Protein 7WSM (pdb70)

B-factor: mean 63.98, std 11.84, range [30.0, 95.02]

Nearest PDB structures (foldseek):
  7wsn-assembly1_A  TM=9.985E-01  e=1.590E-54  Homo sapiens
  6tha-assembly1_A  TM=9.889E-01  e=2.021E-40  Homo sapiens
  4pyp-assembly1_A  TM=9.860E-01  e=2.895E-38  Homo sapiens
  7spt-assembly1_A  TM=8.747E-01  e=7.296E-37  Homo sapiens
  4zw9-assembly1_A  TM=8.793E-01  e=3.663E-36  Homo sapiens

InterPro domains:
  IPR002441 Glucose transporter, type 4 (GLUT4) [PR01193] (54-62)
  IPR002441 Glucose transporter, type 4 (GLUT4) [PR01193] (64-76)
  IPR002441 Glucose transporter, type 4 (GLUT4) [PR01193] (486-498)
  IPR002441 Glucose transporter, type 4 (GLUT4) [PR01193] (499-509)
  IPR003663 Sugar/inositol transporter [PR00171] (35-45)
  IPR003663 Sugar/inositol transporter [PR00171] (139-158)
  IPR003663 Sugar/inositol transporter [PR00171] (298-308)
  IPR003663 Sugar/inositol transporter [PR00171] (385-406)
  IPR003663 Sugar/inositol transporter [PR00171] (408-420)
  IPR003663 Sugar/inositol transporter [TIGR00879] (21-479)
  IPR005828 Major facilitator, sugar transporter-like [PF00083] (28-483)
  IPR005829 Sugar transporter, conserved site [PS00216] (340-356)
  IPR005829 Sugar transporter, conserved site [PS00217] (144-169)
  IPR020846 Major facilitator superfamily domain [PS50850] (27-472)
  IPR036259 MFS transporter superfamily [G3DSA:1.20.1250.20] (14-471)
  IPR036259 MFS transporter superfamily [SSF103473] (11-479)
  IPR045263 Glucose transporter GLUT [PTHR23503] (15-489)

Sequence (464 aa):
TGTLVLAVFSAVLGSLQFGYNIGVINAPQKVIEQSYNETWLGRQGPEGPSSIPPGTLTTLWALSVAIFSVGGMISSFLIGIISQWLGRKRAMLVNNVLAVLGGSLMGLANAAASYEMLILGRFLIGAYSGLTSGLVPMYVGEIAPTHLRGALGTLNQLAIVIGILIAQVLGLESLLGTASLWPLLLGLTVLPALLQLVLLPFCPESPRYLYIIQNLEGPARKSLKRLTGWADVSGVLAELKDEKRKLERERPLSLLQLLGSRTHRQPLIIAVVLQLSQQLSGINAVFYYSTSIFETAGVGQPAYATIGAGVVNTVFTLVSVLLVERAGRRTLHLLGLAGMCGCAILMTVALLLLERVPAMSYVSIVAIFGFVAFFEIGPGPIPWFIVAELFSQGPRPAAMAVAGFSNWTSNFIIGMGFQYVAEAMGPYVFLLFAVLLLGFFIFTFLRVPETRGRTFDQISAAFH

Foldseek 3Di:
DVLLVLLLVLLLLLLLLLLLLLFLQAQLVVQVLVLVQVLVCVPVDPVDPSTDPVVVSLQLSLLLQLLLLVLLLVLLVCLPPCCLVPNQLVLLLVLLVLQLVLLVQLLCASVVSHCVSSSVSSNSVSVSSNNSLSRSLVQNCLLPPPPCNLVSNLSSVLSSLVSSLVSLQQQDCVHQNHNPRSSCSSNVSNVSSVVSNVRSVVRAGRLLSVCLRVNDDPSSQVNNCVRVVDPGDVVVVVVSVVVSVVCVVFPAADLVRQVVDPLCPLLLVVLLLLLLLLQLLCVSVLSNHQLVVLVLLVHPHSSVLNSVLSVLLSVLLVVQSVDCVPPFALVLQLQLLVQLLVLLVQLLVLSVCCVVPVVSSVVNSVSSSSNSNSSSRHSVPRSVVLLQLLDDPRHSSSSVSVSSSSSSVSNSCSSSPVVVLCVVPPSCSSVVSSVVSVVSSVCSVPRRDTRPPDHNVVSSVVVD

Organism: Homo sapiens (NCBI:txid9606)

Solvent-accessible surface area: 20560 Å² total; per-residue (Å²): 120,48,38,13,96,51,0,15,96,0,1,34,11,0,4,44,4,19,0,17,1,24,1,1,3,2,23,2,27,155,40,0,44,105,19,5,33,97,22,37,41,63,102,77,42,142,142,23,84,100,57,8,57,106,50,63,24,46,59,29,1,0,57,0,2,0,30,0,0,32,0,0,37,80,1,5,119,75,39,29,102,44,4,108,200,64,1,21,39,166,4,3,42,86,10,0,90,51,0,39,89,0,0,48,36,1,16,108,2,65,93,49,64,20,22,88,48,0,22,92,0,0,68,21,0,0,14,2,0,0,11,4,33,17,0,3,54,55,0,14,28,22,8,8,31,95,141,64,115,64,66,30,43,32,53,31,45,35,5,31,5,73,0,5,39,66,0,6,55,43,5,32,136,100,77,39,5,34,67,93,76,7,20,82,0,1,19,46,4,25,109,41,0,86,74,4,58,100,37,0,70,160,2,2,38,0,5,103,20,16,47,16,74,77,124,80,101,32,63,3,81,135,7,19,80,102,7,33,57,143,94,83,0,64,53,43,42,51,88,21,111,69,40,68,156,105,63,66,178,80,178,40,61,59,59,142,95,0,81,58,25,172,104,38,73,86,15,15,86,7,1,39,30,0,0,52,1,16,15,34,0,2,3,10,1,4,18,4,4,1,29,28,12,0,94,105,0,46,18,68,114,24,32,135,10,2,32,17,4,0,68,34,1,18,75,64,0,89,55,3,34,107,64,22,114,166,42,12,28,72,87,6,0,23,80,0,0,51,11,0,28,38,22,1,78,72,3,2,68,1,25,81,74,41,168,197,62,105,52,33,11,148,46,2,38,89,3,3,35,19,7,0,10,56,14,10,25,0,0,13,15,0,0,85,83,0,0,37,72,1,9,35,77,4,14,101,74,15,2,56,36,24,1,15,77,10,17,33,41,5,8,60,98,22,2,43,19,13,28,82,51,34,156,89,72,30,49,99,9,9,67,71,8,3,83,57,0,91,37,24,60,84,45,1,111,96,145,6,17,89,2,110,79,114,55,93,102,85,2,42,70,72,47,181

Radius of gyration: 22.99 Å; Cα contacts (8 Å, |Δi|>4): 656; chains: 1; bounding box: 70×41×63 Å

Secondary structure (DSSP, 8-state):
-HHHHHHHHHHHHHHHHHHHHHHTTSTTHHHHHHHHHHHHHHHHGGG--SS--HHHHHHHHHHHHHHHHHHHHHHHHHTTHHHHHH-SHHHHHHHHHHHHHHHHHHHTTGGGT-SHHHHHHHHHHHHHHHHHHHHHHHHHHHHS-TT-HHHHHTHHHHHHHHHHHHHHHTTSSSSS-STTTHHHHHHHTHHHHHHHHHHGGGS---HHIIIIIT--SHHHHHHHHHHH--S--HHHHHHHHHHHHHHHHSPPPPHHHHHT-GGGHHHHHHHHHHHHHHHTTSHHHHHHHHHHHHHHTT-S-HHHHHHHHHHHHHHHHHHHHHHGGGT-SHHHHHHHHHHHHHHHHHHHHHHHTTTT-TTHHHHHHHHHHHHHHHHHHTTTTHHHHHHHHHS-TTTHHHHHHHHHHHHHHHHHHHHHHHHHHHHHH-TTHHHHHHHHHHHHHHHHHHH----TT--HHHHHHHT-

GO terms:
  GO:0055056 D-glucose transmembrane transporter activity (F, IDA)
  GO:0005886 plasma membrane (C, IDA)
  GO:0005802 trans-Golgi network (C, IDA)
  GO:0048471 perinuclear region of cytoplasm (C, IDA)
  GO:0009897 external side of plasma membrane (C, IDA)
  GO:0012506 vesicle membrane (C, IDA)
  GO:0042593 glucose homeostasis (P, IDA)
  GO:0030136 clathrin-coated vesicle (C, IDA)
  GO:0012505 endomembrane system (C, EXP)
  GO:0005515 protein binding (F, IPI)
  GO:0055056 D-glucose transmembrane transporter activity (F, TAS)
  GO:0005886 plasma membrane (C, TAS)
  GO:0016020 membrane (C, TAS)
  GO:1904659 D-glucose transmembrane transport (P, TAS)
  GO:0005975 carbohydrate metabolic process (P, TAS)
  GO:0032593 insulin-responsive compartment (C, IDA)
  GO:0032869 cellular response to insulin stimulus (P, IDA)

Structure (mmCIF, N/CA/C/O backbone):
data_7WSM
#
_entry.id   7WSM
#
_cell.length_a   1.00
_cell.length_b   1.00
_cell.length_c   1.00
_cell.angle_alpha   90.00
_cell.angle_beta   90.00
_cell.angle_gamma   90.00
#
_symmetry.space_group_name_H-M   'P 1'
#
loop_
_entity.id
_entity.type
_entity.pdbx_description
1 polymer 'Solute carrier family 2, facilitated glucose transporter member 4'
2 branched 2-acetamido-2-deoxy-beta-D-glucopyranose-(1-4)-2-acetamido-2-deoxy-beta-D-glucopyranose
3 non-polymer 'Cytochalasin B'
#
loop_
_atom_site.group_PDB
_atom_site.id
_atom_site.type_symbol
_atom_site.label_atom_id
_atom_site.label_alt_id
_atom_site.label_comp_id
_atom_site.label_asym_id
_atom_site.label_entity_id
_atom_site.label_seq_id
_atom_site.pdbx_PDB_ins_code
_atom_site.Cartn_x
_atom_site.Cartn_y
_atom_site.Cartn_z
_atom_site.occupancy
_atom_site.B_iso_or_equiv
_atom_site.auth_seq_id
_atom_site.auth_comp_id
_atom_site.auth_asym_id
_atom_site.auth_atom_id
_atom_site.pdbx_PDB_model_num
ATOM 1 N N . THR A 1 32 ? 90.821 123.270 126.807 1.00 77.04 21 THR A N 1
ATOM 2 C CA . THR A 1 32 ? 91.280 122.427 125.669 1.00 77.04 21 THR A CA 1
ATOM 3 C C . THR A 1 32 ? 92.724 121.974 125.860 1.00 77.04 21 THR A C 1
ATOM 4 O O . THR A 1 32 ? 93.238 121.180 125.073 1.00 77.04 21 THR A O 1
ATOM 8 N N . GLY A 1 33 ? 93.375 122.469 126.914 1.00 77.22 22 GLY A N 1
A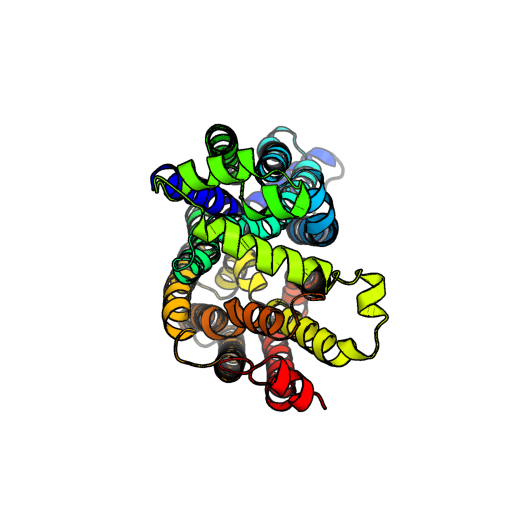TOM 9 C CA . GLY A 1 33 ? 94.787 122.172 127.094 1.00 77.22 22 GLY A CA 1
ATOM 10 C C . GLY A 1 33 ? 95.060 120.682 127.137 1.00 77.22 22 GLY A C 1
ATOM 11 O O . GLY A 1 33 ? 95.968 120.180 126.468 1.00 77.22 22 GLY A O 1
ATOM 12 N N . THR A 1 34 ? 94.262 119.948 127.913 1.00 78.04 23 THR A N 1
ATOM 13 C CA . THR A 1 34 ? 94.424 118.501 127.958 1.00 78.04 23 THR A CA 1
ATOM 14 C C . THR A 1 34 ? 94.156 117.887 126.592 1.00 78.04 23 THR A C 1
ATOM 15 O O . THR A 1 34 ? 94.816 116.921 126.195 1.00 78.04 23 THR A O 1
ATOM 19 N N . LEU A 1 35 ? 93.190 118.437 125.856 1.00 76.25 24 LEU A N 1
ATOM 20 C CA . LEU A 1 35 ? 92.903 117.928 124.520 1.00 76.25 24 LEU A CA 1
ATOM 21 C C . LEU A 1 35 ? 94.115 118.061 123.613 1.00 76.25 24 LEU A C 1
ATOM 22 O O . LEU A 1 35 ? 94.517 117.100 122.944 1.00 76.25 24 LEU A O 1
ATOM 27 N N . VAL A 1 36 ? 94.714 119.250 123.573 1.00 73.88 25 VAL A N 1
ATOM 28 C CA . VAL A 1 36 ? 95.863 119.451 122.701 1.00 73.88 25 VAL A CA 1
ATOM 29 C C . VAL A 1 36 ? 97.026 118.583 123.157 1.00 73.88 25 VAL A C 1
ATOM 30 O O . VAL A 1 36 ? 97.769 118.046 122.334 1.00 73.88 25 VAL A O 1
ATOM 34 N N . LEU A 1 37 ? 97.196 118.415 124.468 1.00 72.17 26 LEU A N 1
ATOM 35 C CA . LEU A 1 37 ? 98.287 117.577 124.952 1.00 72.17 26 LEU A CA 1
ATOM 36 C C . LEU A 1 37 ? 98.104 116.123 124.517 1.00 72.17 26 LEU A C 1
ATOM 37 O O . LEU A 1 37 ? 99.059 115.472 124.069 1.00 72.17 26 LEU A O 1
ATOM 42 N N . ALA A 1 38 ? 96.883 115.595 124.642 1.00 72.66 27 ALA A N 1
ATOM 43 C CA . ALA A 1 38 ? 96.629 114.213 124.243 1.00 72.66 27 ALA A CA 1
ATOM 44 C C . ALA A 1 38 ? 96.817 114.029 122.744 1.00 72.66 27 ALA A C 1
ATOM 45 O O . ALA A 1 38 ? 97.414 113.037 122.296 1.00 72.66 27 ALA A O 1
ATOM 47 N N . VAL A 1 39 ? 96.318 114.976 121.946 1.00 69.02 28 VAL A N 1
ATOM 48 C CA . VAL A 1 39 ? 96.528 114.876 120.509 1.00 69.02 28 VAL A CA 1
ATOM 49 C C . VAL A 1 39 ? 98.007 114.986 120.187 1.00 69.02 28 VAL A C 1
ATOM 50 O O . VAL A 1 39 ? 98.490 114.360 119.239 1.00 69.02 28 VAL A O 1
ATOM 54 N N . PHE A 1 40 ? 98.756 115.765 120.967 1.00 67.15 29 PHE A N 1
ATOM 55 C CA . PHE A 1 40 ? 100.191 115.860 120.745 1.00 67.15 29 PHE A CA 1
ATOM 56 C C . PHE A 1 40 ? 100.872 114.524 120.999 1.00 67.15 29 PHE A C 1
ATOM 57 O O . PHE A 1 40 ? 101.766 114.123 120.249 1.00 67.15 29 PHE A O 1
ATOM 65 N N . SER A 1 41 ? 100.478 113.830 122.065 1.00 66.61 30 SER A N 1
ATOM 66 C CA . SER A 1 41 ? 101.061 112.517 122.337 1.00 66.61 30 SER A CA 1
ATOM 67 C C . SER A 1 41 ? 100.762 111.546 121.200 1.00 66.61 30 SER A C 1
ATOM 68 O O . SER A 1 41 ? 101.648 110.816 120.728 1.00 66.61 30 SER A O 1
ATOM 71 N N . ALA A 1 42 ? 99.512 111.531 120.738 1.00 67.70 31 ALA A N 1
ATOM 72 C CA . ALA A 1 42 ? 99.171 110.680 119.602 1.00 67.70 31 ALA A CA 1
ATOM 73 C C . ALA A 1 42 ? 100.010 111.037 118.378 1.00 67.70 31 ALA A C 1
ATOM 74 O O . ALA A 1 42 ? 100.483 110.150 117.651 1.00 67.70 31 ALA A O 1
ATOM 76 N N . VAL A 1 43 ? 100.203 112.333 118.134 1.00 64.55 32 VAL A N 1
ATOM 77 C CA . VAL A 1 43 ? 100.974 112.763 116.976 1.00 64.55 32 VAL A CA 1
ATOM 78 C C . VAL A 1 43 ? 102.429 112.344 117.117 1.00 64.55 32 VAL A C 1
ATOM 79 O O . VAL A 1 43 ? 103.089 112.029 116.128 1.00 64.55 32 VAL A O 1
ATOM 83 N N . LEU A 1 44 ? 102.963 112.354 118.339 1.00 63.41 33 LEU A N 1
ATOM 84 C CA . LEU A 1 44 ? 104.317 111.849 118.545 1.00 63.41 33 LEU A CA 1
ATOM 85 C C . LEU A 1 44 ? 104.404 110.374 118.192 1.00 63.41 33 LEU A C 1
ATOM 86 O O . LEU A 1 44 ? 105.376 109.925 117.570 1.00 63.41 33 LEU A O 1
ATOM 91 N N . GLY A 1 45 ? 103.400 109.596 118.596 1.00 61.42 34 GLY A N 1
ATOM 92 C CA . GLY A 1 45 ? 103.394 108.194 118.212 1.00 61.42 34 GLY A CA 1
ATOM 93 C C . GLY A 1 45 ? 103.428 108.021 116.705 1.00 61.42 34 GLY A C 1
ATOM 94 O O . GLY A 1 45 ? 104.245 107.269 116.161 1.00 61.42 34 GLY A O 1
ATOM 95 N N . SER A 1 46 ? 102.555 108.748 116.006 1.00 60.17 35 SER A N 1
ATOM 96 C CA . SER A 1 46 ? 102.541 108.660 114.548 1.00 60.17 35 SER A CA 1
ATOM 97 C C . SER A 1 46 ? 103.849 109.161 113.947 1.00 60.17 35 SER A C 1
ATOM 98 O O . SER A 1 46 ? 104.291 108.662 112.906 1.00 60.17 35 SER A O 1
ATOM 101 N N . LEU A 1 47 ? 104.477 110.146 114.584 1.00 57.77 36 LEU A N 1
ATOM 102 C CA . LEU A 1 47 ? 105.726 110.688 114.073 1.00 57.77 36 LEU A CA 1
ATOM 103 C C . LEU A 1 47 ? 106.833 109.650 114.133 1.00 57.77 36 LEU A C 1
ATOM 104 O O . LEU A 1 47 ? 107.593 109.488 113.172 1.00 57.77 36 LEU A O 1
ATOM 109 N N . GLN A 1 48 ? 106.909 108.941 115.261 1.00 57.62 37 GLN A N 1
ATOM 110 C CA . GLN A 1 48 ? 107.899 107.842 115.371 1.00 57.62 37 GLN A CA 1
ATOM 111 C C . GLN A 1 48 ? 107.582 106.821 114.274 1.00 57.62 37 GLN A C 1
ATOM 112 O O . GLN A 1 48 ? 108.520 106.412 113.561 1.00 57.62 37 GLN A O 1
ATOM 118 N N . PHE A 1 49 ? 106.303 106.455 114.128 1.00 56.33 38 PHE A N 1
ATOM 119 C CA . PHE A 1 49 ? 105.937 105.466 113.119 1.00 56.33 38 PHE A CA 1
ATOM 120 C C . PHE A 1 49 ? 106.478 105.872 111.750 1.00 56.33 38 PHE A C 1
ATOM 121 O O . PHE A 1 49 ? 107.149 105.084 111.069 1.00 56.33 38 PHE A O 1
ATOM 129 N N . GLY A 1 50 ? 106.218 107.110 111.340 1.00 54.70 39 GLY A N 1
ATOM 130 C CA . GLY A 1 50 ? 106.700 107.556 110.044 1.00 54.70 39 GLY A CA 1
ATOM 131 C C . GLY A 1 50 ? 108.214 107.558 109.955 1.00 54.70 39 GLY A C 1
ATOM 132 O O . GLY A 1 50 ? 108.792 107.105 108.960 1.00 54.70 39 GLY A O 1
ATOM 133 N N . TYR A 1 51 ? 108.880 108.062 110.995 1.00 52.04 40 TYR A N 1
ATOM 134 C CA . TYR A 1 51 ? 110.336 108.093 110.989 1.00 52.04 40 TYR A CA 1
ATOM 135 C C . TYR A 1 51 ? 110.900 106.696 110.784 1.00 52.04 40 TYR A C 1
ATOM 136 O O . TYR A 1 51 ? 111.806 106.499 109.968 1.00 52.04 40 TYR A O 1
ATOM 145 N N . ASN A 1 52 ? 110.368 105.709 111.506 1.00 54.82 41 ASN A N 1
ATOM 146 C CA . ASN A 1 52 ? 110.846 104.344 111.336 1.00 54.82 41 ASN A CA 1
ATOM 147 C C . ASN A 1 52 ? 110.544 103.817 109.944 1.00 54.82 41 ASN A C 1
ATOM 148 O O . ASN A 1 52 ? 111.321 103.022 109.407 1.00 54.82 41 ASN A O 1
ATOM 153 N N . ILE A 1 53 ? 109.429 104.233 109.342 1.00 55.08 42 ILE A N 1
ATOM 154 C CA . ILE A 1 53 ? 109.167 103.833 107.961 1.00 55.08 42 ILE A CA 1
ATOM 155 C C . ILE A 1 53 ? 110.283 104.325 107.051 1.00 55.08 42 ILE A C 1
ATOM 156 O O . ILE A 1 53 ? 110.800 103.577 106.215 1.00 55.08 42 ILE A O 1
ATOM 161 N N . GLY A 1 54 ? 110.666 105.589 107.194 1.00 53.31 43 GLY A N 1
ATOM 162 C CA . GLY A 1 54 ? 111.500 106.211 106.181 1.00 53.31 43 GLY A CA 1
ATOM 163 C C . GLY A 1 54 ? 112.978 106.354 106.484 1.00 53.31 43 GLY A C 1
ATOM 164 O O . GLY A 1 54 ? 113.737 106.790 105.615 1.00 53.31 43 GLY A O 1
ATOM 165 N N . VAL A 1 55 ? 113.415 105.998 107.694 1.00 52.11 44 VAL A N 1
ATOM 166 C CA . VAL A 1 55 ? 114.799 106.256 108.078 1.00 52.11 44 VAL A CA 1
ATOM 167 C C . VAL A 1 55 ? 115.787 105.366 107.340 1.00 52.11 44 VAL A C 1
ATOM 168 O O . VAL A 1 55 ? 116.972 105.703 107.258 1.00 52.11 44 VAL A O 1
ATOM 172 N N . ILE A 1 56 ? 115.333 104.235 106.799 1.00 52.03 45 ILE A N 1
ATOM 173 C CA . ILE A 1 56 ? 116.247 103.258 106.220 1.00 52.03 45 ILE A CA 1
ATOM 174 C C . ILE A 1 56 ? 116.829 103.708 104.889 1.00 52.03 45 ILE A C 1
ATOM 175 O O . ILE A 1 56 ? 117.875 103.200 104.474 1.00 52.03 45 ILE A O 1
ATOM 180 N N . ASN A 1 57 ? 116.192 104.657 104.208 1.00 52.96 46 ASN A N 1
ATOM 181 C CA . ASN A 1 57 ? 116.525 104.904 102.811 1.00 52.96 46 ASN A CA 1
ATOM 182 C C . ASN A 1 57 ? 117.911 105.514 102.655 1.00 52.96 46 ASN A C 1
ATOM 183 O O . ASN A 1 57 ? 118.687 105.097 101.789 1.00 52.96 46 ASN A O 1
ATOM 188 N N . ALA A 1 58 ? 118.234 106.514 103.462 1.00 51.70 47 ALA A N 1
ATOM 189 C CA . ALA A 1 58 ? 119.439 107.300 103.229 1.00 51.70 47 ALA A CA 1
ATOM 190 C C . ALA A 1 58 ? 120.716 106.557 103.612 1.00 51.70 47 ALA A C 1
ATOM 191 O O . ALA A 1 58 ? 121.693 106.596 102.854 1.00 51.70 47 ALA A O 1
ATOM 193 N N . PRO A 1 59 ? 120.769 105.880 104.767 1.00 50.33 48 PRO A N 1
ATOM 194 C CA . PRO A 1 59 ? 122.044 105.298 105.206 1.00 50.33 48 PRO A CA 1
ATOM 195 C C . PRO A 1 59 ? 122.378 103.961 104.564 1.00 50.33 48 PRO A C 1
ATOM 196 O O . PRO A 1 59 ? 123.284 103.270 105.036 1.00 50.33 48 PRO A O 1
ATOM 200 N N . GLN A 1 60 ? 121.674 103.577 103.500 1.00 50.11 49 GLN A N 1
ATOM 201 C CA . GLN A 1 60 ? 121.856 102.237 102.949 1.00 50.11 49 GLN A CA 1
ATOM 202 C C . GLN A 1 60 ? 123.311 101.985 102.575 1.00 50.11 49 GLN A C 1
ATOM 203 O O . GLN A 1 60 ? 123.901 100.974 102.975 1.00 50.11 49 GLN A O 1
ATOM 209 N N . LYS A 1 61 ? 123.913 102.901 101.821 1.00 51.61 50 LYS A N 1
ATOM 210 C CA . LYS A 1 61 ? 125.263 102.691 101.317 1.00 51.61 50 LYS A CA 1
ATOM 211 C C . LYS A 1 61 ? 126.324 102.802 102.399 1.00 51.61 50 LYS A C 1
ATOM 212 O O . LYS A 1 61 ? 127.496 102.535 102.117 1.00 51.61 50 LYS A O 1
ATOM 218 N N . VAL A 1 62 ? 125.954 103.205 103.610 1.00 49.60 51 VAL A N 1
ATOM 219 C CA . VAL A 1 62 ? 126.868 103.228 104.743 1.00 49.60 51 VAL A CA 1
ATOM 220 C C . VAL A 1 62 ? 126.661 102.019 105.645 1.00 49.60 51 VAL A C 1
ATOM 221 O O . VAL A 1 62 ? 127.624 101.386 106.084 1.00 49.60 51 VAL A O 1
ATOM 225 N N . ILE A 1 63 ? 125.402 101.691 105.927 1.00 49.90 52 ILE A N 1
ATOM 226 C CA . ILE A 1 63 ? 125.106 100.506 106.719 1.00 49.90 52 ILE A CA 1
ATOM 227 C C . ILE A 1 63 ? 125.628 99.260 106.019 1.00 49.90 52 ILE A C 1
ATOM 228 O O . ILE A 1 63 ? 126.130 98.338 106.667 1.00 49.90 52 ILE A O 1
ATOM 233 N N . GLU A 1 64 ? 125.504 99.198 104.693 1.00 51.00 53 GLU A N 1
ATOM 234 C CA . GLU A 1 64 ? 126.008 98.029 103.979 1.00 51.00 53 GLU A CA 1
ATOM 235 C C . GLU A 1 64 ? 127.517 97.896 104.132 1.00 51.00 53 GLU A C 1
ATOM 236 O O . GLU A 1 64 ? 128.037 96.792 104.337 1.00 51.00 53 GLU A O 1
ATOM 242 N N . GLN A 1 65 ? 128.243 99.007 104.033 1.00 51.70 54 GLN A N 1
ATOM 243 C CA . GLN A 1 65 ? 129.686 98.941 104.225 1.00 51.70 54 GLN A CA 1
ATOM 244 C C . GLN A 1 65 ? 130.011 98.492 105.640 1.00 51.70 54 GLN A C 1
ATOM 245 O O . GLN A 1 65 ? 130.952 97.720 105.857 1.00 51.70 54 GLN A O 1
ATOM 251 N N . SER A 1 66 ? 129.234 98.951 106.621 1.00 50.87 55 SER A N 1
ATOM 252 C CA . SER A 1 66 ? 129.454 98.492 107.990 1.00 50.87 55 SER A CA 1
ATOM 253 C C . SER A 1 66 ? 129.218 96.990 108.117 1.00 50.87 55 SER A C 1
ATOM 254 O O . SER A 1 66 ? 129.959 96.293 108.824 1.00 50.87 55 SER A O 1
ATOM 257 N N . TYR A 1 67 ? 128.170 96.476 107.470 1.00 49.63 56 TYR A N 1
ATOM 258 C CA . TYR A 1 67 ? 127.930 95.035 107.484 1.00 49.63 56 TYR A CA 1
ATOM 259 C C . TYR A 1 67 ? 129.136 94.296 106.934 1.00 49.63 56 TYR A C 1
ATOM 260 O O . TYR A 1 67 ? 129.606 93.315 107.519 1.00 49.63 56 TYR A O 1
ATOM 269 N N . ASN A 1 68 ? 129.633 94.753 105.790 1.00 51.83 57 ASN A N 1
ATOM 270 C CA . ASN A 1 68 ? 130.838 94.185 105.201 1.00 51.83 57 ASN A CA 1
ATOM 271 C C . ASN A 1 68 ? 131.972 94.166 106.217 1.00 51.83 57 ASN A C 1
ATOM 272 O O . ASN A 1 68 ? 132.679 93.161 106.372 1.00 51.83 57 ASN A O 1
ATOM 277 N N . GLU A 1 69 ? 132.141 95.277 106.934 1.00 54.15 58 GLU A N 1
ATOM 278 C CA . GLU A 1 69 ? 133.225 95.386 107.906 1.00 54.15 58 GLU A CA 1
ATOM 279 C C . GLU A 1 69 ? 133.098 94.336 109.002 1.00 54.15 58 GLU A C 1
ATOM 280 O O . GLU A 1 69 ? 134.065 93.630 109.321 1.00 54.15 58 GLU A O 1
ATOM 286 N N . THR A 1 70 ? 131.911 94.220 109.598 1.00 53.46 59 THR A N 1
ATOM 287 C CA . THR A 1 70 ? 131.742 93.224 110.653 1.00 53.46 59 THR A CA 1
ATOM 288 C C . THR A 1 70 ? 131.920 91.817 110.106 1.00 53.46 59 THR A C 1
ATOM 289 O O . THR A 1 70 ? 132.416 90.931 110.811 1.00 53.46 59 THR A O 1
ATOM 293 N N . TRP A 1 71 ? 131.415 91.533 108.913 1.00 55.71 60 TRP A N 1
ATOM 294 C CA . TRP A 1 71 ? 131.429 90.130 108.432 1.00 55.71 60 TRP A CA 1
ATOM 295 C C . TRP A 1 71 ? 132.844 89.723 108.219 1.00 55.71 60 TRP A C 1
ATOM 296 O O . TRP A 1 71 ? 133.111 88.560 108.145 1.00 55.71 60 TRP A O 1
ATOM 307 N N . LEU A 1 72 ? 133.712 90.669 108.097 1.00 56.31 61 LEU A N 1
ATOM 308 C CA . LEU A 1 72 ? 135.061 90.152 107.911 1.00 56.31 61 LEU A CA 1
ATOM 309 C C . LEU A 1 72 ? 135.582 90.011 109.315 1.00 56.31 61 LEU A C 1
ATOM 310 O O . LEU A 1 72 ? 136.187 88.999 109.647 1.00 56.31 61 LEU A O 1
ATOM 315 N N . GLY A 1 73 ? 135.317 91.034 110.104 1.00 58.99 62 GLY A N 1
ATOM 316 C CA . GLY A 1 73 ? 135.870 91.039 111.465 1.00 58.99 62 GLY A CA 1
ATOM 317 C C . GLY A 1 73 ? 135.614 89.692 112.037 1.00 58.99 62 GLY A C 1
ATOM 318 O O . GLY A 1 73 ? 136.412 89.208 112.829 1.00 58.99 62 GLY A O 1
ATOM 319 N N . ARG A 1 74 ? 134.543 89.105 111.565 1.00 57.26 63 ARG A N 1
ATOM 320 C CA . ARG A 1 74 ? 134.175 87.778 112.045 1.00 57.26 63 ARG A CA 1
ATOM 321 C C . ARG A 1 74 ? 135.026 86.695 111.394 1.00 57.26 63 ARG A C 1
ATOM 322 O O . ARG A 1 74 ? 135.713 85.936 112.085 1.00 57.26 63 ARG A O 1
ATOM 330 N N . GLN A 1 75 ? 134.996 86.608 110.061 1.00 61.30 64 GLN A N 1
ATOM 331 C CA . GLN A 1 75 ? 135.602 85.454 109.396 1.00 61.30 64 GLN A CA 1
ATOM 332 C C . GLN A 1 75 ? 137.103 85.381 109.651 1.00 61.30 64 GLN A C 1
ATOM 333 O O . GLN A 1 75 ? 137.618 84.344 110.083 1.00 61.30 64 GLN A O 1
ATOM 339 N N . GLY A 1 76 ? 137.823 86.465 109.392 1.00 69.06 65 GLY A N 1
ATOM 340 C CA . GLY A 1 76 ? 139.234 86.514 109.691 1.00 69.06 65 GLY A CA 1
ATOM 341 C C . GLY A 1 76 ? 140.103 85.915 108.600 1.00 69.06 65 GLY A C 1
ATOM 342 O O . GLY A 1 76 ? 140.028 86.312 107.433 1.00 69.06 65 GLY A O 1
ATOM 343 N N . PRO A 1 77 ? 140.947 84.936 108.956 1.00 73.30 66 PRO A N 1
ATOM 344 C CA . PRO A 1 77 ? 142.004 84.517 108.015 1.00 73.30 66 PRO A CA 1
ATOM 345 C C . PRO A 1 77 ? 141.481 84.029 106.677 1.00 73.30 66 PRO A C 1
ATOM 346 O O . PRO A 1 77 ? 142.108 84.286 105.643 1.00 73.30 66 PRO A O 1
ATOM 350 N N . GLU A 1 78 ? 140.350 83.327 106.664 1.00 73.88 67 GLU A N 1
ATOM 351 C CA . GLU A 1 78 ? 139.815 82.797 105.417 1.00 73.88 67 GLU A CA 1
ATOM 352 C C . GLU A 1 78 ? 139.188 83.885 104.552 1.00 73.88 67 GLU A C 1
ATOM 353 O O . GLU A 1 78 ? 139.204 83.765 103.323 1.00 73.88 67 GLU A O 1
ATOM 359 N N . GLY A 1 79 ? 138.668 84.948 105.166 1.00 68.39 68 GLY A N 1
ATOM 360 C CA . GLY A 1 79 ? 137.925 85.968 104.463 1.00 68.39 68 GLY A CA 1
ATOM 361 C C . GLY A 1 79 ? 138.526 86.320 103.116 1.00 68.39 68 GLY A C 1
ATOM 362 O O . GLY A 1 79 ? 139.744 86.472 102.980 1.00 68.39 68 GLY A O 1
ATOM 363 N N . PRO A 1 80 ? 137.686 86.448 102.082 1.00 64.90 69 PRO A N 1
ATOM 364 C CA . PRO A 1 80 ? 138.213 86.791 100.756 1.00 64.90 69 PRO A CA 1
ATOM 365 C C . PRO A 1 80 ? 138.387 88.288 100.564 1.00 64.90 69 PRO A C 1
ATOM 366 O O . PRO A 1 80 ? 138.526 88.763 99.433 1.00 64.90 69 PRO A O 1
ATOM 370 N N . SER A 1 81 ? 138.374 89.042 101.662 1.00 61.73 70 SER A N 1
ATOM 371 C CA . SER A 1 81 ? 138.507 90.493 101.643 1.00 61.73 70 SER A CA 1
ATOM 372 C C . SER A 1 81 ? 137.256 91.180 101.121 1.00 61.73 70 SER A C 1
ATOM 373 O O . SER A 1 81 ? 137.323 92.323 100.664 1.00 61.73 70 SER A O 1
ATOM 376 N N . SER A 1 82 ? 136.112 90.505 101.165 1.00 57.62 71 SER A N 1
ATOM 377 C CA . SER A 1 82 ? 134.860 91.116 100.750 1.00 57.62 71 SER A CA 1
ATOM 378 C C . SER A 1 82 ? 133.716 90.198 101.140 1.00 57.62 71 SER A C 1
ATOM 379 O O . SER A 1 82 ? 133.792 88.989 100.923 1.00 57.62 71 SER A O 1
ATOM 382 N N . ILE A 1 83 ? 132.670 90.773 101.710 1.00 53.59 72 ILE A N 1
ATOM 383 C CA . ILE A 1 83 ? 131.462 89.984 101.965 1.00 53.59 72 ILE A CA 1
ATOM 384 C C . ILE A 1 83 ? 130.823 89.631 100.627 1.00 53.59 72 ILE A C 1
ATOM 385 O O . ILE A 1 83 ? 130.625 90.529 99.791 1.00 53.59 72 ILE A O 1
ATOM 390 N N . PRO A 1 84 ? 130.504 88.367 100.354 1.00 54.28 73 PRO A N 1
ATOM 391 C CA . PRO A 1 84 ? 129.883 88.030 99.070 1.00 54.28 73 PRO A CA 1
ATOM 392 C C . PRO A 1 84 ? 128.579 88.786 98.893 1.00 54.28 73 PRO A C 1
ATOM 393 O O . PRO A 1 84 ? 127.762 88.847 99.822 1.00 54.28 73 PRO A O 1
ATOM 397 N N . PRO A 1 85 ? 128.334 89.360 97.713 1.00 54.58 74 PRO A N 1
ATOM 398 C CA . PRO A 1 85 ? 127.169 90.246 97.574 1.00 54.58 74 PRO A CA 1
ATOM 399 C C . PRO A 1 85 ? 125.854 89.591 97.946 1.00 54.58 74 PRO A C 1
ATOM 400 O O . PRO A 1 85 ? 124.959 90.276 98.457 1.00 54.58 74 PRO A O 1
ATOM 404 N N . GLY A 1 86 ? 125.699 88.292 97.696 1.00 54.91 75 GLY A N 1
ATOM 405 C CA . GLY A 1 86 ? 124.434 87.643 97.999 1.00 54.91 75 GLY A CA 1
ATOM 406 C C . GLY A 1 86 ? 124.074 87.740 99.468 1.00 54.91 75 GLY A C 1
ATOM 407 O O . GLY A 1 86 ? 122.943 88.080 99.826 1.00 54.91 75 GLY A O 1
ATOM 408 N N . THR A 1 87 ? 125.039 87.451 100.341 1.00 54.39 76 THR A N 1
ATOM 409 C CA . THR A 1 87 ? 124.773 87.521 101.772 1.00 54.39 76 THR A CA 1
ATOM 410 C C . THR A 1 87 ? 124.418 88.938 102.195 1.00 54.39 76 THR A C 1
ATOM 411 O O . THR A 1 87 ? 123.513 89.139 103.010 1.00 54.39 76 THR A O 1
ATOM 415 N N . LEU A 1 88 ? 125.122 89.934 101.659 1.00 53.15 77 LEU A N 1
ATOM 416 C CA . LEU A 1 88 ? 124.861 91.318 102.042 1.00 53.15 77 LEU A CA 1
ATOM 417 C C . LEU A 1 88 ? 123.467 91.753 101.609 1.00 53.15 77 LEU A C 1
ATOM 418 O O . LEU A 1 88 ? 122.724 92.376 102.381 1.00 53.15 77 LEU A O 1
ATOM 423 N N . THR A 1 89 ? 123.094 91.432 100.370 1.00 52.92 78 THR A N 1
ATOM 424 C CA . THR A 1 89 ? 121.755 91.761 99.902 1.00 52.92 78 THR A CA 1
ATOM 425 C C . THR A 1 89 ? 120.703 91.070 100.752 1.00 52.92 78 THR A C 1
ATOM 426 O O . THR A 1 89 ? 119.684 91.675 101.107 1.00 52.92 78 THR A O 1
ATOM 430 N N . THR A 1 90 ? 120.929 89.798 101.089 1.00 53.68 79 THR A N 1
ATOM 431 C CA . THR A 1 90 ? 119.975 89.084 101.927 1.00 53.68 79 THR A CA 1
ATOM 432 C C . THR A 1 90 ? 119.840 89.744 103.290 1.00 53.68 79 THR A C 1
ATOM 433 O O . THR A 1 90 ? 118.726 89.923 103.789 1.00 53.68 79 THR A O 1
ATOM 437 N N . LEU A 1 91 ? 120.961 90.119 103.907 1.00 51.86 80 LEU A N 1
ATOM 438 C CA . LEU A 1 91 ? 120.903 90.737 105.227 1.00 51.86 80 LEU A CA 1
ATOM 439 C C . LEU A 1 91 ? 120.158 92.062 105.185 1.00 51.86 80 LEU A C 1
ATOM 440 O O . LEU A 1 91 ? 119.375 92.366 106.087 1.00 51.86 80 LEU A O 1
ATOM 445 N N . TRP A 1 92 ? 120.384 92.869 104.149 1.00 50.86 81 TRP A N 1
ATOM 446 C CA . TRP A 1 92 ? 119.703 94.161 104.079 1.00 50.86 81 TRP A CA 1
ATOM 447 C C . TRP A 1 92 ? 118.203 93.979 103.834 1.00 50.86 81 TRP A C 1
ATOM 448 O O . TRP A 1 92 ? 117.353 94.577 104.528 1.00 50.86 81 TRP A O 1
ATOM 459 N N . ALA A 1 93 ? 117.855 93.153 102.845 1.00 52.74 82 ALA A N 1
ATOM 460 C CA . ALA A 1 93 ? 116.451 92.858 102.606 1.00 52.74 82 ALA A CA 1
ATOM 461 C C . ALA A 1 93 ? 115.793 92.340 103.873 1.00 52.74 82 ALA A C 1
ATOM 462 O O . ALA A 1 93 ? 114.630 92.647 104.145 1.00 52.74 82 ALA A O 1
ATOM 464 N N . LEU A 1 94 ? 116.519 91.548 104.660 1.00 51.37 83 LEU A N 1
ATOM 465 C CA . LEU A 1 94 ? 115.988 91.103 105.939 1.00 51.37 83 LEU A CA 1
ATOM 466 C C . LEU A 1 94 ? 115.814 92.276 106.891 1.00 51.37 83 LEU A C 1
ATOM 467 O O . LEU A 1 94 ? 114.817 92.354 107.612 1.00 51.37 83 LEU A O 1
ATOM 472 N N . SER A 1 95 ? 116.770 93.203 106.899 1.00 50.76 84 SER A N 1
ATOM 473 C CA . SER A 1 95 ? 116.694 94.329 107.820 1.00 50.76 84 SER A CA 1
ATOM 474 C C . SER A 1 95 ? 115.422 95.134 107.616 1.00 50.76 84 SER A C 1
ATOM 475 O O . SER A 1 95 ? 114.937 95.769 108.558 1.00 50.76 84 SER A O 1
ATOM 478 N N . VAL A 1 96 ? 114.875 95.140 106.403 1.00 51.71 85 VAL A N 1
ATOM 479 C CA . VAL A 1 96 ? 113.614 95.851 106.144 1.00 51.71 85 VAL A CA 1
ATOM 480 C C . VAL A 1 96 ? 112.394 94.931 106.254 1.00 51.71 85 VAL A C 1
ATOM 481 O O . VAL A 1 96 ? 111.371 95.282 106.862 1.00 51.71 85 VAL A O 1
ATOM 485 N N . ALA A 1 97 ? 112.471 93.738 105.676 1.00 53.53 86 ALA A N 1
ATOM 486 C CA . ALA A 1 97 ? 111.363 92.809 105.775 1.00 53.53 86 ALA A CA 1
ATOM 487 C C . ALA A 1 97 ? 111.051 92.458 107.218 1.00 53.53 86 ALA A C 1
ATOM 488 O O . ALA A 1 97 ? 109.935 92.030 107.513 1.00 53.53 86 ALA A O 1
ATOM 490 N N . ILE A 1 98 ? 112.005 92.634 108.129 1.00 52.91 87 ILE A N 1
ATOM 491 C CA . ILE A 1 98 ? 111.745 92.322 109.526 1.00 52.91 87 ILE A CA 1
ATOM 492 C C . ILE A 1 98 ? 110.902 93.410 110.173 1.00 52.91 87 ILE A C 1
ATOM 493 O O . ILE A 1 98 ? 110.055 93.128 111.026 1.00 52.91 87 ILE A O 1
ATOM 498 N N . PHE A 1 99 ? 111.119 94.667 109.794 1.00 53.70 88 PHE A N 1
ATOM 499 C CA . PHE A 1 99 ? 110.146 95.697 110.134 1.00 53.70 88 PHE A CA 1
ATOM 500 C C . PHE A 1 99 ? 108.761 95.253 109.702 1.00 53.70 88 PHE A C 1
ATOM 501 O O . PHE A 1 99 ? 107.792 95.303 110.476 1.00 53.70 88 PHE A O 1
ATOM 509 N N . SER A 1 100 ? 108.658 94.783 108.460 1.00 53.72 89 SER A N 1
ATOM 510 C CA . SER A 1 100 ? 107.336 94.394 107.965 1.00 53.72 89 SER A CA 1
ATOM 511 C C . SER A 1 100 ? 106.762 93.222 108.763 1.00 53.72 89 SER A C 1
ATOM 512 O O . SER A 1 100 ? 105.551 93.159 109.013 1.00 53.72 89 SER A O 1
ATOM 515 N N . VAL A 1 101 ? 107.613 92.274 109.160 1.00 54.18 90 VAL A N 1
ATOM 516 C CA . VAL A 1 101 ? 107.154 91.117 109.929 1.00 54.18 90 VAL A CA 1
ATOM 517 C C . VAL A 1 101 ? 106.682 91.538 111.312 1.00 54.18 90 VAL A C 1
ATOM 518 O O . VAL A 1 101 ? 105.690 91.013 111.833 1.00 54.18 90 VAL A O 1
ATOM 522 N N . GLY A 1 102 ? 107.410 92.447 111.952 1.00 55.13 91 GLY A N 1
ATOM 523 C CA . GLY A 1 102 ? 106.933 92.988 113.208 1.00 55.13 91 GLY A CA 1
ATOM 524 C C . GLY A 1 102 ? 105.566 93.615 113.047 1.00 55.13 91 GLY A C 1
ATOM 525 O O . GLY A 1 102 ? 104.701 93.474 113.912 1.00 55.13 91 GLY A O 1
ATOM 526 N N . GLY A 1 103 ? 105.347 94.294 111.923 1.00 56.91 92 GLY A N 1
ATOM 527 C CA . GLY A 1 103 ? 104.017 94.817 111.649 1.00 56.91 92 GLY A CA 1
ATOM 528 C C . GLY A 1 103 ? 102.964 93.724 111.565 1.00 56.91 92 GLY A C 1
ATOM 529 O O . GLY A 1 103 ? 101.873 93.840 112.140 1.00 56.91 92 GLY A O 1
ATOM 530 N N . MET A 1 104 ? 103.267 92.653 110.827 1.00 57.03 93 MET A N 1
ATOM 531 C CA . MET A 1 104 ? 102.320 91.546 110.721 1.00 57.03 93 MET A CA 1
ATOM 532 C C . MET A 1 104 ? 101.948 91.020 112.100 1.00 57.03 93 MET A C 1
ATOM 533 O O . MET A 1 104 ? 100.768 90.862 112.422 1.00 57.03 93 MET A O 1
ATOM 538 N N . ILE A 1 105 ? 102.954 90.740 112.932 1.00 58.08 94 ILE A N 1
ATOM 539 C CA . ILE A 1 105 ? 102.679 90.207 114.266 1.00 58.08 94 ILE A CA 1
ATOM 540 C C . ILE A 1 105 ? 101.883 91.210 115.084 1.00 58.08 94 ILE A C 1
ATOM 541 O O . ILE A 1 105 ? 101.047 90.834 115.912 1.00 58.08 94 ILE A O 1
ATOM 546 N N . SER A 1 106 ? 102.115 92.498 114.819 1.00 60.13 95 SER A N 1
ATOM 547 C CA . SER A 1 106 ? 101.396 93.566 115.562 1.00 60.13 95 SER A CA 1
ATOM 548 C C . SER A 1 106 ? 99.910 93.564 115.194 1.00 60.13 95 SER A C 1
ATOM 549 O O . SER A 1 106 ? 99.093 93.892 116.076 1.00 60.13 95 SER A O 1
ATOM 552 N N . SER A 1 107 ? 99.569 93.198 113.954 1.00 61.22 96 SER A N 1
ATOM 553 C CA . SER A 1 107 ? 98.177 93.276 113.515 1.00 61.22 96 SER A CA 1
ATOM 554 C C . SER A 1 107 ? 97.272 92.364 114.335 1.00 61.22 96 SER A C 1
ATOM 555 O O . SER A 1 107 ? 96.109 92.694 114.585 1.00 61.22 96 SER A O 1
ATOM 558 N N . PHE A 1 108 ? 97.784 91.208 114.755 1.00 63.27 97 PHE A N 1
ATOM 559 C CA . PHE A 1 108 ? 96.965 90.273 115.519 1.00 63.27 97 PHE A CA 1
ATOM 560 C C . PHE A 1 108 ? 96.578 90.855 116.873 1.00 63.27 97 PHE A C 1
ATOM 561 O O . PHE A 1 108 ? 95.407 90.825 117.264 1.00 63.27 97 PHE A O 1
ATOM 569 N N . LEU A 1 109 ? 97.556 91.394 117.603 1.00 65.92 98 LEU A N 1
ATOM 570 C CA . LEU A 1 109 ? 97.361 91.741 119.005 1.00 65.92 98 LEU A CA 1
ATOM 571 C C . LEU A 1 109 ? 96.585 93.034 119.210 1.00 65.92 98 LEU A C 1
ATOM 572 O O . LEU A 1 109 ? 96.070 93.257 120.309 1.00 65.92 98 LEU A O 1
ATOM 577 N N . ILE A 1 110 ? 96.475 93.877 118.185 1.00 64.55 99 ILE A N 1
ATOM 578 C CA . ILE A 1 110 ? 95.975 95.241 118.335 1.00 64.55 99 ILE A CA 1
ATOM 579 C C . ILE A 1 110 ? 94.666 95.260 119.113 1.00 64.55 99 ILE A C 1
ATOM 580 O O . ILE A 1 110 ? 94.318 96.273 119.726 1.00 64.55 99 ILE A O 1
ATOM 585 N N . GLY A 1 111 ? 93.933 94.152 119.098 1.00 67.46 100 GLY A N 1
ATOM 586 C CA . GLY A 1 111 ? 92.623 94.124 119.715 1.00 67.46 100 GLY A CA 1
ATOM 587 C C . GLY A 1 111 ? 92.605 93.686 121.164 1.00 67.46 100 GLY A C 1
ATOM 588 O O . GLY A 1 111 ? 92.037 94.374 122.016 1.00 67.46 100 GLY A O 1
ATOM 589 N N . ILE A 1 112 ? 93.217 92.538 121.459 1.00 69.44 101 ILE A N 1
ATOM 590 C CA . ILE A 1 112 ? 93.106 91.961 122.798 1.00 69.44 101 ILE A CA 1
ATOM 591 C C . ILE A 1 112 ? 93.654 92.925 123.842 1.00 69.44 101 ILE A C 1
ATOM 592 O O . ILE A 1 112 ? 93.003 93.208 124.854 1.00 69.44 101 ILE A O 1
ATOM 597 N N . ILE A 1 113 ? 94.858 93.449 123.610 1.00 69.00 102 ILE A N 1
ATOM 598 C CA . ILE A 1 113 ? 95.478 94.328 124.595 1.00 69.00 102 ILE A CA 1
ATOM 599 C C . ILE A 1 113 ? 94.664 95.602 124.753 1.00 69.00 102 ILE A C 1
ATOM 600 O O . ILE A 1 113 ? 94.535 96.140 125.858 1.00 69.00 102 ILE A O 1
ATOM 605 N N . SER A 1 114 ? 94.109 96.113 123.655 1.00 71.22 103 SER A N 1
ATOM 606 C CA . SER A 1 114 ? 93.327 97.338 123.739 1.00 71.22 103 SER A CA 1
ATOM 607 C C . SER A 1 114 ? 92.151 97.164 124.689 1.00 71.22 103 SER A C 1
ATOM 608 O O . SER A 1 114 ? 91.871 98.046 125.509 1.00 71.22 103 SER A O 1
ATOM 611 N N . GLN A 1 115 ? 91.456 96.028 124.605 1.00 74.77 104 GLN A N 1
ATOM 612 C CA . GLN A 1 115 ? 90.341 95.783 125.513 1.00 74.77 104 GLN A CA 1
ATOM 613 C C . GLN A 1 115 ? 90.822 95.420 126.911 1.00 74.77 104 GLN A C 1
ATOM 614 O O . GLN A 1 115 ? 90.101 95.648 127.889 1.00 74.77 104 GLN A O 1
ATOM 620 N N . TRP A 1 116 ? 92.025 94.859 127.030 1.00 75.84 105 TRP A N 1
ATOM 621 C CA . TRP A 1 116 ? 92.497 94.349 128.312 1.00 75.84 105 TRP A CA 1
ATOM 622 C C . TRP A 1 116 ? 93.067 95.454 129.196 1.00 75.84 105 TRP A C 1
ATOM 623 O O . TRP A 1 116 ? 92.628 95.619 130.339 1.00 75.84 105 TRP A O 1
ATOM 634 N N . LEU A 1 117 ? 94.033 96.219 128.692 1.00 73.73 106 LEU A N 1
ATOM 635 C CA . LEU A 1 117 ? 94.683 97.269 129.464 1.00 73.73 106 LEU A CA 1
ATOM 636 C C . LEU A 1 117 ? 94.096 98.651 129.237 1.00 73.73 106 LEU A C 1
ATOM 637 O O . LEU A 1 117 ? 94.103 99.465 130.161 1.00 73.73 106 LEU A O 1
ATOM 642 N N . GLY A 1 118 ? 93.592 98.936 128.040 1.00 74.64 107 GLY A N 1
ATOM 643 C CA . GLY A 1 118 ? 93.045 100.244 127.742 1.00 74.64 107 GLY A CA 1
ATOM 644 C C . GLY A 1 118 ? 93.789 100.922 126.614 1.00 74.64 107 GLY A C 1
ATOM 645 O O . GLY A 1 118 ? 94.275 100.252 125.700 1.00 74.64 107 GLY A O 1
ATOM 646 N N . ARG A 1 119 ? 93.880 102.250 126.660 1.00 74.16 108 ARG A N 1
ATOM 647 C CA . ARG A 1 119 ? 94.620 103.017 125.666 1.00 74.16 108 ARG A CA 1
ATOM 648 C C . ARG A 1 119 ? 95.886 103.644 126.236 1.00 74.16 108 ARG A C 1
ATOM 649 O O . ARG A 1 119 ? 96.977 103.422 125.705 1.00 74.16 108 ARG A O 1
ATOM 657 N N . LYS A 1 120 ? 95.773 104.413 127.320 1.00 71.42 109 LYS A N 1
ATOM 658 C CA . LYS A 1 120 ? 96.959 105.030 127.905 1.00 71.42 109 LYS A CA 1
ATOM 659 C C . LYS A 1 120 ? 97.965 103.975 128.347 1.00 71.42 109 LYS A C 1
ATOM 660 O O . LYS A 1 120 ? 99.136 104.016 127.956 1.00 71.42 109 LYS A O 1
ATOM 666 N N . ARG A 1 121 ? 97.523 103.010 129.155 1.00 69.98 110 ARG A N 1
ATOM 667 C CA . ARG A 1 121 ? 98.433 101.958 129.592 1.00 69.98 110 ARG A CA 1
ATOM 668 C C . ARG A 1 121 ? 99.015 101.223 128.396 1.00 69.98 110 ARG A C 1
ATOM 669 O O . ARG A 1 121 ? 100.200 100.857 128.390 1.00 69.98 110 ARG A O 1
ATOM 677 N N . ALA A 1 122 ? 98.193 100.997 127.372 1.00 68.27 111 ALA A N 1
ATOM 678 C CA . ALA A 1 122 ? 98.683 100.332 126.176 1.00 68.27 111 ALA A CA 1
ATOM 679 C C . ALA A 1 122 ? 99.800 101.133 125.527 1.00 68.27 111 ALA A C 1
ATOM 680 O O . ALA A 1 122 ? 100.839 100.572 125.165 1.00 68.27 111 ALA A O 1
ATOM 682 N N . MET A 1 123 ? 99.622 102.450 125.390 1.00 67.31 112 MET A N 1
ATOM 683 C CA . MET A 1 123 ? 100.672 103.252 124.771 1.00 67.31 112 MET A CA 1
ATOM 684 C C . MET A 1 123 ? 101.925 103.296 125.636 1.00 67.31 112 MET A C 1
ATOM 685 O O . MET A 1 123 ? 103.038 103.316 125.107 1.00 67.31 112 MET A O 1
ATOM 690 N N . LEU A 1 124 ? 101.781 103.306 126.961 1.00 65.70 113 LEU A N 1
ATOM 691 C CA . LEU A 1 124 ? 102.969 103.312 127.814 1.00 65.70 113 LEU A CA 1
ATOM 692 C C . LEU A 1 124 ? 103.776 102.026 127.655 1.00 65.70 113 LEU A C 1
ATOM 693 O O . LEU A 1 124 ? 104.999 102.061 127.456 1.00 65.70 113 LEU A O 1
ATOM 698 N N . VAL A 1 125 ? 103.111 100.874 127.736 1.00 62.65 114 VAL A N 1
ATOM 699 C CA . VAL A 1 125 ? 103.833 99.614 127.579 1.00 62.65 114 VAL A CA 1
ATOM 700 C C . VAL A 1 125 ? 104.437 99.526 126.185 1.00 62.65 114 VAL A C 1
ATOM 701 O O . VAL A 1 125 ? 105.592 99.106 125.999 1.00 62.65 114 VAL A O 1
ATOM 705 N N . ASN A 1 126 ? 103.666 99.927 125.182 1.00 61.14 115 ASN A N 1
ATOM 706 C CA . ASN A 1 126 ? 104.144 99.867 123.815 1.00 61.14 115 ASN A CA 1
ATOM 707 C C . ASN A 1 126 ? 105.322 100.821 123.623 1.00 61.14 115 ASN A C 1
ATOM 708 O O . ASN A 1 126 ? 106.218 100.562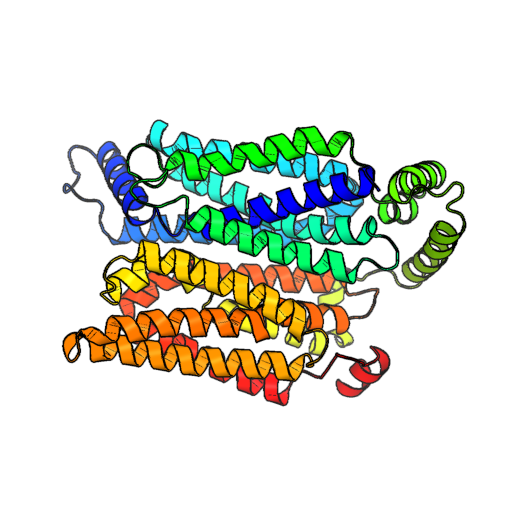 122.811 1.00 61.14 115 ASN A O 1
ATOM 713 N N . ASN A 1 127 ? 105.378 101.899 124.412 1.00 60.77 116 ASN A N 1
ATOM 714 C CA . ASN A 1 127 ? 106.537 102.783 124.382 1.00 60.77 116 ASN A CA 1
ATOM 715 C C . ASN A 1 127 ? 107.745 102.123 125.024 1.00 60.77 116 ASN A C 1
ATOM 716 O O . ASN A 1 127 ? 108.881 102.373 124.617 1.00 60.77 116 ASN A O 1
ATOM 721 N N . VAL A 1 128 ? 107.527 101.316 126.060 1.00 59.72 117 VAL A N 1
ATOM 722 C CA . VAL A 1 128 ? 108.637 100.526 126.591 1.00 59.72 117 VAL A CA 1
ATOM 723 C C . VAL A 1 128 ? 109.219 99.658 125.488 1.00 59.72 117 VAL A C 1
ATOM 724 O O . VAL A 1 128 ? 110.445 99.550 125.328 1.00 59.72 117 VAL A O 1
ATOM 728 N N . LEU A 1 129 ? 108.343 99.036 124.703 1.00 57.03 118 LEU A N 1
ATOM 729 C CA . LEU A 1 129 ? 108.812 98.266 123.553 1.00 57.03 118 LEU A CA 1
ATOM 730 C C . LEU A 1 129 ? 109.604 99.145 122.591 1.00 57.03 118 LEU A C 1
ATOM 731 O O . LEU A 1 129 ? 110.646 98.731 122.066 1.00 57.03 118 LEU A O 1
ATOM 736 N N . ALA A 1 130 ? 109.116 100.360 122.339 1.00 56.82 119 ALA A N 1
ATOM 737 C CA . ALA A 1 130 ? 109.808 101.267 121.425 1.00 56.82 119 ALA A CA 1
ATOM 738 C C . ALA A 1 130 ? 111.203 101.614 121.930 1.00 56.82 119 ALA A C 1
ATOM 739 O O . ALA A 1 130 ? 112.159 101.660 121.150 1.00 56.82 119 ALA A O 1
ATOM 741 N N . VAL A 1 131 ? 111.329 101.894 123.227 1.00 55.84 120 VAL A N 1
ATOM 742 C CA . VAL A 1 131 ? 112.632 102.231 123.798 1.00 55.84 120 VAL A CA 1
ATOM 743 C C . VAL A 1 131 ? 113.587 101.060 123.649 1.00 55.84 120 VAL A C 1
ATOM 744 O O . VAL A 1 131 ? 114.749 101.226 123.261 1.00 55.84 120 VAL A O 1
ATOM 748 N N . LEU A 1 132 ? 113.112 99.854 123.962 1.00 55.43 121 LEU A N 1
ATOM 749 C CA . LEU A 1 132 ? 113.964 98.680 123.807 1.00 55.43 121 LEU A CA 1
ATOM 750 C C . LEU A 1 132 ? 114.441 98.545 122.368 1.00 55.43 121 LEU A C 1
ATOM 751 O O . LEU A 1 132 ? 115.632 98.336 122.110 1.00 55.43 121 LEU A O 1
ATOM 756 N N . GLY A 1 133 ? 113.521 98.672 121.412 1.00 54.46 122 GLY A N 1
ATOM 757 C CA . GLY A 1 133 ? 113.898 98.505 120.019 1.00 54.46 122 GLY A CA 1
ATOM 758 C C . GLY A 1 133 ? 114.877 99.560 119.546 1.00 54.46 122 GLY A C 1
ATOM 759 O O . GLY A 1 133 ? 115.842 99.256 118.839 1.00 54.46 122 GLY A O 1
ATOM 760 N N . GLY A 1 134 ? 114.640 100.816 119.921 1.00 53.33 123 GLY A N 1
ATOM 761 C CA . GLY A 1 134 ? 115.536 101.879 119.504 1.00 53.33 123 GLY A CA 1
ATOM 762 C C . GLY A 1 134 ? 116.921 101.734 120.100 1.00 53.33 123 GLY A C 1
ATOM 763 O O . GLY A 1 134 ? 117.923 101.977 119.424 1.00 53.33 123 GLY A O 1
ATOM 764 N N . SER A 1 135 ? 117.000 101.334 121.370 1.00 53.12 124 SER A N 1
ATOM 765 C CA . SER A 1 135 ? 118.302 101.073 121.971 1.00 53.12 124 SER A CA 1
ATOM 766 C C . SER A 1 135 ? 119.013 99.929 121.263 1.00 53.12 124 SER A C 1
ATOM 767 O O . SER A 1 135 ? 120.219 100.004 121.003 1.00 53.12 124 SER A O 1
ATOM 770 N N . LEU A 1 136 ? 118.282 98.859 120.940 1.00 53.01 125 LEU A N 1
ATOM 771 C CA . LEU A 1 136 ? 118.901 97.726 120.259 1.00 53.01 125 LEU A CA 1
ATOM 772 C C . LEU A 1 136 ? 119.445 98.137 118.899 1.00 53.01 125 LEU A C 1
ATOM 773 O O . LEU A 1 136 ? 120.544 97.728 118.513 1.00 53.01 125 LEU A O 1
ATOM 778 N N . MET A 1 137 ? 118.683 98.936 118.152 1.00 51.98 126 MET A N 1
ATOM 779 C CA . MET A 1 137 ? 119.166 99.412 116.859 1.00 51.98 126 MET A CA 1
ATOM 780 C C . MET A 1 137 ? 120.375 100.323 117.020 1.00 51.98 126 MET A C 1
ATOM 781 O O . MET A 1 137 ? 121.334 100.236 116.245 1.00 51.98 126 MET A O 1
ATOM 786 N N . GLY A 1 138 ? 120.346 101.212 118.014 1.00 53.21 127 GLY A N 1
ATOM 787 C CA . GLY A 1 138 ? 121.424 102.172 118.172 1.00 53.21 127 GLY A CA 1
ATOM 788 C C . GLY A 1 138 ? 122.743 101.544 118.569 1.00 53.21 127 GLY A C 1
ATOM 789 O O . GLY A 1 138 ? 123.801 101.964 118.093 1.00 53.21 127 GLY A O 1
ATOM 790 N N . LEU A 1 139 ? 122.708 100.538 119.440 1.00 53.82 128 LEU A N 1
ATOM 791 C CA . LEU A 1 139 ? 123.913 99.915 119.964 1.00 53.82 128 LEU A CA 1
ATOM 792 C C . LEU A 1 139 ? 124.434 98.799 119.067 1.00 53.82 128 LEU A C 1
ATOM 793 O O . LEU A 1 139 ? 125.171 97.929 119.540 1.00 53.82 128 LEU A O 1
ATOM 798 N N . ALA A 1 140 ? 124.070 98.805 117.786 1.00 52.62 129 ALA A N 1
ATOM 799 C CA . ALA A 1 140 ? 124.445 97.709 116.900 1.00 52.62 129 ALA A CA 1
ATOM 800 C C . ALA A 1 140 ? 125.927 97.755 116.557 1.00 52.62 129 ALA A C 1
ATOM 801 O O . ALA A 1 140 ? 126.666 96.800 116.817 1.00 52.62 129 ALA A O 1
ATOM 803 N N . ASN A 1 141 ? 126.380 98.867 115.977 1.00 53.17 130 ASN A N 1
ATOM 804 C CA . ASN A 1 141 ? 127.757 98.942 115.502 1.00 53.17 130 ASN A CA 1
ATOM 805 C C . ASN A 1 141 ? 128.738 98.757 116.652 1.00 53.17 130 ASN A C 1
ATOM 806 O O . ASN A 1 141 ? 129.732 98.034 116.519 1.00 53.17 130 ASN A O 1
ATOM 811 N N . ALA A 1 142 ? 128.473 99.394 117.794 1.00 54.49 131 ALA A N 1
ATOM 812 C CA . ALA A 1 142 ? 129.347 99.225 118.948 1.00 54.49 131 ALA A CA 1
ATOM 813 C C . ALA A 1 142 ? 129.480 97.761 119.336 1.00 54.49 131 ALA A C 1
ATOM 814 O O . ALA A 1 142 ? 130.538 97.335 119.809 1.00 54.49 131 ALA A O 1
ATOM 816 N N . ALA A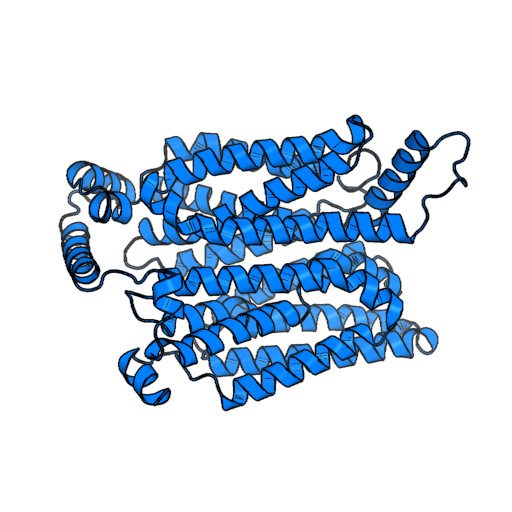 1 143 ? 128.425 96.976 119.139 1.00 54.65 132 ALA A N 1
ATOM 817 C CA . ALA A 1 143 ? 128.438 95.562 119.485 1.00 54.65 132 ALA A CA 1
ATOM 818 C C . ALA A 1 143 ? 129.064 94.695 118.405 1.00 54.65 132 ALA A C 1
ATOM 819 O O . ALA A 1 143 ? 129.158 93.479 118.591 1.00 54.65 132 ALA A O 1
ATOM 821 N N . ALA A 1 144 ? 129.487 95.281 117.288 1.00 54.82 133 ALA A N 1
ATOM 822 C CA . ALA A 1 144 ? 130.136 94.531 116.218 1.00 54.82 133 ALA A CA 1
ATOM 823 C C . ALA A 1 144 ? 129.279 93.347 115.786 1.00 54.82 133 ALA A C 1
ATOM 824 O O . ALA A 1 144 ? 129.773 92.240 115.570 1.00 54.82 133 ALA A O 1
ATOM 826 N N . SER A 1 145 ? 127.975 93.582 115.667 1.00 53.90 134 SER A N 1
ATOM 827 C CA . SER A 1 145 ? 127.055 92.553 115.210 1.00 53.90 134 SER A CA 1
ATOM 828 C C . SER A 1 145 ? 125.858 93.216 114.552 1.00 53.90 134 SER A C 1
ATOM 829 O O . SER A 1 145 ? 125.429 94.293 114.971 1.00 53.90 134 SER A O 1
ATOM 832 N N . TYR A 1 146 ? 125.326 92.564 113.522 1.00 52.60 135 TYR A N 1
ATOM 833 C CA . TYR A 1 146 ? 124.162 93.067 112.808 1.00 52.60 135 TYR A CA 1
ATOM 834 C C . TYR A 1 146 ? 122.884 92.315 113.141 1.00 52.60 135 TYR A C 1
ATOM 835 O O . TYR A 1 146 ? 121.797 92.802 112.813 1.00 52.60 135 TYR A O 1
ATOM 844 N N . GLU A 1 147 ? 122.981 91.145 113.776 1.00 53.30 136 GLU A N 1
ATOM 845 C CA . GLU A 1 147 ? 121.783 90.500 114.297 1.00 53.30 136 GLU A CA 1
ATOM 846 C C . GLU A 1 147 ? 121.067 91.416 115.274 1.00 53.30 136 GLU A C 1
ATOM 847 O O . GLU A 1 147 ? 119.834 91.410 115.364 1.00 53.30 136 GLU A O 1
ATOM 853 N N . MET A 1 148 ? 121.830 92.221 116.014 1.00 53.46 137 MET A N 1
ATOM 854 C CA . MET A 1 148 ? 121.225 93.194 116.911 1.00 53.46 137 MET A CA 1
ATOM 855 C C . MET A 1 148 ? 120.364 94.178 116.136 1.00 53.46 137 MET A C 1
ATOM 856 O O . MET A 1 148 ? 119.253 94.508 116.560 1.00 53.46 137 MET A O 1
ATOM 861 N N . LEU A 1 149 ? 120.856 94.654 114.994 1.00 51.51 138 LEU A N 1
ATOM 862 C CA . LEU A 1 149 ? 120.094 95.621 114.214 1.00 51.51 138 LEU A CA 1
ATOM 863 C C . LEU A 1 149 ? 118.802 95.008 113.694 1.00 51.51 138 LEU A C 1
ATOM 864 O O . LEU A 1 149 ? 117.743 95.639 113.744 1.00 51.51 138 LEU A O 1
ATOM 869 N N . ILE A 1 150 ? 118.865 93.773 113.199 1.00 51.42 139 ILE A N 1
ATOM 870 C CA . ILE A 1 150 ? 117.661 93.123 112.691 1.00 51.42 139 ILE A CA 1
ATOM 871 C C . ILE A 1 150 ? 116.656 92.906 113.815 1.00 51.42 139 ILE A C 1
ATOM 872 O O . ILE A 1 150 ? 115.451 93.126 113.643 1.00 51.42 139 ILE A O 1
ATOM 877 N N . LEU A 1 151 ? 117.127 92.463 114.981 1.00 52.58 140 LEU A N 1
ATOM 878 C CA . LEU A 1 151 ? 116.216 92.273 116.102 1.00 52.58 140 LEU A CA 1
ATOM 879 C C . LEU A 1 151 ? 115.585 93.595 116.516 1.00 52.58 140 LEU A C 1
ATOM 880 O O . LEU A 1 151 ? 114.384 93.660 116.806 1.00 52.58 140 LEU A O 1
ATOM 885 N N . GLY A 1 152 ? 116.379 94.662 116.553 1.00 53.29 141 GLY A N 1
ATOM 886 C CA . GLY A 1 152 ? 115.829 95.962 116.881 1.00 53.29 141 GLY A CA 1
ATOM 887 C C . GLY A 1 152 ? 114.804 96.416 115.865 1.00 53.29 141 GLY A C 1
ATOM 888 O O . GLY A 1 152 ? 113.820 97.070 116.212 1.00 53.29 141 GLY A O 1
ATOM 889 N N . ARG A 1 153 ? 115.020 96.077 114.595 1.00 51.56 142 ARG A N 1
ATOM 890 C CA . ARG A 1 153 ? 114.046 96.434 113.572 1.00 51.56 142 ARG A CA 1
ATOM 891 C C . ARG A 1 153 ? 112.760 95.636 113.742 1.00 51.56 142 ARG A C 1
ATOM 892 O O . ARG A 1 153 ? 111.670 96.157 113.502 1.00 51.56 142 ARG A O 1
ATOM 900 N N . PHE A 1 154 ? 112.860 94.380 114.174 1.00 53.95 143 PHE A N 1
ATOM 901 C CA . PHE A 1 154 ? 111.651 93.627 114.508 1.00 53.95 143 PHE A CA 1
ATOM 902 C C . PHE A 1 154 ? 110.891 94.308 115.640 1.00 53.95 143 PHE A C 1
ATOM 903 O O . PHE A 1 154 ? 109.667 94.483 115.575 1.00 53.95 143 PHE A O 1
ATOM 911 N N . LEU A 1 155 ? 111.608 94.691 116.696 1.00 54.40 144 LEU A N 1
ATOM 912 C CA . LEU A 1 155 ? 110.957 95.356 117.820 1.00 54.40 144 LEU A CA 1
ATOM 913 C C . LEU A 1 155 ? 110.305 96.660 117.386 1.00 54.40 144 LEU A C 1
ATOM 914 O O . LEU A 1 155 ? 109.184 96.972 117.801 1.00 54.40 144 LEU A O 1
ATOM 919 N N . ILE A 1 156 ? 110.986 97.440 116.547 1.00 54.20 145 ILE A N 1
ATOM 920 C CA . ILE A 1 156 ? 110.419 98.718 116.140 1.00 54.20 145 ILE A CA 1
ATOM 921 C C . ILE A 1 156 ? 109.280 98.510 115.153 1.00 54.20 145 ILE A C 1
ATOM 922 O O . ILE A 1 156 ? 108.387 99.352 115.049 1.00 54.20 145 ILE A O 1
ATOM 927 N N . GLY A 1 157 ? 109.275 97.398 114.418 1.00 55.08 146 GLY A N 1
ATOM 928 C CA . GLY A 1 157 ? 108.112 97.071 113.611 1.00 55.08 146 GLY A CA 1
ATOM 929 C C . GLY A 1 157 ? 106.898 96.754 114.459 1.00 55.08 146 GLY A C 1
ATOM 930 O O . GLY A 1 157 ? 105.781 97.190 114.156 1.00 55.08 146 GLY A O 1
ATOM 931 N N . ALA A 1 158 ? 107.096 95.992 115.534 1.00 56.51 147 ALA A N 1
ATOM 932 C CA . ALA A 1 158 ? 106.005 95.775 116.478 1.00 56.51 147 ALA A CA 1
ATOM 933 C C . ALA A 1 158 ? 105.531 97.103 117.055 1.00 56.51 147 ALA A C 1
ATOM 934 O O . ALA A 1 158 ? 104.324 97.359 117.154 1.00 56.51 147 ALA A O 1
ATOM 936 N N . TYR A 1 159 ? 106.473 97.971 117.427 1.00 56.75 148 TYR A N 1
ATOM 937 C CA . TYR A 1 159 ? 106.117 99.317 117.863 1.00 56.75 148 TYR A CA 1
ATOM 938 C C . TYR A 1 159 ? 105.234 100.025 116.850 1.00 56.75 148 TYR A C 1
ATOM 939 O O . TYR A 1 159 ? 104.190 100.584 117.196 1.00 56.75 148 TYR A O 1
ATOM 948 N N . SER A 1 160 ? 105.680 100.065 115.597 1.00 56.49 149 SER A N 1
ATOM 949 C CA . SER A 1 160 ? 104.969 100.834 114.589 1.00 56.49 149 SER A CA 1
ATOM 950 C C . SER A 1 160 ? 103.566 100.291 114.390 1.00 56.49 149 SER A C 1
ATOM 951 O O . SER A 1 160 ? 102.602 101.058 114.310 1.00 56.49 149 SER A O 1
ATOM 954 N N . GLY A 1 161 ? 103.428 98.972 114.318 1.00 59.17 150 GLY A N 1
ATOM 955 C CA . GLY A 1 161 ? 102.101 98.404 114.167 1.00 59.17 150 GLY A CA 1
ATOM 956 C C . GLY A 1 161 ? 101.195 98.752 115.330 1.00 59.17 150 GLY A C 1
ATOM 957 O O . GLY A 1 161 ? 100.047 99.168 115.142 1.00 59.17 150 GLY A O 1
ATOM 958 N N . LEU A 1 162 ? 101.703 98.597 116.554 1.00 60.15 151 LEU A N 1
ATOM 959 C CA . LEU A 1 162 ? 100.876 98.864 117.724 1.00 60.15 151 LEU A CA 1
ATOM 960 C C . LEU A 1 162 ? 100.456 100.325 117.784 1.00 60.15 151 LEU A C 1
ATOM 961 O O . LEU A 1 162 ? 99.300 100.631 118.098 1.00 60.15 151 LEU A O 1
ATOM 966 N N . THR A 1 163 ? 101.374 101.243 117.488 1.00 59.71 152 THR A N 1
ATOM 967 C CA . THR A 1 163 ? 101.019 102.656 117.557 1.00 59.71 152 THR A CA 1
ATOM 968 C C . THR A 1 163 ? 100.059 103.035 116.439 1.00 59.71 152 THR A C 1
ATOM 969 O O . THR A 1 163 ? 99.142 103.833 116.652 1.00 59.71 152 THR A O 1
ATOM 973 N N . SER A 1 164 ? 100.239 102.470 115.244 1.00 60.17 153 SER A N 1
ATOM 974 C CA . SER A 1 164 ? 99.291 102.732 114.168 1.00 60.17 153 SER A CA 1
ATOM 975 C C . SER A 1 164 ? 97.900 102.245 114.545 1.00 60.17 153 SER A C 1
ATOM 976 O O . SER A 1 164 ? 96.897 102.882 114.210 1.00 60.17 153 SER A O 1
ATOM 979 N N . GLY A 1 165 ? 97.821 101.105 115.229 1.00 62.62 154 GLY A N 1
ATOM 980 C CA . GLY A 1 165 ? 96.528 100.629 115.689 1.00 62.62 154 GLY A CA 1
ATOM 981 C C . GLY A 1 165 ? 95.924 101.495 116.778 1.00 62.62 154 GLY A C 1
ATOM 982 O O . GLY A 1 165 ? 94.719 101.755 116.776 1.00 62.62 154 GLY A O 1
ATOM 983 N N . LEU A 1 166 ? 96.748 101.952 117.722 1.00 65.50 155 LEU A N 1
ATOM 984 C CA . LEU A 1 166 ? 96.237 102.547 118.951 1.00 65.50 155 LEU A CA 1
ATOM 985 C C . LEU A 1 166 ? 96.094 104.062 118.901 1.00 65.50 155 LEU A C 1
ATOM 986 O O . LEU A 1 166 ? 95.371 104.622 119.731 1.00 65.50 155 LEU A O 1
ATOM 991 N N . VAL A 1 167 ? 96.756 104.743 117.974 1.00 65.96 156 VAL A N 1
ATOM 992 C CA . VAL A 1 167 ? 96.716 106.201 117.952 1.00 65.96 156 VAL A CA 1
ATOM 993 C C . VAL A 1 167 ? 95.407 106.677 117.335 1.00 65.96 156 VAL A C 1
ATOM 994 O O . VAL A 1 167 ? 94.691 107.472 117.963 1.00 65.96 156 VAL A O 1
ATOM 998 N N . PRO A 1 168 ? 95.054 106.251 116.117 1.00 66.51 157 PRO A N 1
ATOM 999 C CA . PRO A 1 168 ? 93.764 106.682 115.559 1.00 66.51 157 PRO A CA 1
ATOM 1000 C C . PRO A 1 168 ? 92.608 106.385 116.486 1.00 66.51 157 PRO A C 1
ATOM 1001 O O . PRO A 1 168 ? 91.713 107.221 116.652 1.00 66.51 157 PRO A O 1
ATOM 1005 N N . MET A 1 169 ? 92.621 105.216 117.123 1.00 70.88 158 MET A N 1
ATOM 1006 C CA . MET A 1 169 ? 91.567 104.881 118.068 1.00 70.88 158 MET A CA 1
ATOM 1007 C C . MET A 1 169 ? 91.511 105.899 119.196 1.00 70.88 158 MET A C 1
ATOM 1008 O O . MET A 1 169 ? 90.437 106.405 119.538 1.00 70.88 158 MET A O 1
ATOM 1013 N N . TYR A 1 170 ? 92.666 106.228 119.777 1.00 71.83 159 TYR A N 1
ATOM 1014 C CA . TYR A 1 170 ? 92.669 107.125 120.926 1.00 71.83 159 TYR A CA 1
ATOM 1015 C C . TYR A 1 170 ? 92.200 108.521 120.537 1.00 71.83 159 TYR A C 1
ATOM 1016 O O . TYR A 1 170 ? 91.378 109.124 121.238 1.00 71.83 159 TYR A O 1
ATOM 1025 N N . VAL A 1 171 ? 92.709 109.054 119.425 1.00 69.78 160 VAL A N 1
ATOM 1026 C CA . VAL A 1 171 ? 92.309 110.397 119.019 1.00 69.78 160 VAL A CA 1
ATOM 1027 C C . VAL A 1 171 ? 90.827 110.423 118.671 1.00 69.78 160 VAL A C 1
ATOM 1028 O O . VAL A 1 171 ? 90.136 111.413 118.930 1.00 69.78 160 VAL A O 1
ATOM 1032 N N . GLY A 1 172 ? 90.310 109.341 118.083 1.00 73.39 161 GLY A N 1
ATOM 1033 C CA . GLY A 1 172 ? 88.885 109.270 117.822 1.00 73.39 161 GLY A CA 1
ATOM 1034 C C . GLY A 1 172 ? 88.055 109.227 119.087 1.00 73.39 161 GLY A C 1
ATOM 1035 O O . GLY A 1 172 ? 86.954 109.781 119.129 1.00 73.39 161 GLY A O 1
ATOM 1036 N N . GLU A 1 173 ? 88.556 108.559 120.127 1.00 76.54 162 GLU A N 1
ATOM 1037 C CA . GLU A 1 173 ? 87.830 108.536 121.392 1.00 76.54 162 GLU A CA 1
ATOM 1038 C C . GLU A 1 173 ? 87.815 109.907 122.054 1.00 76.54 162 GLU A C 1
ATOM 1039 O O . GLU A 1 173 ? 86.754 110.403 122.446 1.00 76.54 162 GLU A O 1
ATOM 1045 N N . ILE A 1 174 ? 88.984 110.534 122.197 1.00 75.41 163 ILE A N 1
ATOM 1046 C CA . ILE A 1 174 ? 89.038 111.811 122.902 1.00 75.41 163 ILE A CA 1
ATOM 1047 C C . ILE A 1 174 ? 88.401 112.925 122.083 1.00 75.41 163 ILE A C 1
ATOM 1048 O O . ILE A 1 174 ? 87.808 113.853 122.647 1.00 75.41 163 ILE A O 1
ATOM 1053 N N . ALA A 1 175 ? 88.500 112.859 120.761 1.00 75.24 164 ALA A N 1
ATOM 1054 C CA . ALA A 1 175 ? 88.114 113.993 119.938 1.00 75.24 164 ALA A CA 1
ATOM 1055 C C . ALA A 1 175 ? 86.669 114.385 120.235 1.00 75.24 164 ALA A C 1
ATOM 1056 O O . ALA A 1 175 ? 85.801 113.512 120.350 1.00 75.24 164 ALA A O 1
ATOM 1058 N N . PRO A 1 176 ? 86.370 115.677 120.368 1.00 76.85 165 PRO A N 1
ATOM 1059 C CA . PRO A 1 176 ? 84.979 116.079 120.612 1.00 76.85 165 PRO A CA 1
ATOM 1060 C C . PRO A 1 176 ? 84.077 115.692 119.454 1.00 76.85 165 PRO A C 1
ATOM 1061 O O . PRO A 1 176 ? 84.537 115.110 118.467 1.00 76.85 165 PRO A O 1
ATOM 1065 N N . THR A 1 177 ? 82.788 116.011 119.562 1.00 78.49 166 THR A N 1
ATOM 1066 C CA . THR A 1 177 ? 81.821 115.497 118.600 1.00 78.49 166 THR A CA 1
ATOM 1067 C C . THR A 1 177 ? 82.171 115.900 117.173 1.00 78.49 166 THR A C 1
ATOM 1068 O O . THR A 1 177 ? 82.006 115.104 116.241 1.00 78.49 166 THR A O 1
ATOM 1072 N N . HIS A 1 178 ? 82.660 117.123 116.978 1.00 78.55 167 HIS A N 1
ATOM 1073 C CA . HIS A 1 178 ? 82.705 117.730 115.653 1.00 78.55 167 HIS A CA 1
ATOM 1074 C C . HIS A 1 178 ? 84.114 118.003 115.141 1.00 78.55 167 HIS A C 1
ATOM 1075 O O . HIS A 1 178 ? 84.258 118.576 114.057 1.00 78.55 167 HIS A O 1
ATOM 1082 N N . LEU A 1 179 ? 85.155 117.615 115.876 1.00 76.27 168 LEU A N 1
ATOM 1083 C CA . LEU A 1 179 ? 86.526 117.745 115.392 1.00 76.27 168 LEU A CA 1
ATOM 1084 C C . LEU A 1 179 ? 87.119 116.425 114.922 1.00 76.27 168 LEU A C 1
ATOM 1085 O O . LEU A 1 179 ? 88.328 116.359 114.678 1.00 76.27 168 LEU A O 1
ATOM 1090 N N . ARG A 1 180 ? 86.310 115.375 114.777 1.00 76.16 169 ARG A N 1
ATOM 1091 C CA . ARG A 1 180 ? 86.860 114.097 114.338 1.00 76.16 169 ARG A CA 1
ATOM 1092 C C . ARG A 1 180 ? 87.495 114.216 112.961 1.00 76.16 169 ARG A C 1
ATOM 1093 O O . ARG A 1 180 ? 88.580 113.675 112.721 1.00 76.16 169 ARG A O 1
ATOM 1101 N N . GLY A 1 181 ? 86.834 114.918 112.040 1.00 72.78 170 GLY A N 1
ATOM 1102 C CA . GLY A 1 181 ? 87.380 115.052 110.700 1.00 72.78 170 GLY A CA 1
ATOM 1103 C C . GLY A 1 181 ? 88.704 115.791 110.678 1.00 72.78 170 GLY A C 1
ATOM 1104 O O . GLY A 1 181 ? 89.629 115.407 109.958 1.00 72.78 170 GLY A O 1
ATOM 1105 N N . ALA A 1 182 ? 88.812 116.866 111.460 1.00 71.53 171 ALA A N 1
ATOM 1106 C CA . ALA A 1 182 ? 90.049 117.638 111.480 1.00 71.53 171 ALA A CA 1
ATOM 1107 C C . ALA A 1 182 ? 91.202 116.819 112.041 1.00 71.53 171 ALA A C 1
ATOM 1108 O O . ALA A 1 182 ? 92.318 116.862 111.513 1.00 71.53 171 ALA A O 1
ATOM 1110 N N . LEU A 1 183 ? 90.957 116.071 113.116 1.00 70.55 172 LEU A N 1
ATOM 1111 C CA . LEU A 1 183 ? 92.010 115.283 113.743 1.00 70.55 172 LEU A CA 1
ATOM 1112 C C . LEU A 1 183 ? 92.356 114.028 112.957 1.00 70.55 172 LEU A C 1
ATOM 1113 O O . LEU A 1 183 ? 93.487 113.544 113.058 1.00 70.55 172 LEU A O 1
ATOM 1118 N N . GLY A 1 184 ? 91.421 113.494 112.174 1.00 69.06 173 GLY A N 1
ATOM 1119 C CA . GLY A 1 184 ? 91.710 112.280 111.432 1.00 69.06 173 GLY A CA 1
ATOM 1120 C C . GLY A 1 184 ? 92.894 112.443 110.500 1.00 69.06 173 GLY A C 1
ATOM 1121 O O . GLY A 1 184 ? 93.770 111.580 110.432 1.00 69.06 173 GLY A O 1
ATOM 1122 N N . THR A 1 185 ? 92.936 113.555 109.770 1.00 64.94 174 THR A N 1
ATOM 1123 C CA . THR A 1 185 ? 94.056 113.812 108.878 1.00 64.94 174 THR A CA 1
ATOM 1124 C C . THR A 1 185 ? 95.365 114.013 109.623 1.00 64.94 174 THR A C 1
ATOM 1125 O O . THR A 1 185 ? 96.424 114.013 108.986 1.00 64.94 174 THR A O 1
ATOM 1129 N N . LEU A 1 186 ? 95.317 114.206 110.940 1.00 63.80 175 LEU A N 1
ATOM 1130 C CA . LEU A 1 186 ? 96.548 114.396 111.694 1.00 63.80 175 LEU A CA 1
ATOM 1131 C C . LEU A 1 186 ? 97.379 113.122 111.723 1.00 63.80 175 LEU A C 1
ATOM 1132 O O . LEU A 1 186 ? 98.608 113.183 111.635 1.00 63.80 175 LEU A O 1
ATOM 1137 N N . ASN A 1 187 ? 96.731 111.963 111.833 1.00 62.22 176 ASN A N 1
ATOM 1138 C CA . ASN A 1 187 ? 97.447 110.694 111.826 1.00 62.22 176 ASN A CA 1
ATOM 1139 C C . ASN A 1 187 ? 98.179 110.433 110.521 1.00 62.22 176 ASN A C 1
ATOM 1140 O O . ASN A 1 187 ? 99.052 109.562 110.485 1.00 62.22 176 ASN A O 1
ATOM 1145 N N . GLN A 1 188 ? 97.837 111.143 109.452 1.00 60.13 177 GLN A N 1
ATOM 1146 C CA . GLN A 1 188 ? 98.519 110.964 108.178 1.00 60.13 177 GLN A CA 1
ATOM 1147 C C . GLN A 1 188 ? 99.523 112.081 107.931 1.00 60.13 177 GLN A C 1
ATOM 1148 O O . GLN A 1 188 ? 100.624 111.834 107.417 1.00 60.13 177 GLN A O 1
ATOM 1154 N N . LEU A 1 189 ? 99.171 113.306 108.321 1.00 60.53 178 LEU A N 1
ATOM 1155 C CA . LEU A 1 189 ? 100.139 114.391 108.290 1.00 60.53 178 LEU A CA 1
ATOM 1156 C C . LEU A 1 189 ? 101.365 114.034 109.114 1.00 60.53 178 LEU A C 1
ATOM 1157 O O . LEU A 1 189 ? 102.501 114.261 108.686 1.00 60.53 178 LEU A O 1
ATOM 1162 N N . ALA A 1 190 ? 101.154 113.473 110.304 1.00 59.06 179 ALA A N 1
ATOM 1163 C CA . ALA A 1 190 ? 102.273 113.137 111.174 1.00 59.06 179 ALA A CA 1
ATOM 1164 C C . ALA A 1 190 ? 103.166 112.083 110.536 1.00 59.06 179 ALA A C 1
ATOM 1165 O O . ALA A 1 190 ? 104.394 112.200 110.561 1.00 59.06 179 ALA A O 1
ATOM 1167 N N . ILE A 1 191 ? 102.569 111.043 109.956 1.00 57.12 180 ILE A N 1
ATOM 1168 C CA . ILE A 1 191 ? 103.368 109.987 109.343 1.00 57.12 180 ILE A CA 1
ATOM 1169 C C . ILE A 1 191 ? 104.205 110.549 108.206 1.00 57.12 180 ILE A C 1
ATOM 1170 O O . ILE A 1 191 ? 105.401 110.259 108.091 1.00 57.12 180 ILE A O 1
ATOM 1175 N N . VAL A 1 192 ? 103.594 111.361 107.342 1.00 56.14 181 VAL A N 1
ATOM 1176 C CA . VAL A 1 192 ? 104.345 111.862 106.194 1.00 56.14 181 VAL A CA 1
ATOM 1177 C C . VAL A 1 192 ? 105.427 112.837 106.642 1.00 56.14 181 VAL A C 1
ATOM 1178 O O . VAL A 1 192 ? 106.540 112.842 106.100 1.00 56.14 181 VAL A O 1
ATOM 1182 N N . ILE A 1 193 ? 105.130 113.672 107.637 1.00 55.66 182 ILE A N 1
ATOM 1183 C CA . ILE A 1 193 ? 106.143 114.593 108.140 1.00 55.66 182 ILE A CA 1
ATOM 1184 C C . ILE A 1 193 ? 107.296 113.820 108.759 1.00 55.66 182 ILE A C 1
ATOM 1185 O O . ILE A 1 193 ? 108.461 114.204 108.623 1.00 55.66 182 ILE A O 1
ATOM 1190 N N . GLY A 1 194 ? 106.996 112.730 109.462 1.00 54.12 183 GLY A N 1
ATOM 1191 C CA . GLY A 1 194 ? 108.060 111.913 110.016 1.00 54.12 183 GLY A CA 1
ATOM 1192 C C . GLY A 1 194 ? 108.917 111.281 108.941 1.00 54.12 183 GLY A C 1
ATOM 1193 O O . GLY A 1 194 ? 110.144 111.231 109.060 1.00 54.12 183 GLY A O 1
ATOM 1194 N N . ILE A 1 195 ? 108.283 110.778 107.884 1.00 53.27 184 ILE A N 1
ATOM 1195 C CA . ILE A 1 195 ? 109.051 110.255 106.760 1.00 53.27 184 ILE A CA 1
ATOM 1196 C C . ILE A 1 195 ? 109.987 111.331 106.236 1.00 53.27 184 ILE A C 1
ATOM 1197 O O . ILE A 1 195 ? 111.171 111.084 105.996 1.00 53.27 184 ILE A O 1
ATOM 1202 N N . LEU A 1 196 ? 109.473 112.550 106.069 1.00 52.85 185 LEU A N 1
ATOM 1203 C CA . LEU A 1 196 ? 110.308 113.632 105.557 1.00 52.85 185 LEU A CA 1
ATOM 1204 C C . LEU A 1 196 ? 111.470 113.924 106.501 1.00 52.85 185 LEU A C 1
ATOM 1205 O O . LEU A 1 196 ? 112.611 114.104 106.060 1.00 52.85 185 LEU A O 1
ATOM 1210 N N . ILE A 1 197 ? 111.200 113.977 107.806 1.00 52.49 186 ILE A N 1
ATOM 1211 C CA . ILE A 1 197 ? 112.250 114.296 108.771 1.00 52.49 186 ILE A CA 1
ATOM 1212 C C . ILE A 1 197 ? 113.350 113.249 108.711 1.00 52.49 186 ILE A C 1
ATOM 1213 O O . ILE A 1 197 ? 114.540 113.573 108.659 1.00 52.49 186 ILE A O 1
ATOM 1218 N N . ALA A 1 198 ? 112.970 111.973 108.716 1.00 51.59 187 ALA A N 1
ATOM 1219 C CA . ALA A 1 198 ? 113.975 110.924 108.604 1.00 51.59 187 ALA A CA 1
ATOM 1220 C C . ALA A 1 198 ? 114.687 110.990 107.265 1.00 51.59 187 ALA A C 1
ATOM 1221 O O . ALA A 1 198 ? 115.857 110.611 107.160 1.00 51.59 187 ALA A O 1
ATOM 1223 N N . GLN A 1 199 ? 113.998 111.477 106.237 1.00 52.89 188 GLN A N 1
ATOM 1224 C CA . GLN A 1 199 ? 114.556 111.523 104.895 1.00 52.89 188 GLN A CA 1
ATOM 1225 C C . GLN A 1 199 ? 115.583 112.637 104.753 1.00 52.89 188 GLN A C 1
ATOM 1226 O O . GLN A 1 199 ? 116.498 112.531 103.931 1.00 52.89 188 GLN A O 1
ATOM 1232 N N . VAL A 1 200 ? 115.451 113.701 105.541 1.00 51.58 189 VAL A N 1
ATOM 1233 C CA . VAL A 1 200 ? 116.433 114.780 105.511 1.00 51.58 189 VAL A CA 1
ATOM 1234 C C . VAL A 1 200 ? 117.521 114.584 106.559 1.00 51.58 189 VAL A C 1
ATOM 1235 O O . VAL A 1 200 ? 118.641 115.068 106.380 1.00 51.58 189 VAL A O 1
ATOM 1239 N N . LEU A 1 201 ? 117.224 113.882 107.648 1.00 51.43 190 LEU A N 1
ATOM 1240 C CA . LEU A 1 201 ? 118.191 113.662 108.714 1.00 51.43 190 LEU A CA 1
ATOM 1241 C C . LEU A 1 201 ? 119.184 112.562 108.389 1.00 51.43 190 LEU A C 1
ATOM 1242 O O . LEU A 1 201 ? 119.870 112.085 109.298 1.00 51.43 190 LEU A O 1
ATOM 1247 N N . GLY A 1 202 ? 119.278 112.145 107.130 1.00 50.31 191 GLY A N 1
ATOM 1248 C CA . GLY A 1 202 ? 120.193 111.090 106.749 1.00 50.31 191 GLY A CA 1
ATOM 1249 C C . GLY A 1 202 ? 121.196 111.512 105.699 1.00 50.31 191 GLY A C 1
ATOM 1250 O O . GLY A 1 202 ? 121.853 110.665 105.093 1.00 50.31 191 GLY A O 1
ATOM 1251 N N . LEU A 1 203 ? 121.331 112.815 105.475 1.00 51.16 192 LEU A N 1
ATOM 1252 C CA . LEU A 1 203 ? 122.290 113.291 104.492 1.00 51.16 192 LEU A CA 1
ATOM 1253 C C . LEU A 1 203 ? 123.710 112.939 104.919 1.00 51.16 192 LEU A C 1
ATOM 1254 O O . LEU A 1 203 ? 123.983 112.629 106.081 1.00 51.16 192 LEU A O 1
ATOM 1259 N N . GLU A 1 204 ? 124.627 112.989 103.952 1.00 51.82 193 GLU A N 1
ATOM 1260 C CA . GLU A 1 204 ? 126.017 112.665 104.245 1.00 51.82 193 GLU A CA 1
ATOM 1261 C C . GLU A 1 204 ? 126.611 113.647 105.244 1.00 51.82 193 GLU A C 1
ATOM 1262 O O . GLU A 1 204 ? 127.366 113.251 106.138 1.00 51.82 193 GLU A O 1
ATOM 1268 N N . SER A 1 205 ? 126.298 114.935 105.101 1.00 50.55 194 SER A N 1
ATOM 1269 C CA . SER A 1 205 ? 126.789 115.918 106.062 1.00 50.55 194 SER A CA 1
ATOM 1270 C C . SER A 1 205 ? 126.063 115.806 107.394 1.00 50.55 194 SER A C 1
ATOM 1271 O O . SER A 1 205 ? 126.669 116.013 108.451 1.00 50.55 194 SER A O 1
ATOM 1274 N N . LEU A 1 206 ? 124.779 115.476 107.366 1.00 50.05 195 LEU A N 1
ATOM 1275 C CA . LEU A 1 206 ? 123.980 115.368 108.576 1.00 50.05 195 LEU A CA 1
ATOM 1276 C C . LEU A 1 206 ? 124.271 114.022 109.243 1.00 50.05 195 LEU A C 1
ATOM 1277 O O . LEU A 1 206 ? 125.266 113.359 108.946 1.00 50.05 195 LEU A O 1
ATOM 1282 N N . LEU A 1 207 ? 123.414 113.625 110.186 1.00 50.09 196 LEU A N 1
ATOM 1283 C CA . LEU A 1 207 ? 123.637 112.403 110.951 1.00 50.09 196 LEU A CA 1
ATOM 1284 C C . LEU A 1 207 ? 124.009 111.218 110.071 1.00 50.09 196 LEU A C 1
ATOM 1285 O O . LEU A 1 207 ? 124.781 110.353 110.494 1.00 50.09 196 LEU A O 1
ATOM 1290 N N . GLY A 1 208 ? 123.485 111.157 108.853 1.00 49.78 197 GLY A N 1
ATOM 1291 C CA . GLY A 1 208 ? 123.664 109.980 108.024 1.00 49.78 197 GLY A CA 1
ATOM 1292 C C . GLY A 1 208 ? 125.048 109.830 107.430 1.00 49.78 197 GLY A C 1
ATOM 1293 O O . GLY A 1 208 ? 125.220 109.960 106.217 1.00 49.78 197 GLY A O 1
ATOM 1294 N N . THR A 1 209 ? 126.043 109.546 108.268 1.00 50.46 198 THR A N 1
ATOM 1295 C CA . THR A 1 209 ? 127.408 109.336 107.807 1.00 50.46 198 THR A CA 1
ATOM 1296 C C . THR A 1 209 ? 127.987 108.109 108.500 1.00 50.46 198 THR A C 1
ATOM 1297 O O . THR A 1 209 ? 127.316 107.436 109.288 1.00 50.46 198 THR A O 1
ATOM 1301 N N . ALA A 1 210 ? 129.258 107.828 108.208 1.00 51.09 199 ALA A N 1
ATOM 1302 C CA . ALA A 1 210 ? 129.865 106.574 108.644 1.00 51.09 199 ALA A CA 1
ATOM 1303 C C . ALA A 1 210 ? 129.910 106.465 110.162 1.00 51.09 199 ALA A C 1
ATOM 1304 O O . ALA A 1 210 ? 129.689 105.385 110.719 1.00 51.09 199 ALA A O 1
ATOM 1306 N N . SER A 1 211 ? 130.204 107.564 110.846 1.00 51.99 200 SER A N 1
ATOM 1307 C CA . SER A 1 211 ? 130.464 107.509 112.277 1.00 51.99 200 SER A CA 1
ATOM 1308 C C . SER A 1 211 ? 129.210 107.652 113.127 1.00 51.99 200 SER A C 1
ATOM 1309 O O . SER A 1 211 ? 129.180 107.145 114.253 1.00 51.99 200 SER A O 1
ATOM 1312 N N . LEU A 1 212 ? 128.173 108.324 112.626 1.00 51.12 201 LEU A N 1
ATOM 1313 C CA . LEU A 1 212 ? 127.009 108.654 113.439 1.00 51.12 201 LEU A CA 1
ATOM 1314 C C . LEU A 1 212 ? 125.715 108.016 112.954 1.00 51.12 201 LEU A C 1
ATOM 1315 O O . LEU A 1 212 ? 124.655 108.330 113.503 1.00 51.12 201 LEU A O 1
ATOM 1320 N N . TRP A 1 213 ? 125.755 107.129 111.962 1.00 50.51 202 TRP A N 1
ATOM 1321 C CA . TRP A 1 213 ? 124.486 106.611 111.466 1.00 50.51 202 TRP A CA 1
ATOM 1322 C C . TRP A 1 213 ? 123.638 106.036 112.602 1.00 50.51 202 TRP A C 1
ATOM 1323 O O . TRP A 1 213 ? 122.425 106.276 112.615 1.00 50.51 202 TRP A O 1
ATOM 1334 N N . PRO A 1 214 ? 124.195 105.317 113.586 1.00 51.53 203 PRO A N 1
ATOM 1335 C CA . PRO A 1 214 ? 123.324 104.805 114.655 1.00 51.53 203 PRO A CA 1
ATOM 1336 C C . PRO A 1 214 ? 122.462 105.877 115.287 1.00 51.53 203 PRO A C 1
ATOM 1337 O O . PRO A 1 214 ? 121.343 105.572 115.719 1.00 51.53 203 PRO A O 1
ATOM 1341 N N . LEU A 1 215 ? 122.921 107.131 115.322 1.00 51.17 204 LEU A N 1
ATOM 1342 C CA . LEU A 1 215 ? 122.104 108.189 115.905 1.00 51.17 204 LEU A CA 1
ATOM 1343 C C . LEU A 1 215 ? 120.724 108.251 115.269 1.00 51.17 204 LEU A C 1
ATOM 1344 O O . LEU A 1 215 ? 119.728 108.358 115.992 1.00 51.17 204 LEU A O 1
ATOM 1349 N N . LEU A 1 216 ? 120.624 108.183 113.938 1.00 50.59 205 LEU A N 1
ATOM 1350 C CA . LEU A 1 216 ? 119.293 108.093 113.345 1.00 50.59 205 LEU A CA 1
ATOM 1351 C C . LEU A 1 216 ? 118.516 106.945 113.958 1.00 50.59 205 LEU A C 1
ATOM 1352 O O . LEU A 1 216 ? 117.443 107.142 114.538 1.00 50.59 205 LEU A O 1
ATOM 1357 N N . LEU A 1 217 ? 119.062 105.738 113.873 1.00 50.73 206 LEU A N 1
ATOM 1358 C CA . LEU A 1 217 ? 118.359 104.600 114.430 1.00 50.73 206 LEU A CA 1
ATOM 1359 C C . LEU A 1 217 ? 118.206 104.725 115.937 1.00 50.73 206 LEU A C 1
ATOM 1360 O O . LEU A 1 217 ? 117.376 104.022 116.520 1.00 50.73 206 LEU A O 1
ATOM 1365 N N . GLY A 1 218 ? 118.967 105.613 116.570 1.00 52.43 207 GLY A N 1
ATOM 1366 C CA . GLY A 1 218 ? 118.823 105.872 117.986 1.00 52.43 207 GLY A CA 1
ATOM 1367 C C . GLY A 1 218 ? 117.928 107.056 118.285 1.00 52.43 207 GLY A C 1
ATOM 1368 O O . GLY A 1 218 ? 117.379 107.154 119.385 1.00 52.43 207 GLY A O 1
ATOM 1369 N N . LEU A 1 219 ? 117.760 107.962 117.319 1.00 53.98 208 LEU A N 1
ATOM 1370 C CA . LEU A 1 219 ? 116.914 109.126 117.563 1.00 53.98 208 LEU A CA 1
ATOM 1371 C C . LEU A 1 219 ? 115.489 108.716 117.894 1.00 53.98 208 LEU A C 1
ATOM 1372 O O . LEU A 1 219 ? 114.823 109.378 118.696 1.00 53.98 208 LEU A O 1
ATOM 1377 N N . THR A 1 220 ? 115.005 107.627 117.300 1.00 54.55 209 THR A N 1
ATOM 1378 C CA . THR A 1 220 ? 113.653 107.169 117.581 1.00 54.55 209 THR A CA 1
ATOM 1379 C C . THR A 1 220 ? 113.468 106.746 119.029 1.00 54.55 209 THR A C 1
ATOM 1380 O O . THR A 1 220 ? 112.358 106.356 119.400 1.00 54.55 209 THR A O 1
ATOM 1384 N N . VAL A 1 221 ? 114.517 106.790 119.849 1.00 55.49 210 VAL A N 1
ATOM 1385 C CA . VAL A 1 221 ? 114.338 106.550 121.274 1.00 55.49 210 VAL A CA 1
ATOM 1386 C C . VAL A 1 221 ? 113.864 107.817 121.967 1.00 55.49 210 VAL A C 1
ATOM 1387 O O . VAL A 1 221 ? 113.056 107.761 122.898 1.00 55.49 210 VAL A O 1
ATOM 1391 N N . LEU A 1 222 ? 114.366 108.973 121.536 1.00 59.32 211 LEU A N 1
ATOM 1392 C CA . LEU A 1 222 ? 114.096 110.207 122.268 1.00 59.32 211 LEU A CA 1
ATOM 1393 C C . LEU A 1 222 ? 112.623 110.577 122.269 1.00 59.32 211 LEU A C 1
ATOM 1394 O O . LEU A 1 222 ? 112.057 110.749 123.362 1.00 59.32 211 LEU A O 1
ATOM 1399 N N . PRO A 1 223 ? 111.942 110.711 121.129 1.00 58.71 212 PRO A N 1
ATOM 1400 C CA . PRO A 1 223 ? 110.523 111.087 121.195 1.00 58.71 212 PRO A CA 1
ATOM 1401 C C . PRO A 1 223 ? 109.701 110.126 122.029 1.00 58.71 212 PRO A C 1
ATOM 1402 O O . PRO A 1 223 ? 108.856 110.566 122.816 1.0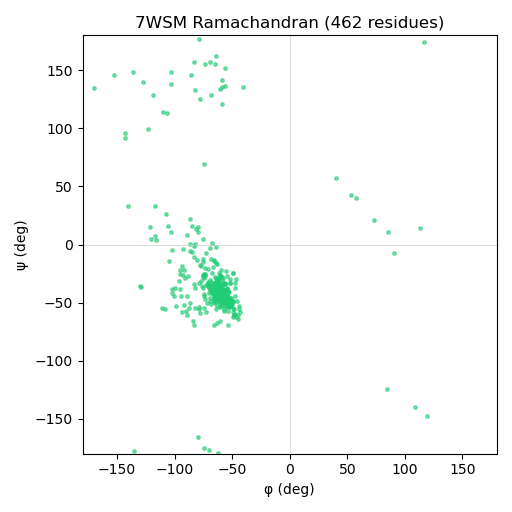0 58.71 212 PRO A O 1
ATOM 1406 N N . ALA A 1 224 ? 109.955 108.822 121.917 1.00 58.44 213 ALA A N 1
ATOM 1407 C CA . ALA A 1 224 ? 109.222 107.868 122.738 1.00 58.44 213 ALA A CA 1
ATOM 1408 C C . ALA A 1 224 ? 109.333 108.230 124.210 1.00 58.44 213 ALA A C 1
ATOM 1409 O O . ALA A 1 224 ? 108.316 108.373 124.898 1.00 58.44 213 ALA A O 1
ATOM 1411 N N . LEU A 1 225 ? 110.556 108.427 124.701 1.00 59.04 214 LEU A N 1
ATOM 1412 C CA . LEU A 1 225 ? 110.722 108.850 126.085 1.00 59.04 214 LEU A CA 1
ATOM 1413 C C . LEU A 1 225 ? 109.846 110.055 126.385 1.00 59.04 214 LEU A C 1
ATOM 1414 O O . LEU A 1 225 ? 109.105 110.064 127.375 1.00 59.04 214 LEU A O 1
ATOM 1419 N N . LEU A 1 226 ? 109.887 111.070 125.517 1.00 62.58 215 LEU A N 1
ATOM 1420 C CA . LEU A 1 226 ? 109.048 112.243 125.729 1.00 62.58 215 LEU A CA 1
ATOM 1421 C C . LEU A 1 226 ? 107.592 111.838 125.891 1.00 62.58 215 LEU A C 1
ATOM 1422 O O . LEU A 1 226 ? 106.940 112.209 126.874 1.00 62.58 215 LEU A O 1
ATOM 1427 N N . GLN A 1 227 ? 107.075 111.040 124.960 1.00 62.77 216 GLN A N 1
ATOM 1428 C CA . GLN A 1 227 ? 105.697 110.588 125.083 1.00 62.77 216 GLN A CA 1
ATOM 1429 C C . GLN A 1 227 ? 105.482 109.904 126.423 1.00 62.77 216 GLN A C 1
ATOM 1430 O O . GLN A 1 227 ? 104.503 110.183 127.123 1.00 62.77 216 GLN A O 1
ATOM 1436 N N . LEU A 1 228 ? 106.416 109.041 126.820 1.00 61.48 217 LEU A N 1
ATOM 1437 C CA . LEU A 1 228 ? 106.248 108.303 128.063 1.00 61.48 217 LEU A CA 1
ATOM 1438 C C . LEU A 1 228 ? 106.164 109.251 129.251 1.00 61.48 217 LEU A C 1
ATOM 1439 O O . LEU A 1 228 ? 105.485 108.955 130.240 1.00 61.48 217 LEU A O 1
ATOM 1444 N N . VAL A 1 229 ? 106.837 110.401 129.175 1.00 62.43 218 VAL A N 1
ATOM 1445 C CA . VAL A 1 229 ? 106.803 111.331 130.298 1.00 62.43 218 VAL A CA 1
ATOM 1446 C C . VAL A 1 229 ? 105.690 112.362 130.153 1.00 62.43 218 VAL A C 1
ATOM 1447 O O . VAL A 1 229 ? 105.491 113.175 131.062 1.00 62.43 218 VAL A O 1
ATOM 1451 N N . LEU A 1 230 ? 104.954 112.350 129.039 1.00 65.75 219 LEU A N 1
ATOM 1452 C CA . LEU A 1 230 ? 103.819 113.250 128.862 1.00 65.75 219 LEU A CA 1
ATOM 1453 C C . LEU A 1 230 ? 102.489 112.546 129.082 1.00 65.75 219 LEU A C 1
ATOM 1454 O O . LEU A 1 230 ? 101.587 113.106 129.712 1.00 65.75 219 LEU A O 1
ATOM 1459 N N . LEU A 1 231 ? 102.358 111.321 128.579 1.00 67.88 220 LEU A N 1
ATOM 1460 C CA . LEU A 1 231 ? 101.073 110.635 128.630 1.00 67.88 220 LEU A CA 1
ATOM 1461 C C . LEU A 1 231 ? 100.502 110.528 130.036 1.00 67.88 220 LEU A C 1
ATOM 1462 O O . LEU A 1 231 ? 99.287 110.735 130.192 1.00 67.88 220 LEU A O 1
ATOM 1467 N N . PRO A 1 232 ? 101.275 110.217 131.074 1.00 68.48 221 PRO A N 1
ATOM 1468 C CA . PRO A 1 232 ? 100.667 110.050 132.402 1.00 68.48 221 PRO A CA 1
ATOM 1469 C C . PRO A 1 232 ? 99.794 111.219 132.819 1.00 68.48 221 PRO A C 1
ATOM 1470 O O . PRO A 1 232 ? 98.793 111.015 133.518 1.00 68.48 221 PRO A O 1
ATOM 1474 N N . PHE A 1 233 ? 100.140 112.442 132.413 1.00 73.34 222 PHE A N 1
ATOM 1475 C CA . PHE A 1 233 ? 99.285 113.584 132.713 1.00 73.34 222 PHE A CA 1
ATOM 1476 C C . PHE A 1 233 ? 98.039 113.599 131.838 1.00 73.34 222 PHE A C 1
ATOM 1477 O O . PHE A 1 233 ? 97.016 114.168 132.230 1.00 73.34 222 PHE A O 1
ATOM 1485 N N . CYS A 1 234 ? 98.100 112.980 130.662 1.00 73.45 223 CYS A N 1
ATOM 1486 C CA . CYS A 1 234 ? 96.986 113.027 129.735 1.00 73.45 223 CYS A CA 1
ATOM 1487 C C . CYS A 1 234 ? 95.803 112.229 130.277 1.00 73.45 223 CYS A C 1
ATOM 1488 O O . CYS A 1 234 ? 95.971 111.330 131.104 1.00 73.45 223 CYS A O 1
ATOM 1491 N N . PRO A 1 235 ? 94.596 112.538 129.823 1.00 78.01 224 PRO A N 1
ATOM 1492 C CA . PRO A 1 235 ? 93.401 111.855 130.320 1.00 78.01 224 PRO A CA 1
ATOM 1493 C C . PRO A 1 235 ? 93.236 110.481 129.678 1.00 78.01 224 PRO A C 1
ATOM 1494 O O . PRO A 1 235 ? 93.997 110.073 128.803 1.00 78.01 224 PRO A O 1
ATOM 1498 N N . GLU A 1 236 ? 92.211 109.768 130.136 1.00 80.31 225 GLU A N 1
ATOM 1499 C CA . GLU A 1 236 ? 91.878 108.441 129.640 1.00 80.31 225 GLU A CA 1
ATOM 1500 C C . GLU A 1 236 ? 90.674 108.546 128.711 1.00 80.31 225 GLU A C 1
ATOM 1501 O O . GLU A 1 236 ? 89.723 109.279 128.996 1.00 80.31 225 GLU A O 1
ATOM 1507 N N . SER A 1 237 ? 90.720 107.820 127.600 1.00 80.51 226 SER A N 1
ATOM 1508 C CA . SER A 1 237 ? 89.662 107.897 126.603 1.00 80.51 226 SER A CA 1
ATOM 1509 C C . SER A 1 237 ? 88.318 107.525 127.223 1.00 80.51 226 SER A C 1
ATOM 1510 O O . SER A 1 237 ? 88.173 106.406 127.735 1.00 80.51 226 SER A O 1
ATOM 1513 N N . PRO A 1 238 ? 87.317 108.4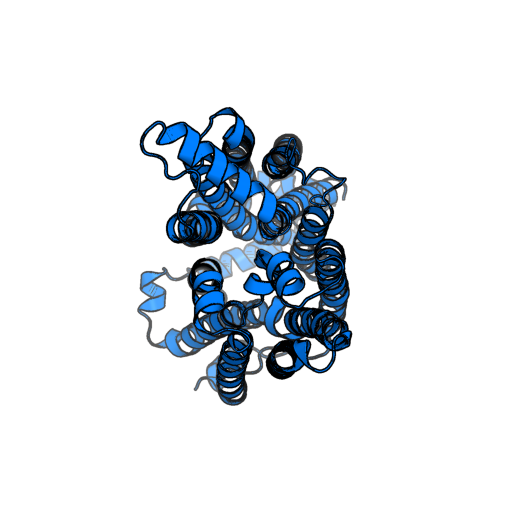10 127.194 1.00 83.18 227 PRO A N 1
ATOM 1514 C CA . PRO A 1 238 ? 86.053 108.093 127.881 1.00 83.18 227 PRO A CA 1
ATOM 1515 C C . PRO A 1 238 ? 85.347 106.855 127.354 1.00 83.18 227 PRO A C 1
ATOM 1516 O O . PRO A 1 238 ? 84.743 106.120 128.146 1.00 83.18 227 PRO A O 1
ATOM 1520 N N . ARG A 1 239 ? 85.384 106.605 126.042 1.00 84.40 228 ARG A N 1
ATOM 1521 C CA . ARG A 1 239 ? 84.582 105.513 125.497 1.00 84.40 228 ARG A CA 1
ATOM 1522 C C . ARG A 1 239 ? 85.027 104.184 126.081 1.00 84.40 228 ARG A C 1
ATOM 1523 O O . ARG A 1 239 ? 84.201 103.367 126.491 1.00 84.40 228 ARG A O 1
ATOM 1531 N N . TYR A 1 240 ? 86.336 103.938 126.110 1.00 83.41 229 TYR A N 1
ATOM 1532 C CA . TYR A 1 240 ? 86.822 102.704 126.709 1.00 83.41 229 TYR A CA 1
ATOM 1533 C C . TYR A 1 240 ? 86.470 102.648 128.185 1.00 83.41 229 TYR A C 1
ATOM 1534 O O . TYR A 1 240 ? 86.081 101.595 128.703 1.00 83.41 229 TYR A O 1
ATOM 1543 N N . LEU A 1 241 ? 86.601 103.775 128.878 1.00 86.24 230 LEU A N 1
ATOM 1544 C CA . LEU A 1 241 ? 86.400 103.779 130.319 1.00 86.24 230 LEU A CA 1
ATOM 1545 C C . LEU A 1 241 ? 84.966 103.397 130.667 1.00 86.24 230 LEU A C 1
ATOM 1546 O O . LEU A 1 241 ? 84.731 102.620 131.599 1.00 86.24 230 LEU A O 1
ATOM 1551 N N . TYR A 1 242 ? 83.994 103.909 129.914 1.00 88.65 231 TYR A N 1
ATOM 1552 C CA . TYR A 1 242 ? 82.589 103.648 130.215 1.00 88.65 231 TYR A CA 1
ATOM 1553 C C . TYR A 1 242 ? 82.095 102.358 129.560 1.00 88.65 231 TYR A C 1
ATOM 1554 O O . TYR A 1 242 ? 81.565 101.474 130.238 1.00 88.65 231 TYR A O 1
ATOM 1563 N N . ILE A 1 243 ? 82.264 102.239 128.243 1.00 88.78 232 ILE A N 1
ATOM 1564 C CA . ILE A 1 243 ? 81.710 101.103 127.510 1.00 88.78 232 ILE A CA 1
ATOM 1565 C C . ILE A 1 243 ? 82.249 99.792 128.068 1.00 88.78 232 ILE A C 1
ATOM 1566 O O . ILE A 1 243 ? 81.488 98.864 128.365 1.00 88.78 232 ILE A O 1
ATOM 1571 N N . ILE A 1 244 ? 83.568 99.697 128.221 1.00 87.35 233 ILE A N 1
ATOM 1572 C CA . ILE A 1 244 ? 84.218 98.419 128.495 1.00 87.35 233 ILE A CA 1
ATOM 1573 C C . ILE A 1 244 ? 84.287 98.182 129.998 1.00 87.35 233 ILE A C 1
ATOM 1574 O O . ILE A 1 244 ? 83.728 97.204 130.508 1.00 87.35 233 ILE A O 1
ATOM 1579 N N . GLN A 1 245 ? 84.971 99.068 130.715 1.00 89.61 234 GLN A N 1
ATOM 1580 C CA . GLN A 1 245 ? 85.172 98.922 132.152 1.00 89.61 234 GLN A CA 1
ATOM 1581 C C . GLN A 1 245 ? 83.991 99.421 132.976 1.00 89.61 234 GLN A C 1
ATOM 1582 O O . GLN A 1 245 ? 84.059 99.374 134.208 1.00 89.61 234 GLN A O 1
ATOM 1588 N N . ASN A 1 246 ? 82.937 99.910 132.331 1.00 90.75 235 ASN A N 1
ATOM 1589 C CA . ASN A 1 246 ? 81.687 100.317 132.979 1.00 90.75 235 ASN A CA 1
ATOM 1590 C C . ASN A 1 246 ? 81.930 101.041 134.308 1.00 90.75 235 ASN A C 1
ATOM 1591 O O . ASN A 1 246 ? 81.429 100.665 135.367 1.00 90.75 235 ASN A O 1
ATOM 1596 N N . LEU A 1 247 ? 82.701 102.121 134.224 1.00 89.74 236 LEU A N 1
ATOM 1597 C CA . LEU A 1 247 ? 82.752 103.130 135.275 1.00 89.74 236 LEU A CA 1
ATOM 1598 C C . LEU A 1 247 ? 82.293 104.453 134.684 1.00 89.74 236 LEU A C 1
ATOM 1599 O O . LEU A 1 247 ? 82.796 104.879 133.639 1.00 89.74 236 LEU A O 1
ATOM 1604 N N . GLU A 1 248 ? 81.339 105.099 135.351 1.00 90.89 237 GLU A N 1
ATOM 1605 C CA . GLU A 1 248 ? 80.781 106.365 134.892 1.00 90.89 237 GLU A CA 1
ATOM 1606 C C . GLU A 1 248 ? 81.444 107.576 135.533 1.00 90.89 237 GLU A C 1
ATOM 1607 O O . GLU A 1 248 ? 81.661 108.585 134.855 1.00 90.89 237 GLU A O 1
ATOM 1613 N N . GLY A 1 249 ? 81.780 107.502 136.819 1.00 90.39 238 GLY A N 1
ATOM 1614 C CA . GLY A 1 249 ? 82.380 108.616 137.514 1.00 90.39 238 GLY A CA 1
ATOM 1615 C C . GLY A 1 249 ? 83.706 109.031 136.912 1.00 90.39 238 GLY A C 1
ATOM 1616 O O . GLY A 1 249 ? 83.924 110.200 136.579 1.00 90.39 238 GLY A O 1
ATOM 1617 N N . PRO A 1 250 ? 84.630 108.080 136.770 1.00 88.23 239 PRO A N 1
ATOM 1618 C CA . PRO A 1 250 ? 85.895 108.404 136.096 1.00 88.23 239 PRO A CA 1
ATOM 1619 C C . PRO A 1 250 ? 85.704 108.839 134.656 1.00 88.23 239 PRO A C 1
ATOM 1620 O O . PRO A 1 250 ? 86.448 109.700 134.174 1.00 88.23 239 PRO A O 1
ATOM 1624 N N . ALA A 1 251 ? 84.723 108.271 133.951 1.00 88.59 240 ALA A N 1
ATOM 1625 C CA . ALA A 1 251 ? 84.424 108.742 132.603 1.00 88.59 240 ALA A CA 1
ATOM 1626 C C . ALA A 1 251 ? 83.965 110.192 132.626 1.00 88.59 240 ALA A C 1
ATOM 1627 O O . ALA A 1 251 ? 84.375 110.997 131.782 1.00 88.59 240 ALA A O 1
ATOM 1629 N N . ARG A 1 252 ? 83.115 110.544 133.591 1.00 90.07 241 ARG A N 1
ATOM 1630 C CA . ARG A 1 252 ? 82.676 111.928 133.716 1.00 90.07 241 ARG A CA 1
ATOM 1631 C C . ARG A 1 252 ? 83.852 112.848 134.012 1.00 90.07 241 ARG A C 1
ATOM 1632 O O . ARG A 1 252 ? 83.942 113.947 133.457 1.00 90.07 241 ARG A O 1
ATOM 1640 N N . LYS A 1 253 ? 84.762 112.422 134.890 1.00 87.82 242 LYS A N 1
ATOM 1641 C CA . LYS A 1 253 ? 85.925 113.249 135.197 1.00 87.82 242 LYS A CA 1
ATOM 1642 C C . LYS A 1 253 ? 86.802 113.445 133.966 1.00 87.82 242 LYS A C 1
ATOM 1643 O O . LYS A 1 253 ? 87.266 114.560 133.692 1.00 87.82 242 LYS A O 1
ATOM 1649 N N . SER A 1 254 ? 87.048 112.369 133.216 1.00 85.34 243 SER A N 1
ATOM 1650 C CA . SER A 1 254 ? 87.849 112.488 132.004 1.00 85.34 243 SER A CA 1
ATOM 1651 C C . SER A 1 254 ? 87.188 113.425 131.006 1.00 85.34 243 SER A C 1
ATOM 1652 O O . SER A 1 254 ? 87.857 114.257 130.384 1.00 85.34 243 SER A O 1
ATOM 1655 N N . LEU A 1 255 ? 85.871 113.311 130.842 1.00 87.85 244 LEU A N 1
ATOM 1656 C CA . LEU A 1 255 ? 85.163 114.210 129.940 1.00 87.85 244 LEU A CA 1
ATOM 1657 C C . LEU A 1 255 ? 85.273 115.653 130.412 1.00 87.85 244 LEU A C 1
ATOM 1658 O O . LEU A 1 255 ? 85.479 116.565 129.604 1.00 87.85 244 LEU A O 1
ATOM 1663 N N . LYS A 1 256 ? 85.145 115.880 131.719 1.00 88.01 245 LYS A N 1
ATOM 1664 C CA . LYS A 1 256 ? 85.254 117.235 132.242 1.00 88.01 245 LYS A CA 1
ATOM 1665 C C . LYS A 1 256 ? 86.622 117.825 131.940 1.00 88.01 245 LYS A C 1
ATOM 1666 O O . LYS A 1 256 ? 86.729 118.975 131.501 1.00 88.01 245 LYS A O 1
ATOM 1672 N N . ARG A 1 257 ? 87.680 117.049 132.162 1.00 83.21 246 ARG A N 1
ATOM 1673 C CA . ARG A 1 257 ? 89.027 117.537 131.895 1.00 83.21 246 ARG A CA 1
ATOM 1674 C C . ARG A 1 257 ? 89.358 117.571 130.410 1.00 83.21 246 ARG A C 1
ATOM 1675 O O . ARG A 1 257 ? 90.367 118.175 130.034 1.00 83.21 246 ARG A O 1
ATOM 1683 N N . LEU A 1 258 ? 88.544 116.939 129.565 1.00 82.62 247 LEU A N 1
ATOM 1684 C CA . LEU A 1 258 ? 88.775 116.945 128.124 1.00 82.62 247 LEU A CA 1
ATOM 1685 C C . LEU A 1 258 ? 88.077 118.117 127.439 1.00 82.62 247 LEU A C 1
ATOM 1686 O O . LEU A 1 258 ? 88.725 118.922 126.764 1.00 82.62 247 LEU A O 1
ATOM 1691 N N . THR A 1 259 ? 86.756 118.224 127.595 1.00 88.93 248 THR A N 1
ATOM 1692 C CA . THR A 1 259 ? 86.016 119.303 126.951 1.00 88.93 248 THR A CA 1
ATOM 1693 C C . THR A 1 259 ? 85.889 120.539 127.831 1.00 88.93 248 THR A C 1
ATOM 1694 O O . THR A 1 259 ? 85.798 121.653 127.304 1.00 88.93 248 THR A O 1
ATOM 1698 N N . GLY A 1 260 ? 85.876 120.378 129.152 1.00 89.04 249 GLY A N 1
ATOM 1699 C CA . GLY A 1 260 ? 85.928 121.502 130.061 1.00 89.04 249 GLY A CA 1
ATOM 1700 C C . GLY A 1 260 ? 84.591 122.069 130.488 1.00 89.04 249 GLY A C 1
ATOM 1701 O O . GLY A 1 260 ? 84.562 122.940 131.366 1.00 89.04 249 GLY A O 1
ATOM 1702 N N . TRP A 1 261 ? 83.484 121.614 129.910 1.00 92.78 250 TRP A N 1
ATOM 1703 C CA . TRP A 1 261 ? 82.190 122.132 130.322 1.00 92.78 250 TRP A CA 1
ATOM 1704 C C . TRP A 1 261 ? 81.905 121.754 131.773 1.00 92.78 250 TRP A C 1
ATOM 1705 O O . TRP A 1 261 ? 82.435 120.777 132.308 1.00 92.78 250 TRP A O 1
ATOM 1716 N N . ALA A 1 262 ? 81.055 122.556 132.416 1.00 94.69 251 ALA A N 1
ATOM 1717 C CA . ALA A 1 262 ? 80.706 122.294 133.807 1.00 94.69 251 ALA A CA 1
ATOM 1718 C C . ALA A 1 262 ? 80.033 120.936 133.958 1.00 94.69 251 ALA A C 1
ATOM 1719 O O . ALA A 1 262 ? 80.338 120.185 134.891 1.00 94.69 251 ALA A O 1
ATOM 1721 N N . ASP A 1 263 ? 79.117 120.604 133.051 1.00 94.92 252 ASP A N 1
ATOM 1722 C CA . ASP A 1 263 ? 78.420 119.326 133.070 1.00 94.92 252 ASP A CA 1
ATOM 1723 C C . ASP A 1 263 ? 78.550 118.657 131.711 1.00 94.92 252 ASP A C 1
ATOM 1724 O O . ASP A 1 263 ? 78.459 119.318 130.672 1.00 94.92 252 ASP A O 1
ATOM 1729 N N . VAL A 1 264 ? 78.763 117.343 131.727 1.00 91.71 253 VAL A N 1
ATOM 1730 C CA . VAL A 1 264 ? 78.964 116.569 130.508 1.00 91.71 253 VAL A CA 1
ATOM 1731 C C . VAL A 1 264 ? 77.837 115.555 130.367 1.00 91.71 253 VAL A C 1
ATOM 1732 O O . VAL A 1 264 ? 78.039 114.448 129.856 1.00 91.71 253 VAL A O 1
ATOM 1736 N N . SER A 1 265 ? 76.641 115.927 130.823 1.00 93.76 254 SER A N 1
ATOM 1737 C CA . SER A 1 265 ? 75.514 115.002 130.774 1.00 93.76 254 SER A CA 1
ATOM 1738 C C . SER A 1 265 ? 75.198 114.586 129.343 1.00 93.76 254 SER A C 1
ATOM 1739 O O . SER A 1 265 ? 74.887 113.418 129.083 1.00 93.76 254 SER A O 1
ATOM 1742 N N . GLY A 1 266 ? 75.261 115.526 128.401 1.00 93.48 255 GLY A N 1
ATOM 1743 C CA . GLY A 1 266 ? 74.884 115.210 127.033 1.00 93.48 255 GLY A CA 1
ATOM 1744 C C . GLY A 1 266 ? 75.777 114.160 126.400 1.00 93.48 255 GLY A C 1
ATOM 1745 O O . GLY A 1 266 ? 75.294 113.230 125.746 1.00 93.48 255 GLY A O 1
ATOM 1746 N N . VAL A 1 267 ? 77.091 114.290 126.582 1.00 91.80 256 VAL A N 1
ATOM 1747 C CA . VAL A 1 267 ? 78.008 113.370 125.919 1.00 91.80 256 VAL A CA 1
ATOM 1748 C C . VAL A 1 267 ? 77.862 111.963 126.485 1.00 91.80 256 VAL A C 1
ATOM 1749 O O . VAL A 1 267 ? 77.900 110.980 125.741 1.00 91.80 256 VAL A O 1
ATOM 1753 N N . LEU A 1 268 ? 77.683 111.834 127.801 1.00 92.33 257 LEU A N 1
ATOM 1754 C CA . LEU A 1 268 ? 77.483 110.502 128.366 1.00 92.33 257 LEU A CA 1
ATOM 1755 C C . LEU A 1 268 ? 76.117 109.941 127.989 1.00 92.33 257 LEU A C 1
ATOM 1756 O O . LEU A 1 268 ? 75.974 108.725 127.800 1.00 92.33 257 LEU A O 1
ATOM 1761 N N . ALA A 1 269 ? 75.107 110.803 127.856 1.00 92.59 258 ALA A N 1
ATOM 1762 C CA . ALA A 1 269 ? 73.824 110.341 127.343 1.00 92.59 258 ALA A CA 1
ATOM 1763 C C . ALA A 1 269 ? 73.987 109.760 125.947 1.00 92.59 258 ALA A C 1
ATOM 1764 O O . ALA A 1 269 ? 73.391 108.727 125.619 1.00 92.59 258 ALA A O 1
ATOM 1766 N N . GLU A 1 270 ? 74.794 110.412 125.110 1.00 93.62 259 GLU A N 1
ATOM 1767 C CA . GLU A 1 270 ? 75.095 109.856 123.795 1.00 93.62 259 GLU A CA 1
ATOM 1768 C C . GLU A 1 270 ? 75.868 108.546 123.922 1.00 93.62 259 GLU A C 1
ATOM 1769 O O . GLU A 1 270 ? 75.619 107.596 123.173 1.00 93.62 259 GLU A O 1
ATOM 1775 N N . LEU A 1 271 ? 76.814 108.480 124.860 1.00 92.07 260 LEU A N 1
ATOM 1776 C CA . LEU A 1 271 ? 77.575 107.248 125.055 1.00 92.07 260 LEU A CA 1
ATOM 1777 C C . LEU A 1 271 ? 76.650 106.083 125.376 1.00 92.07 260 LEU A C 1
ATOM 1778 O O . LEU A 1 271 ? 76.914 104.939 124.988 1.00 92.07 260 LEU A O 1
ATOM 1783 N N . LYS A 1 272 ? 75.561 106.360 126.092 1.00 92.89 261 LYS A N 1
ATOM 1784 C CA . LYS A 1 272 ? 74.635 105.290 126.453 1.00 92.89 261 LYS A CA 1
ATOM 1785 C C . LYS A 1 272 ? 74.027 104.626 125.220 1.00 92.89 261 LYS A C 1
ATOM 1786 O O . LYS A 1 272 ? 73.894 103.395 125.182 1.00 92.89 261 LYS A O 1
ATOM 1792 N N . ASP A 1 273 ? 73.639 105.410 124.209 1.00 94.49 262 ASP A N 1
ATOM 1793 C CA . ASP A 1 273 ? 72.986 104.810 123.050 1.00 94.49 262 ASP A CA 1
ATOM 1794 C C . ASP A 1 273 ? 73.947 103.916 122.275 1.00 94.49 262 ASP A C 1
ATOM 1795 O O . ASP A 1 273 ? 73.550 102.855 121.786 1.00 94.49 262 ASP A O 1
ATOM 1800 N N . GLU A 1 274 ? 75.214 104.318 122.147 1.00 94.17 263 GLU A N 1
ATOM 1801 C CA . GLU A 1 274 ? 76.156 103.446 121.453 1.00 94.17 263 GLU A CA 1
ATOM 1802 C C . GLU A 1 274 ? 76.543 102.248 122.310 1.00 94.17 263 GLU A C 1
ATOM 1803 O O . GLU A 1 274 ? 76.869 101.189 121.768 1.00 94.17 263 GLU A O 1
ATOM 1809 N N . LYS A 1 275 ? 76.488 102.376 123.636 1.00 93.63 264 LYS A N 1
ATOM 1810 C CA . LYS A 1 275 ? 76.588 101.190 124.483 1.00 93.63 264 LYS A CA 1
ATOM 1811 C C . LYS A 1 275 ? 75.470 100.213 124.138 1.00 93.63 264 LYS A C 1
ATOM 1812 O O . LYS A 1 275 ? 75.704 99.012 123.946 1.00 93.63 264 LYS A O 1
ATOM 1818 N N . ARG A 1 276 ? 74.244 100.728 124.030 1.00 94.83 265 ARG A N 1
ATOM 1819 C CA . ARG A 1 276 ? 73.109 99.884 123.671 1.00 94.83 265 ARG A CA 1
ATOM 1820 C C . ARG A 1 276 ? 73.329 99.235 122.309 1.00 94.83 265 ARG A C 1
ATOM 1821 O O . ARG A 1 276 ? 73.085 98.036 122.126 1.00 94.83 265 ARG A O 1
ATOM 1829 N N . LYS A 1 277 ? 73.795 100.021 121.339 1.00 94.42 266 LYS A N 1
ATOM 1830 C CA . LYS A 1 277 ? 74.017 99.492 119.999 1.00 94.42 266 LYS A CA 1
ATOM 1831 C C . LYS A 1 277 ? 75.068 98.390 120.013 1.00 94.42 266 LYS A C 1
ATOM 1832 O O . LYS A 1 277 ? 74.895 97.348 119.370 1.00 94.42 266 LYS A O 1
ATOM 1838 N N . LEU A 1 278 ? 76.166 98.600 120.741 1.00 93.05 267 LEU A N 1
ATOM 1839 C CA . LEU A 1 278 ? 77.206 97.581 120.804 1.00 93.05 267 LEU A CA 1
ATOM 1840 C C . LEU A 1 278 ? 76.680 96.303 121.435 1.00 93.05 267 LEU A C 1
ATOM 1841 O O . LEU A 1 278 ? 76.932 95.204 120.928 1.00 93.05 267 LEU A O 1
ATOM 1846 N N . GLU A 1 279 ? 75.944 96.417 122.543 1.00 95.02 268 GLU A N 1
ATOM 1847 C CA . GLU A 1 279 ? 75.427 95.207 123.170 1.00 95.02 268 GLU A CA 1
ATOM 1848 C C . GLU A 1 279 ? 74.373 94.527 122.306 1.00 95.02 268 GLU A C 1
ATOM 1849 O O . GLU A 1 279 ? 74.167 93.317 122.442 1.00 95.02 268 GLU A O 1
ATOM 1855 N N . ARG A 1 280 ? 73.706 95.271 121.424 1.00 94.58 269 ARG A N 1
ATOM 1856 C CA . ARG A 1 280 ? 72.778 94.677 120.470 1.00 94.58 269 ARG A CA 1
ATOM 1857 C C . ARG A 1 280 ? 73.467 94.176 119.208 1.00 94.58 269 ARG A C 1
ATOM 1858 O O . ARG A 1 280 ? 72.809 93.547 118.372 1.00 94.58 269 ARG A O 1
ATOM 1866 N N . GLU A 1 281 ? 74.764 94.442 119.044 1.00 91.18 270 GLU A N 1
ATOM 1867 C CA . GLU A 1 281 ? 75.551 93.910 117.927 1.00 91.18 270 GLU A CA 1
ATOM 1868 C C . GLU A 1 281 ? 76.944 93.591 118.470 1.00 91.18 270 GLU A C 1
ATOM 1869 O O . GLU A 1 281 ? 77.829 94.451 118.478 1.00 91.18 270 GLU A O 1
ATOM 1875 N N . ARG A 1 282 ? 77.133 92.355 118.918 1.00 84.62 271 ARG A N 1
ATOM 1876 C CA . ARG A 1 282 ? 78.426 91.943 119.449 1.00 84.62 271 ARG A CA 1
ATOM 1877 C C . ARG A 1 282 ? 79.386 91.679 118.295 1.00 84.62 271 ARG A C 1
ATOM 1878 O O . ARG A 1 282 ? 79.069 90.873 117.415 1.00 84.62 271 ARG A O 1
ATOM 1886 N N . PRO A 1 283 ? 80.555 92.318 118.258 1.00 80.43 272 PRO A N 1
ATOM 1887 C CA . PRO A 1 283 ? 81.445 92.138 117.106 1.00 80.43 272 PRO A CA 1
ATOM 1888 C C . PRO A 1 283 ? 81.832 90.680 116.920 1.00 80.43 272 PRO A C 1
ATOM 1889 O O . PRO A 1 283 ? 82.059 89.947 117.885 1.00 80.43 272 PRO A O 1
ATOM 1893 N N . LEU A 1 284 ? 81.903 90.262 115.662 1.00 75.41 273 LEU A N 1
ATOM 1894 C CA . LEU A 1 284 ? 82.231 88.883 115.349 1.00 75.41 273 LEU A CA 1
ATOM 1895 C C . LEU A 1 284 ? 83.711 88.616 115.597 1.00 75.41 273 LEU A C 1
ATOM 1896 O O . LEU A 1 284 ? 84.549 89.522 115.568 1.00 75.41 273 LEU A O 1
ATOM 1901 N N . SER A 1 285 ? 84.027 87.349 115.848 1.00 73.39 274 SER A N 1
ATOM 1902 C CA . SER A 1 285 ? 85.410 86.934 116.013 1.00 73.39 274 SER A CA 1
ATOM 1903 C C . SER A 1 285 ? 86.057 86.698 114.652 1.00 73.39 274 SER A C 1
ATOM 1904 O O . SER A 1 285 ? 85.388 86.441 113.649 1.00 73.39 274 SER A O 1
ATOM 1907 N N . LEU A 1 286 ? 87.387 86.782 114.634 1.00 70.35 275 LEU A N 1
ATOM 1908 C CA . LEU A 1 286 ? 88.117 86.736 113.372 1.00 70.35 275 LEU A CA 1
ATOM 1909 C C . LEU A 1 286 ? 87.807 85.457 112.602 1.00 70.35 275 LEU A C 1
ATOM 1910 O O . LEU A 1 286 ? 87.411 85.501 111.431 1.00 70.35 275 LEU A O 1
ATOM 1915 N N . LEU A 1 287 ? 87.967 84.302 113.251 1.00 72.06 276 LEU A N 1
ATOM 1916 C CA . LEU A 1 287 ? 87.618 83.046 112.598 1.00 72.06 276 LEU A CA 1
ATOM 1917 C C . LEU A 1 287 ? 86.124 82.983 112.325 1.00 72.06 276 LEU A C 1
ATOM 1918 O O . LEU A 1 287 ? 85.689 82.399 111.326 1.00 72.06 276 LEU A O 1
ATOM 1923 N N . GLN A 1 288 ? 85.320 83.577 113.207 1.00 73.09 277 GLN A N 1
ATOM 1924 C CA . GLN A 1 288 ? 83.885 83.649 112.966 1.00 73.09 277 GLN A CA 1
ATOM 1925 C C . GLN A 1 288 ? 83.588 84.474 111.723 1.00 73.09 277 GLN A C 1
ATOM 1926 O O . GLN A 1 288 ? 82.765 84.087 110.886 1.00 73.09 277 GLN A O 1
ATOM 1932 N N . LEU A 1 289 ? 84.261 85.617 111.581 1.00 71.35 278 LEU A N 1
ATOM 1933 C CA . LEU A 1 289 ? 84.010 86.483 110.434 1.00 71.35 278 LEU A CA 1
ATOM 1934 C C . LEU A 1 289 ? 84.417 85.795 109.140 1.00 71.35 278 LEU A C 1
ATOM 1935 O O . LEU A 1 289 ? 83.654 85.774 108.169 1.00 71.35 278 LEU A O 1
ATOM 1940 N N . LEU A 1 290 ? 85.616 85.211 109.109 1.00 69.46 279 LEU A N 1
ATOM 1941 C CA . LEU A 1 290 ? 86.033 84.488 107.912 1.00 69.46 279 LEU A CA 1
ATOM 1942 C C . LEU A 1 290 ? 85.104 83.322 107.609 1.00 69.46 279 LEU A C 1
ATOM 1943 O O . LEU A 1 290 ? 85.006 82.892 106.454 1.00 69.46 279 LEU A O 1
ATOM 1948 N N . GLY A 1 291 ? 84.416 82.802 108.618 1.00 73.60 280 GLY A N 1
ATOM 1949 C CA . GLY A 1 291 ? 83.526 81.674 108.459 1.00 73.60 280 GLY A CA 1
ATOM 1950 C C . GLY A 1 291 ? 82.096 82.021 108.109 1.00 73.60 280 GLY A C 1
ATOM 1951 O O . GLY A 1 291 ? 81.244 81.127 108.101 1.00 73.60 280 GLY A O 1
ATOM 1952 N N . SER A 1 292 ? 81.799 83.283 107.819 1.00 73.45 281 SER A N 1
ATOM 1953 C CA . SER A 1 292 ? 80.453 83.716 107.470 1.00 73.45 281 SER A CA 1
ATOM 1954 C C . SER A 1 292 ? 80.400 83.999 105.976 1.00 73.45 281 SER A C 1
ATOM 1955 O O . SER A 1 292 ? 81.030 84.949 105.499 1.00 73.45 281 SER A O 1
ATOM 1958 N N . ARG A 1 293 ? 79.644 83.179 105.243 1.00 74.25 282 ARG A N 1
ATOM 1959 C CA . ARG A 1 293 ? 79.553 83.341 103.798 1.00 74.25 282 ARG A CA 1
ATOM 1960 C C . ARG A 1 293 ? 78.999 84.703 103.410 1.00 74.25 282 ARG A C 1
ATOM 1961 O O . ARG A 1 293 ? 79.308 85.201 102.323 1.00 74.25 282 ARG A O 1
ATOM 1969 N N . THR A 1 294 ? 78.195 85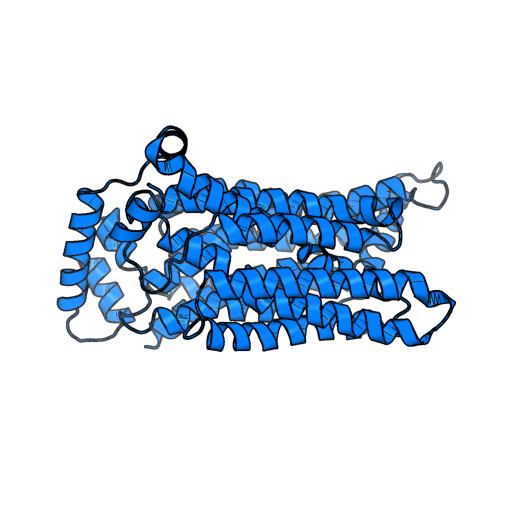.322 104.274 1.00 73.71 283 THR A N 1
ATOM 1970 C CA . THR A 1 294 ? 77.594 86.604 103.928 1.00 73.71 283 THR A CA 1
ATOM 1971 C C . THR A 1 294 ? 78.658 87.672 103.713 1.00 73.71 283 THR A C 1
ATOM 1972 O O . THR A 1 294 ? 78.534 88.511 102.814 1.00 73.71 283 THR A O 1
ATOM 1976 N N . HIS A 1 295 ? 79.709 87.656 104.524 1.00 72.61 284 HIS A N 1
ATOM 1977 C CA . HIS A 1 295 ? 80.681 88.737 104.558 1.00 72.61 284 HIS A CA 1
ATOM 1978 C C . HIS A 1 295 ? 81.798 88.580 103.537 1.00 72.61 284 HIS A C 1
ATOM 1979 O O . HIS A 1 295 ? 82.677 89.444 103.473 1.00 72.61 284 HIS A O 1
ATOM 1986 N N . ARG A 1 296 ? 81.788 87.517 102.735 1.00 72.46 285 ARG A N 1
ATOM 1987 C CA . ARG A 1 296 ? 82.910 87.261 101.838 1.00 72.46 285 ARG A CA 1
ATOM 1988 C C . ARG A 1 296 ? 83.110 88.411 100.858 1.00 72.46 285 ARG A C 1
ATOM 1989 O O . ARG A 1 296 ? 84.114 89.127 100.923 1.00 72.46 285 ARG A O 1
ATOM 1997 N N . GLN A 1 297 ? 82.146 88.628 99.962 1.00 71.77 286 GLN A N 1
ATOM 1998 C CA . GLN A 1 297 ? 82.323 89.619 98.900 1.00 71.77 286 GLN A CA 1
ATOM 1999 C C . GLN A 1 297 ? 82.844 90.948 99.419 1.00 71.77 286 GLN A C 1
ATOM 2000 O O . GLN A 1 297 ? 83.748 91.517 98.788 1.00 71.77 286 GLN A O 1
ATOM 2006 N N . PRO A 1 298 ? 82.337 91.501 100.519 1.00 69.61 287 PRO A N 1
ATOM 2007 C CA . PRO A 1 298 ? 83.032 92.649 101.115 1.00 69.61 287 PRO A CA 1
ATOM 2008 C C . PRO A 1 298 ? 84.473 92.335 101.458 1.00 69.61 287 PRO A C 1
ATOM 2009 O O . PRO A 1 298 ? 85.386 93.012 100.971 1.00 69.61 287 PRO A O 1
ATOM 2013 N N . LEU A 1 299 ? 84.703 91.295 102.260 1.00 68.39 288 LEU A N 1
ATOM 2014 C CA . LEU A 1 299 ? 86.056 90.981 102.703 1.00 68.39 288 LEU A CA 1
ATOM 2015 C C . LEU A 1 299 ? 87.034 90.988 101.538 1.00 68.39 288 LEU A C 1
ATOM 2016 O O . LEU A 1 299 ? 87.981 91.784 101.522 1.00 68.39 288 LEU A O 1
ATOM 2021 N N . ILE A 1 300 ? 86.806 90.135 100.535 1.00 65.44 289 ILE A N 1
ATOM 2022 C CA . ILE A 1 300 ? 87.737 90.065 99.414 1.00 65.44 289 ILE A CA 1
ATOM 2023 C C . ILE A 1 300 ? 88.028 91.456 98.881 1.00 65.44 289 ILE A C 1
ATOM 2024 O O . ILE A 1 300 ? 89.194 91.844 98.733 1.00 65.44 289 ILE A O 1
ATOM 2029 N N . ILE A 1 301 ? 86.984 92.248 98.631 1.00 65.24 290 ILE A N 1
ATOM 2030 C CA . ILE A 1 301 ? 87.202 93.603 98.139 1.00 65.24 290 ILE A CA 1
ATOM 2031 C C . ILE A 1 301 ? 88.255 94.292 98.990 1.00 65.24 290 ILE A C 1
ATOM 2032 O O . ILE A 1 301 ? 89.347 94.626 98.510 1.00 65.24 290 ILE A O 1
ATOM 2037 N N . ALA A 1 302 ? 87.973 94.438 100.287 1.00 63.91 291 ALA A N 1
ATOM 2038 C CA . ALA A 1 302 ? 88.939 95.047 101.192 1.00 63.91 291 ALA A CA 1
ATOM 2039 C C . ALA A 1 302 ? 90.338 94.522 100.917 1.00 63.91 291 ALA A C 1
ATOM 2040 O O . ALA A 1 302 ? 91.243 95.287 100.559 1.00 63.91 291 ALA A O 1
ATOM 2042 N N . VAL A 1 303 ? 90.516 93.203 101.002 1.00 61.11 292 VAL A N 1
ATOM 2043 C CA . VAL A 1 303 ? 91.858 92.646 100.901 1.00 61.11 292 VAL A CA 1
ATOM 2044 C C . VAL A 1 303 ? 92.513 93.096 99.609 1.00 61.11 292 VAL A C 1
ATOM 2045 O O . VAL A 1 303 ? 93.628 93.631 99.619 1.00 61.11 292 VAL A O 1
ATOM 2049 N N . VAL A 1 304 ? 91.813 92.950 98.484 1.00 61.15 293 VAL A N 1
ATOM 2050 C CA . VAL A 1 304 ? 92.441 93.286 97.214 1.00 61.15 293 VAL A CA 1
ATOM 2051 C C . VAL A 1 304 ? 92.871 94.741 97.219 1.00 61.15 293 VAL A C 1
ATOM 2052 O O . VAL A 1 304 ? 93.992 95.072 96.819 1.00 61.15 293 VAL A O 1
ATOM 2056 N N . LEU A 1 305 ? 92.009 95.628 97.714 1.00 61.52 294 LEU A N 1
ATOM 2057 C CA . LEU A 1 305 ? 92.377 97.034 97.768 1.00 61.52 294 LEU A CA 1
ATOM 2058 C C . LEU A 1 305 ? 93.706 97.210 98.484 1.00 61.52 294 LEU A C 1
ATOM 2059 O O . LEU A 1 305 ? 94.609 97.886 97.975 1.00 61.52 294 LEU A O 1
ATOM 2064 N N . GLN A 1 306 ? 93.870 96.562 99.640 1.00 59.79 295 GLN A N 1
ATOM 2065 C CA . GLN A 1 306 ? 95.129 96.681 100.364 1.00 59.79 295 GLN A CA 1
ATOM 2066 C C . GLN A 1 306 ? 96.292 96.220 99.502 1.00 59.79 295 GLN A C 1
ATOM 2067 O O . GLN A 1 306 ? 97.314 96.907 99.405 1.00 59.79 295 GLN A O 1
ATOM 2073 N N . LEU A 1 307 ? 96.141 95.076 98.833 1.00 59.58 296 LEU A N 1
ATOM 2074 C CA . LEU A 1 307 ? 97.182 94.631 97.918 1.00 59.58 296 LEU A CA 1
ATOM 2075 C C . LEU A 1 307 ? 97.459 95.704 96.878 1.00 59.58 296 LEU A C 1
ATOM 2076 O O . LEU A 1 307 ? 98.616 96.047 96.613 1.00 59.58 296 LEU A O 1
ATOM 2081 N N . SER A 1 308 ? 96.400 96.277 96.305 1.00 58.06 297 SER A N 1
ATOM 2082 C CA . SER A 1 308 ? 96.587 97.328 95.314 1.00 58.06 297 SER A CA 1
ATOM 2083 C C . SER A 1 308 ? 97.329 98.507 95.916 1.00 58.06 297 SER A C 1
ATOM 2084 O O . SER A 1 308 ? 98.137 99.151 95.239 1.00 58.06 297 SER A O 1
ATOM 2087 N N . GLN A 1 309 ? 97.072 98.808 97.189 1.00 59.15 298 GLN A N 1
ATOM 2088 C CA . GLN A 1 309 ? 97.793 99.896 97.836 1.00 59.15 298 GLN A CA 1
ATOM 2089 C C . GLN A 1 309 ? 99.250 99.523 98.062 1.00 59.15 298 GLN A C 1
ATOM 2090 O O . GLN A 1 309 ? 100.135 100.385 98.001 1.00 59.15 298 GLN A O 1
ATOM 2096 N N . GLN A 1 310 ? 99.521 98.242 98.309 1.00 58.77 299 GLN A N 1
ATOM 2097 C CA . GLN A 1 310 ? 100.852 97.811 98.712 1.00 58.77 299 GLN A CA 1
ATOM 2098 C C . GLN A 1 310 ? 101.655 97.256 97.543 1.00 58.77 299 GLN A C 1
ATOM 2099 O O . GLN A 1 310 ? 102.783 97.691 97.303 1.00 58.77 299 GLN A O 1
ATOM 2105 N N . LEU A 1 311 ? 101.092 96.298 96.811 1.00 57.99 300 LEU A N 1
ATOM 2106 C CA . LEU A 1 311 ? 101.776 95.761 95.642 1.00 57.99 300 LEU A CA 1
ATOM 2107 C C . LEU A 1 311 ? 101.890 96.778 94.519 1.00 57.99 300 LEU A C 1
ATOM 2108 O O . LEU A 1 311 ? 102.424 96.444 93.458 1.00 57.99 300 LEU A O 1
ATOM 2113 N N . SER A 1 312 ? 101.399 98.002 94.719 1.00 59.03 301 SER A N 1
ATOM 2114 C CA . SER A 1 312 ? 101.629 99.055 93.740 1.00 59.03 301 SER A CA 1
ATOM 2115 C C . SER A 1 312 ? 103.115 99.323 93.574 1.00 59.03 301 SER A C 1
ATOM 2116 O O . SER A 1 312 ? 103.598 99.530 92.455 1.00 59.03 301 SER A O 1
ATOM 2119 N N . GLY A 1 313 ? 103.856 99.322 94.675 1.00 57.78 302 GLY A N 1
ATOM 2120 C CA . GLY A 1 313 ? 105.280 99.559 94.650 1.00 57.78 302 GLY A CA 1
ATOM 2121 C C . GLY A 1 313 ? 105.723 100.841 95.312 1.00 57.78 302 GLY A C 1
ATOM 2122 O O . GLY A 1 313 ? 106.865 101.258 95.098 1.00 57.78 302 GLY A O 1
ATOM 2123 N N . ILE A 1 314 ? 104.863 101.483 96.102 1.00 56.53 303 ILE A N 1
ATOM 2124 C CA . ILE A 1 314 ? 105.264 102.718 96.764 1.00 56.53 303 ILE A CA 1
ATOM 2125 C C . ILE A 1 314 ? 106.372 102.451 97.771 1.00 56.53 303 ILE A C 1
ATOM 2126 O O . ILE A 1 314 ? 107.326 103.229 97.881 1.00 56.53 303 ILE A O 1
ATOM 2131 N N . ASN A 1 315 ? 106.271 101.355 98.523 1.00 55.76 304 ASN A N 1
ATOM 2132 C CA . ASN A 1 315 ? 107.299 101.072 99.513 1.00 55.76 304 ASN A CA 1
ATOM 2133 C C . ASN A 1 315 ? 108.663 100.911 98.872 1.00 55.76 304 ASN A C 1
ATOM 2134 O O . ASN A 1 315 ? 109.674 101.171 99.526 1.00 55.76 304 ASN A O 1
ATOM 2139 N N . ALA A 1 316 ? 108.720 100.520 97.602 1.00 53.71 305 ALA A N 1
ATOM 2140 C CA . ALA A 1 316 ? 109.984 100.596 96.889 1.00 53.71 305 ALA A CA 1
ATOM 2141 C C . ALA A 1 316 ? 110.526 102.016 96.915 1.00 53.71 305 ALA A C 1
ATOM 2142 O O . ALA A 1 316 ? 111.698 102.235 97.232 1.00 53.71 305 ALA A O 1
ATOM 2144 N N . VAL A 1 317 ? 109.679 102.999 96.614 1.00 54.01 306 VAL A N 1
ATOM 2145 C CA . VAL A 1 317 ? 110.127 104.387 96.606 1.00 54.01 306 VAL A CA 1
ATOM 2146 C C . VAL A 1 317 ? 110.438 104.876 98.016 1.00 54.01 306 VAL A C 1
ATOM 2147 O O . VAL A 1 317 ? 111.297 105.742 98.200 1.00 54.01 306 VAL A O 1
ATOM 2151 N N . PHE A 1 318 ? 109.747 104.358 99.029 1.00 55.01 307 PHE A N 1
ATOM 2152 C CA . PHE A 1 318 ? 110.001 104.821 100.388 1.00 55.01 307 PHE A CA 1
ATOM 2153 C C . PHE A 1 318 ? 111.279 104.230 100.962 1.00 55.01 307 PHE A C 1
ATOM 2154 O O . PHE A 1 318 ? 111.947 104.883 101.769 1.00 55.01 307 PHE A O 1
ATOM 2162 N N . TYR A 1 319 ? 111.635 103.010 100.564 1.00 52.82 308 TYR A N 1
ATOM 2163 C CA . TYR A 1 319 ? 112.810 102.344 101.105 1.00 52.82 308 TYR A CA 1
ATOM 2164 C C . TYR A 1 319 ? 114.050 102.575 100.248 1.00 52.82 308 TYR A C 1
ATOM 2165 O O . TYR A 1 319 ? 115.054 103.095 100.742 1.00 52.82 308 TYR A O 1
ATOM 2174 N N . TYR A 1 320 ? 114.004 102.202 98.968 1.00 52.82 309 TYR A N 1
ATOM 2175 C CA . TYR A 1 320 ? 115.192 102.154 98.130 1.00 52.82 309 TYR A CA 1
ATOM 2176 C C . TYR A 1 320 ? 115.246 103.279 97.101 1.00 52.82 309 TYR A C 1
ATOM 2177 O O . TYR A 1 320 ? 115.862 103.105 96.044 1.00 52.82 309 TYR A O 1
ATOM 2186 N N . SER A 1 321 ? 114.609 104.423 97.369 1.00 53.08 310 SER A N 1
ATOM 2187 C CA . SER A 1 321 ? 114.595 105.482 96.364 1.00 53.08 310 SER A CA 1
ATOM 2188 C C . SER A 1 321 ? 115.984 106.047 96.124 1.00 53.08 310 SER A C 1
ATOM 2189 O O . SER A 1 321 ? 116.304 106.438 94.997 1.00 53.08 310 SER A O 1
ATOM 2192 N N . THR A 1 322 ? 116.824 106.098 97.153 1.00 53.41 311 THR A N 1
ATOM 2193 C CA . THR A 1 322 ? 118.189 106.562 96.945 1.00 53.41 311 THR A CA 1
ATOM 2194 C C . THR A 1 322 ? 118.913 105.666 95.949 1.00 53.41 311 THR A C 1
ATOM 2195 O O . THR A 1 322 ? 119.584 106.150 95.031 1.00 53.41 311 THR A O 1
ATOM 2199 N N . SER A 1 323 ? 118.772 104.350 96.105 1.00 53.69 312 SER A N 1
ATOM 2200 C CA . SER A 1 323 ? 119.432 103.429 95.186 1.00 53.69 312 SER A CA 1
ATOM 2201 C C . SER A 1 323 ? 118.836 103.519 93.789 1.00 53.69 312 SER A C 1
ATOM 2202 O O . SER A 1 323 ? 119.566 103.437 92.796 1.00 53.69 312 SER A O 1
ATOM 2205 N N . ILE A 1 324 ? 117.514 103.674 93.686 1.00 53.60 313 ILE A N 1
ATOM 2206 C CA . ILE A 1 324 ? 116.898 103.808 92.367 1.00 53.60 313 ILE A CA 1
ATOM 2207 C C . ILE A 1 324 ? 117.440 105.043 91.659 1.00 53.60 313 ILE A C 1
ATOM 2208 O O . ILE A 1 324 ? 117.815 104.993 90.483 1.00 53.60 313 ILE A O 1
ATOM 2213 N N . PHE A 1 325 ? 117.499 106.168 92.370 1.00 54.42 314 PHE A N 1
ATOM 2214 C CA . PHE A 1 325 ? 117.994 107.396 91.763 1.00 54.42 314 PHE A CA 1
ATOM 2215 C C . PHE A 1 325 ? 119.460 107.263 91.373 1.00 54.42 314 PHE A C 1
ATOM 2216 O O . PHE A 1 325 ? 119.859 107.688 90.284 1.00 54.42 314 PHE A O 1
ATOM 2224 N N . GLU A 1 326 ? 120.278 106.662 92.239 1.00 56.41 315 GLU A N 1
ATOM 2225 C CA . GLU A 1 326 ? 121.681 106.471 91.891 1.00 56.41 315 GLU A CA 1
ATOM 2226 C C . GLU A 1 326 ? 121.816 105.591 90.657 1.00 56.41 315 GLU A C 1
ATOM 2227 O O . GLU A 1 326 ? 122.672 105.838 89.801 1.00 56.41 315 GLU A O 1
ATOM 2233 N N . THR A 1 327 ? 120.986 104.553 90.553 1.00 57.16 316 THR A N 1
ATOM 2234 C CA . THR A 1 327 ? 120.975 103.729 89.349 1.00 57.16 316 THR A CA 1
ATOM 2235 C C . THR A 1 327 ? 120.503 104.531 88.146 1.00 57.16 316 THR A C 1
ATOM 2236 O O . THR A 1 327 ? 121.040 104.385 87.042 1.00 57.16 316 THR A O 1
ATOM 2240 N N . ALA A 1 328 ? 119.502 105.386 88.340 1.00 56.97 317 ALA A N 1
ATOM 2241 C CA . ALA A 1 328 ? 118.967 106.188 87.249 1.00 56.97 317 ALA A CA 1
ATOM 2242 C C . ALA A 1 328 ? 119.937 107.253 86.769 1.00 56.97 317 ALA A C 1
ATOM 2243 O O . ALA A 1 328 ? 119.617 107.960 85.809 1.00 56.97 317 ALA A O 1
ATOM 2245 N N . GLY A 1 329 ? 121.096 107.393 87.405 1.00 57.93 318 GLY A N 1
ATOM 2246 C CA . GLY A 1 329 ? 122.067 108.385 87.000 1.00 57.93 318 GLY A CA 1
ATOM 2247 C C . GLY A 1 329 ? 121.854 109.762 87.580 1.00 57.93 318 GLY A C 1
ATOM 2248 O O . GLY A 1 329 ? 122.516 110.707 87.139 1.00 57.93 318 GLY A O 1
ATOM 2249 N N . VAL A 1 330 ? 120.955 109.912 88.555 1.00 55.96 319 VAL A N 1
ATOM 2250 C CA . VAL A 1 330 ? 120.703 111.227 89.124 1.00 55.96 319 VAL A CA 1
ATOM 2251 C C . VAL A 1 330 ? 122.012 111.812 89.642 1.00 55.96 319 VAL A C 1
ATOM 2252 O O . VAL A 1 330 ? 122.943 111.089 90.016 1.00 55.96 319 VAL A O 1
ATOM 2256 N N . GLY A 1 331 ? 122.091 113.143 89.646 1.00 56.74 320 GLY A N 1
ATOM 2257 C CA . GLY A 1 331 ? 123.307 113.796 90.099 1.00 56.74 320 GLY A CA 1
ATOM 2258 C C . GLY A 1 331 ? 123.593 113.549 91.567 1.00 56.74 320 GLY A C 1
ATOM 2259 O O . GLY A 1 331 ? 124.723 113.224 91.941 1.00 56.74 320 GLY A O 1
ATOM 2260 N N . GLN A 1 332 ? 122.582 113.697 92.417 1.00 56.14 321 GLN A N 1
ATOM 2261 C CA . GLN A 1 332 ? 122.745 113.542 93.862 1.00 56.14 321 GLN A CA 1
ATOM 2262 C C . GLN A 1 332 ? 121.494 112.870 94.407 1.00 56.14 321 GLN A C 1
ATOM 2263 O O . GLN A 1 332 ? 120.498 113.544 94.709 1.00 56.14 321 GLN A O 1
ATOM 2269 N N . PRO A 1 333 ? 121.509 111.546 94.570 1.00 54.84 322 PRO A N 1
ATOM 2270 C CA . PRO A 1 333 ? 120.274 110.847 94.955 1.00 54.84 322 PRO A CA 1
ATOM 2271 C C . PRO A 1 333 ? 119.631 111.357 96.232 1.00 54.84 322 PRO A C 1
ATOM 2272 O O . PRO A 1 333 ? 118.399 111.340 96.330 1.00 54.84 322 PRO A O 1
ATOM 2276 N N . ALA A 1 334 ? 120.408 111.798 97.221 1.00 54.94 323 ALA A N 1
ATOM 2277 C CA . ALA A 1 334 ? 119.816 112.172 98.502 1.00 54.94 323 ALA A CA 1
ATOM 2278 C C . ALA A 1 334 ? 118.858 113.347 98.353 1.00 54.94 323 ALA A C 1
ATOM 2279 O O . ALA A 1 334 ? 117.760 113.345 98.929 1.00 54.94 323 ALA A O 1
ATOM 2281 N N . TYR A 1 335 ? 119.256 114.366 97.591 1.00 54.46 324 TYR A N 1
ATOM 2282 C CA . TYR A 1 335 ? 118.376 115.511 97.400 1.00 54.46 324 TYR A CA 1
ATOM 2283 C C . TYR A 1 335 ? 117.092 115.097 96.696 1.00 54.46 324 TYR A C 1
ATOM 2284 O O . TYR A 1 335 ? 116.003 115.549 97.062 1.00 54.46 324 TYR A O 1
ATOM 2293 N N . ALA A 1 336 ? 117.194 114.230 95.689 1.00 54.16 325 ALA A N 1
ATOM 2294 C CA . ALA A 1 336 ? 115.984 113.728 95.055 1.00 54.16 325 ALA A CA 1
ATOM 2295 C C . ALA A 1 336 ? 115.125 112.955 96.045 1.00 54.16 325 ALA A C 1
ATOM 2296 O O . ALA A 1 336 ? 113.894 112.969 95.944 1.00 54.16 325 ALA A O 1
ATOM 2298 N N . THR A 1 337 ? 115.748 112.280 97.009 1.00 53.43 326 THR A N 1
ATOM 2299 C CA . THR A 1 337 ? 114.976 111.558 98.013 1.00 53.43 326 THR A CA 1
ATOM 2300 C C . THR A 1 337 ? 114.171 112.525 98.876 1.00 53.43 326 THR A C 1
ATOM 2301 O O . THR A 1 337 ? 112.969 112.322 99.102 1.00 53.43 326 THR A O 1
ATOM 2305 N N . ILE A 1 338 ? 114.807 113.601 99.351 1.00 53.17 327 ILE A N 1
ATOM 2306 C CA . ILE A 1 338 ? 114.033 114.596 100.101 1.00 53.17 327 ILE A CA 1
ATOM 2307 C C . ILE A 1 338 ? 112.972 115.223 99.210 1.00 53.17 327 ILE A C 1
ATOM 2308 O O . ILE A 1 338 ? 111.901 115.611 99.690 1.00 53.17 327 ILE A O 1
ATOM 2313 N N . GLY A 1 339 ? 113.249 115.360 97.915 1.00 53.42 328 GLY A N 1
ATOM 2314 C CA . GLY A 1 339 ? 112.229 115.864 97.012 1.00 53.42 328 GLY A CA 1
ATOM 2315 C C . GLY A 1 339 ? 111.010 114.964 96.969 1.00 53.42 328 GLY A C 1
ATOM 2316 O O . GLY A 1 339 ? 109.870 115.436 96.997 1.00 53.42 328 GLY A O 1
ATOM 2317 N N . ALA A 1 340 ? 111.233 113.655 96.884 1.00 54.03 329 ALA A N 1
ATOM 2318 C CA . ALA A 1 340 ? 110.111 112.726 96.916 1.00 54.03 329 ALA A CA 1
ATOM 2319 C C . ALA A 1 340 ? 109.348 112.857 98.224 1.00 54.03 329 ALA A C 1
ATOM 2320 O O . ALA A 1 340 ? 108.113 112.840 98.238 1.00 54.03 329 ALA A O 1
ATOM 2322 N N . GLY A 1 341 ? 110.066 113.012 99.334 1.00 53.20 330 GLY A N 1
ATOM 2323 C CA . GLY A 1 341 ? 109.388 113.196 100.609 1.00 53.20 330 GLY A CA 1
ATOM 2324 C C . GLY A 1 341 ? 108.519 114.442 100.643 1.00 53.20 330 GLY A C 1
ATOM 2325 O O . GLY A 1 341 ? 107.380 114.409 101.122 1.00 53.20 330 GLY A O 1
ATOM 2326 N N . VAL A 1 342 ? 109.042 115.561 100.140 1.00 52.94 331 VAL A N 1
ATOM 2327 C CA . VAL A 1 342 ? 108.285 116.808 100.209 1.00 52.94 331 VAL A CA 1
ATOM 2328 C C . VAL A 1 342 ? 107.085 116.761 99.271 1.00 52.94 331 VAL A C 1
ATOM 2329 O O . VAL A 1 342 ? 106.019 117.299 99.588 1.00 52.94 331 VAL A O 1
ATOM 2333 N N . VAL A 1 343 ? 107.233 116.133 98.101 1.00 53.59 332 VAL A N 1
ATOM 2334 C CA . VAL A 1 343 ? 106.080 115.958 97.218 1.00 53.59 332 VAL A CA 1
ATOM 2335 C C . VAL A 1 343 ? 105.029 115.087 97.887 1.00 53.59 332 VAL A C 1
ATOM 2336 O O . VAL A 1 343 ? 103.822 115.345 97.782 1.00 53.59 332 VAL A O 1
ATOM 2340 N N . ASN A 1 344 ? 105.469 114.035 98.573 1.00 54.47 333 ASN A N 1
ATOM 2341 C CA . ASN A 1 344 ? 104.540 113.217 99.338 1.00 54.47 333 ASN A CA 1
ATOM 2342 C C . ASN A 1 344 ? 103.761 114.065 100.330 1.00 54.47 333 ASN A C 1
ATOM 2343 O O . ASN A 1 344 ? 102.542 113.933 100.450 1.00 54.47 333 ASN A O 1
ATOM 2348 N N . THR A 1 345 ? 104.448 114.945 101.056 1.00 55.15 334 THR A N 1
ATOM 2349 C CA . THR A 1 345 ? 103.755 115.781 102.036 1.00 55.15 334 THR A CA 1
ATOM 2350 C C . THR A 1 345 ? 102.760 116.721 101.359 1.00 55.15 334 THR A C 1
ATOM 2351 O O . THR A 1 345 ? 101.605 116.861 101.798 1.00 55.15 334 THR A O 1
ATOM 2355 N N . VAL A 1 346 ? 103.196 117.385 100.290 1.00 55.61 335 VAL A N 1
ATOM 2356 C CA . VAL A 1 346 ? 102.343 118.367 99.630 1.00 55.61 335 VAL A CA 1
ATOM 2357 C C . VAL A 1 346 ? 101.070 117.699 99.137 1.00 55.61 335 VAL A C 1
ATOM 2358 O O . VAL A 1 346 ? 99.957 118.195 99.357 1.00 55.61 335 VAL A O 1
ATOM 2362 N N . PHE A 1 347 ? 101.203 116.547 98.484 1.00 57.55 336 PHE A N 1
ATOM 2363 C CA . PHE A 1 347 ? 100.005 115.897 97.980 1.00 57.55 336 PHE A CA 1
ATOM 2364 C C . PHE A 1 347 ? 99.257 115.110 99.044 1.00 57.55 336 PHE A C 1
ATOM 2365 O O . PHE A 1 347 ? 98.088 114.792 98.833 1.00 57.55 336 PHE A O 1
ATOM 2373 N N . THR A 1 348 ? 99.858 114.856 100.203 1.00 57.97 337 THR A N 1
ATOM 2374 C CA . THR A 1 348 ? 99.058 114.458 101.353 1.00 57.97 337 THR A CA 1
ATOM 2375 C C . THR A 1 348 ? 98.072 115.550 101.726 1.00 57.97 337 THR A C 1
ATOM 2376 O O . THR A 1 348 ? 96.876 115.288 101.916 1.00 57.97 337 THR A O 1
ATOM 2380 N N . LEU A 1 349 ? 98.555 116.787 101.827 1.00 59.95 338 LEU A N 1
ATOM 2381 C CA . LEU A 1 349 ? 97.644 117.888 102.128 1.00 59.95 338 LEU A CA 1
ATOM 2382 C C . LEU A 1 349 ? 96.611 118.054 101.020 1.00 59.95 338 LEU A C 1
ATOM 2383 O O . LEU A 1 349 ? 95.423 118.285 101.289 1.00 59.95 338 LEU A O 1
ATOM 2388 N N . VAL A 1 350 ? 97.041 117.925 99.764 1.00 59.92 339 VAL A N 1
ATOM 2389 C CA . VAL A 1 350 ? 96.099 118.050 98.655 1.00 59.92 339 VAL A CA 1
ATOM 2390 C C . VAL A 1 350 ? 95.020 116.981 98.745 1.00 59.92 339 VAL A C 1
ATOM 2391 O O . VAL A 1 350 ? 93.840 117.258 98.520 1.00 59.92 339 VAL A O 1
ATOM 2395 N N . SER A 1 351 ? 95.399 115.739 99.060 1.00 60.82 340 SER A N 1
ATOM 2396 C CA . SER A 1 351 ? 94.405 114.679 99.180 1.00 60.82 340 SER A CA 1
ATOM 2397 C C . SER A 1 351 ? 93.450 114.951 100.330 1.00 60.82 340 SER A C 1
ATOM 2398 O O . SER A 1 351 ? 92.251 114.672 100.228 1.00 60.82 340 SER A O 1
ATOM 2401 N N . VAL A 1 352 ? 93.964 115.478 101.441 1.00 61.08 341 VAL A N 1
ATOM 2402 C CA . VAL A 1 352 ? 93.085 115.845 102.547 1.00 61.08 341 VAL A CA 1
ATOM 2403 C C . VAL A 1 352 ? 92.060 116.868 102.080 1.00 61.08 341 VAL A C 1
ATOM 2404 O O . VAL A 1 352 ? 90.895 116.844 102.494 1.00 61.08 341 VAL A O 1
ATOM 2408 N N . LEU A 1 353 ? 92.484 117.798 101.223 1.00 61.62 342 LEU A N 1
ATOM 2409 C CA . LEU A 1 353 ? 91.532 118.751 100.658 1.00 61.62 342 LEU A CA 1
ATOM 2410 C C . LEU A 1 353 ? 90.561 118.079 99.694 1.00 61.62 342 LEU A C 1
ATOM 2411 O O . LEU A 1 353 ? 89.388 118.459 99.630 1.00 61.62 342 LEU A O 1
ATOM 2416 N N . LEU A 1 354 ? 91.032 117.086 98.940 1.00 62.59 343 LEU A N 1
ATOM 2417 C CA . LEU A 1 354 ? 90.265 116.528 97.829 1.00 62.59 343 LEU A CA 1
ATOM 2418 C C . LEU A 1 354 ? 89.192 115.553 98.299 1.00 62.59 343 LEU A C 1
ATOM 2419 O O . LEU A 1 354 ? 88.014 115.702 97.960 1.00 62.59 343 LEU A O 1
ATOM 2424 N N . VAL A 1 355 ? 89.584 114.544 99.076 1.00 63.41 344 VAL A N 1
ATOM 2425 C CA . VAL A 1 355 ? 88.696 113.446 99.444 1.00 63.41 344 VAL A CA 1
ATOM 2426 C C . VAL A 1 355 ? 87.369 113.986 99.955 1.00 63.41 344 VAL A C 1
ATOM 2427 O O . VAL A 1 355 ? 86.342 113.302 99.900 1.00 63.41 344 VAL A O 1
ATOM 2431 N N . GLU A 1 356 ? 87.383 115.220 100.457 1.00 67.41 345 GLU A N 1
ATOM 2432 C CA . GLU A 1 356 ? 86.163 115.837 100.957 1.00 67.41 345 GLU A CA 1
ATOM 2433 C C . GLU A 1 356 ? 85.129 116.028 99.855 1.00 67.41 345 GLU A C 1
ATOM 2434 O O . GLU A 1 356 ? 83.925 116.004 100.130 1.00 67.41 345 GLU A O 1
ATOM 2440 N N . ARG A 1 357 ? 85.569 116.222 98.605 1.00 65.50 346 ARG A N 1
ATOM 2441 C CA . ARG A 1 357 ? 84.663 116.680 97.557 1.00 65.50 346 ARG A CA 1
ATOM 2442 C C . ARG A 1 357 ? 84.907 115.991 96.218 1.00 65.50 346 ARG A C 1
ATOM 2443 O O . ARG A 1 357 ? 84.721 116.611 95.166 1.00 65.50 346 ARG A O 1
ATOM 2451 N N . ALA A 1 358 ? 85.324 114.732 96.219 1.00 65.38 347 ALA A N 1
ATOM 2452 C CA . ALA A 1 358 ? 85.648 114.080 94.950 1.00 65.38 347 ALA A CA 1
ATOM 2453 C C . ALA A 1 358 ? 84.986 112.726 94.755 1.00 65.38 347 ALA A C 1
ATOM 2454 O O . ALA A 1 358 ? 84.603 112.396 93.632 1.00 65.38 347 ALA A O 1
ATOM 2456 N N . GLY A 1 359 ? 84.846 111.936 95.808 1.00 66.14 348 GLY A N 1
ATOM 2457 C CA . GLY A 1 359 ? 84.425 110.555 95.695 1.00 66.14 348 GLY A CA 1
ATOM 2458 C C . GLY A 1 359 ? 85.506 109.604 96.171 1.00 66.14 348 GLY A C 1
ATOM 2459 O O . GLY A 1 359 ? 86.624 109.994 96.499 1.00 66.14 348 GLY A O 1
ATOM 2460 N N . ARG A 1 360 ? 85.139 108.323 96.202 1.00 65.05 349 ARG A N 1
ATOM 2461 C CA . ARG A 1 360 ? 86.051 107.271 96.631 1.00 65.05 349 ARG A CA 1
ATOM 2462 C C . ARG A 1 360 ? 86.504 106.410 95.461 1.00 65.05 349 ARG A C 1
ATOM 2463 O O . ARG A 1 360 ? 87.706 106.272 95.226 1.00 65.05 349 ARG A O 1
ATOM 2471 N N . ARG A 1 361 ? 85.573 105.829 94.709 1.00 62.79 350 ARG A N 1
ATOM 2472 C CA . ARG A 1 361 ? 85.981 104.989 93.591 1.00 62.79 350 ARG A CA 1
ATOM 2473 C C . ARG A 1 361 ? 86.773 105.792 92.570 1.00 62.79 350 ARG A C 1
ATOM 2474 O O . ARG A 1 361 ? 87.844 105.362 92.126 1.00 62.79 350 ARG A O 1
ATOM 2482 N N . THR A 1 362 ? 86.279 106.976 92.206 1.00 59.41 351 THR A N 1
ATOM 2483 C CA . THR A 1 362 ? 86.941 107.754 91.167 1.00 59.41 351 THR A CA 1
ATOM 2484 C C . THR A 1 362 ? 88.362 108.109 91.572 1.00 59.41 351 THR A C 1
ATOM 2485 O O . THR A 1 362 ? 89.282 108.042 90.751 1.00 59.41 351 THR A O 1
ATOM 2489 N N . LEU A 1 363 ? 88.564 108.490 92.832 1.00 60.43 352 LEU A N 1
ATOM 2490 C CA . LEU A 1 363 ? 89.910 108.821 93.279 1.00 60.43 352 LEU A CA 1
ATOM 2491 C C . LEU A 1 363 ? 90.832 107.618 93.162 1.00 60.43 352 LEU A C 1
ATOM 2492 O O . LEU A 1 363 ? 91.979 107.747 92.726 1.00 60.43 352 LEU A O 1
ATOM 2497 N N . HIS A 1 364 ? 90.352 106.439 93.550 1.00 58.73 353 HIS A N 1
ATOM 2498 C CA . HIS A 1 364 ? 91.199 105.255 93.479 1.00 58.73 353 HIS A CA 1
ATOM 2499 C C . HIS A 1 364 ? 91.551 104.912 92.037 1.00 58.73 353 HIS A C 1
ATOM 2500 O O . HIS A 1 364 ? 92.708 104.594 91.736 1.00 58.73 353 HIS A O 1
ATOM 2507 N N . LEU A 1 365 ? 90.576 104.972 91.126 1.00 58.78 354 LEU A N 1
ATOM 2508 C CA . LEU A 1 365 ? 90.885 104.694 89.726 1.00 58.78 354 LEU A CA 1
ATOM 2509 C C . LEU A 1 365 ? 91.885 105.700 89.182 1.00 58.78 354 LEU A C 1
ATOM 2510 O O . LEU A 1 365 ? 92.826 105.333 88.468 1.00 58.78 354 LEU A O 1
ATOM 2515 N N . LEU A 1 366 ? 91.693 106.981 89.500 1.00 58.28 355 LEU A N 1
ATOM 2516 C CA . LEU A 1 366 ? 92.607 108.006 89.017 1.00 58.28 355 LEU A CA 1
ATOM 2517 C C . LEU A 1 366 ? 94.014 107.751 89.535 1.00 58.28 355 LEU A C 1
ATOM 2518 O O . LEU A 1 366 ? 94.990 107.819 88.780 1.00 58.28 355 LEU A O 1
ATOM 2523 N N . GLY A 1 367 ? 94.134 107.429 90.823 1.00 58.24 356 GLY A N 1
ATOM 2524 C CA . GLY A 1 367 ? 95.448 107.172 91.385 1.00 58.24 356 GLY A CA 1
ATOM 2525 C C . GLY A 1 367 ? 96.128 105.981 90.741 1.00 58.24 356 GLY A C 1
ATOM 2526 O O . GLY A 1 367 ? 97.311 106.034 90.397 1.00 58.24 356 GLY A O 1
ATOM 2527 N N . LEU A 1 368 ? 95.388 104.887 90.563 1.00 57.87 357 LEU A N 1
ATOM 2528 C CA . LEU A 1 368 ? 95.982 103.698 89.959 1.00 57.87 357 LEU A CA 1
ATOM 2529 C C . LEU A 1 368 ? 96.433 103.978 88.532 1.00 57.87 357 LEU A C 1
ATOM 2530 O O . LEU A 1 368 ? 97.545 103.608 88.136 1.00 57.87 357 LEU A O 1
ATOM 2535 N N . ALA A 1 369 ? 95.586 104.639 87.739 1.00 57.21 358 ALA A N 1
ATOM 2536 C CA . ALA A 1 369 ? 95.954 104.918 86.356 1.00 57.21 358 ALA A CA 1
ATOM 2537 C C . ALA A 1 369 ? 97.165 105.835 86.288 1.00 57.21 358 ALA A C 1
ATOM 2538 O O . ALA A 1 369 ? 98.071 105.630 85.468 1.00 57.21 358 ALA A O 1
ATOM 2540 N N . GLY A 1 370 ? 97.201 106.858 87.142 1.00 56.84 359 GLY A N 1
ATOM 2541 C CA . GLY A 1 370 ? 98.342 107.752 87.148 1.00 56.84 359 GLY A CA 1
ATOM 2542 C C . GLY A 1 370 ? 99.629 107.044 87.521 1.00 56.84 359 GLY A C 1
ATOM 2543 O O . GLY A 1 370 ? 100.668 107.258 86.891 1.00 56.84 359 GLY A O 1
ATOM 2544 N N . MET A 1 371 ? 99.583 106.195 88.548 1.00 56.64 360 MET A N 1
ATOM 2545 C CA . MET A 1 371 ? 100.790 105.471 88.922 1.00 56.64 360 MET A CA 1
ATOM 2546 C C . MET A 1 371 ? 101.235 104.537 87.809 1.00 56.64 360 MET A C 1
ATOM 2547 O O . MET A 1 371 ? 102.434 104.388 87.564 1.00 56.64 360 MET A O 1
ATOM 2552 N N . CYS A 1 372 ? 100.330 103.978 87.037 1.00 57.92 361 CYS A N 1
ATOM 2553 C CA . CYS A 1 372 ? 100.757 103.014 86.004 1.00 57.92 361 CYS A CA 1
ATOM 2554 C C . CYS A 1 372 ? 101.455 103.790 84.911 1.00 57.92 361 CYS A C 1
ATOM 2555 O O . CYS A 1 372 ? 102.560 103.435 84.546 1.00 57.92 361 CYS A O 1
ATOM 2558 N N . GLY A 1 373 ? 100.860 104.835 84.406 1.00 30.00 362 GLY A N 1
ATOM 2559 C CA . GLY A 1 373 ? 101.570 105.517 83.316 1.00 30.00 362 GLY A CA 1
ATOM 2560 C C . GLY A 1 373 ? 102.875 106.085 83.789 1.00 30.00 362 GLY A C 1
ATOM 2561 O O . GLY A 1 373 ? 103.820 106.101 83.029 1.00 30.00 362 GLY A O 1
ATOM 2562 N N . CYS A 1 374 ? 102.912 106.562 85.016 1.00 58.01 363 CYS A N 1
ATOM 2563 C CA . CYS A 1 374 ? 104.130 107.200 85.529 1.00 58.01 363 CYS A CA 1
ATOM 2564 C C . CYS A 1 374 ? 105.230 106.166 85.615 1.00 58.01 363 CYS A C 1
ATOM 2565 O O . CYS A 1 374 ? 106.346 106.514 85.303 1.00 58.01 363 CYS A O 1
ATOM 2568 N N . ALA A 1 375 ? 104.924 104.953 86.033 1.00 56.46 364 ALA A N 1
ATOM 2569 C CA . ALA A 1 375 ? 105.922 103.873 86.110 1.00 56.46 364 ALA A CA 1
ATOM 2570 C C . ALA A 1 375 ? 106.272 103.354 84.722 1.00 56.46 364 ALA A C 1
ATOM 2571 O O . ALA A 1 375 ? 107.373 102.862 84.578 1.00 56.46 364 ALA A O 1
ATOM 2573 N N . ILE A 1 376 ? 105.397 103.452 83.734 1.00 57.73 365 ILE A N 1
ATOM 2574 C CA . ILE A 1 376 ? 105.820 103.073 82.353 1.00 57.73 365 ILE A CA 1
ATOM 2575 C C . ILE A 1 376 ? 106.676 104.198 81.776 1.00 57.73 365 ILE A C 1
ATOM 2576 O O . ILE A 1 376 ? 107.385 103.960 80.792 1.00 57.73 365 ILE A O 1
ATOM 2581 N N . LEU A 1 377 ? 106.596 105.391 82.349 1.00 58.35 366 LEU A N 1
ATOM 2582 C CA . LEU A 1 377 ? 107.516 106.484 81.934 1.00 58.35 366 LEU A CA 1
ATOM 2583 C C . LEU A 1 377 ? 108.856 106.117 82.537 1.00 58.35 366 LEU A C 1
ATOM 2584 O O . LEU A 1 377 ? 109.838 105.977 81.801 1.00 58.35 366 LEU A O 1
ATOM 2589 N N . MET A 1 378 ? 108.862 105.910 83.853 1.00 57.88 367 MET A N 1
ATOM 2590 C CA . MET A 1 378 ? 110.145 105.636 84.494 1.00 57.88 367 MET A CA 1
ATOM 2591 C C . MET A 1 378 ? 110.863 104.489 83.799 1.00 57.88 367 MET A C 1
ATOM 2592 O O . MET A 1 378 ? 112.086 104.525 83.626 1.00 57.88 367 MET A O 1
ATOM 2597 N N . THR A 1 379 ? 110.123 103.449 83.417 1.00 59.40 368 THR A N 1
ATOM 2598 C CA . THR A 1 379 ? 110.733 102.337 82.697 1.00 59.40 368 THR A CA 1
ATOM 2599 C C . THR A 1 379 ? 111.386 102.818 81.409 1.00 59.40 368 THR A C 1
ATOM 2600 O O . THR A 1 379 ? 112.532 102.464 81.110 1.00 59.40 368 THR A O 1
ATOM 2604 N N . VAL A 1 380 ? 110.670 103.631 80.632 1.00 60.72 369 VAL A N 1
ATOM 2605 C CA . VAL A 1 380 ? 111.251 104.145 79.393 1.00 60.72 369 VAL A CA 1
ATOM 2606 C C . VAL A 1 380 ? 112.475 104.998 79.697 1.00 60.72 369 VAL A C 1
ATOM 2607 O O . VAL A 1 380 ? 113.497 104.915 79.004 1.00 60.72 369 VAL A O 1
ATOM 2611 N N . ALA A 1 381 ? 112.387 105.838 80.730 1.00 60.96 370 ALA A N 1
ATOM 2612 C CA . ALA A 1 381 ? 113.505 106.710 81.073 1.00 60.96 370 ALA A CA 1
ATOM 2613 C C . ALA A 1 381 ? 114.752 105.898 81.385 1.00 60.96 370 ALA A C 1
ATOM 2614 O O . ALA A 1 381 ? 115.843 106.194 80.883 1.00 60.96 370 ALA A O 1
ATOM 2616 N N . LEU A 1 382 ? 114.612 104.859 82.211 1.00 60.04 371 LEU A N 1
ATOM 2617 C CA . LEU A 1 382 ? 115.751 103.992 82.492 1.00 60.04 371 LEU A CA 1
ATOM 2618 C C . LEU A 1 382 ? 116.250 103.318 81.222 1.00 60.04 371 LEU A C 1
ATOM 2619 O O . LEU A 1 382 ? 117.461 103.245 80.984 1.00 60.04 371 LEU A O 1
ATOM 2624 N N . LEU A 1 383 ? 115.332 102.827 80.386 1.00 61.04 372 LEU A N 1
ATOM 2625 C CA . LEU A 1 383 ? 115.740 102.126 79.175 1.00 61.04 372 LEU A CA 1
ATOM 2626 C C . LEU A 1 383 ? 116.517 103.018 78.221 1.00 61.04 372 LEU A C 1
ATOM 2627 O O . LEU A 1 383 ? 117.364 102.517 77.475 1.00 61.04 372 LEU A O 1
ATOM 2632 N N . LEU A 1 384 ? 116.247 104.323 78.222 1.00 65.17 373 LEU A N 1
ATOM 2633 C CA . LEU A 1 384 ? 116.852 105.236 77.261 1.00 65.17 373 LEU A CA 1
ATOM 2634 C C . LEU A 1 384 ? 117.930 106.109 77.895 1.00 65.17 373 LEU A C 1
ATOM 2635 O O . LEU A 1 384 ? 118.336 107.113 77.302 1.00 65.17 373 LEU A O 1
ATOM 2640 N N . LEU A 1 385 ? 118.410 105.742 79.085 1.00 64.54 374 LEU A N 1
ATOM 2641 C CA . LEU A 1 385 ? 119.346 106.602 79.801 1.00 64.54 374 LEU A CA 1
ATOM 2642 C C . LEU A 1 385 ? 120.643 106.788 79.027 1.00 64.54 374 LEU A C 1
ATOM 2643 O O . LEU A 1 385 ? 121.190 107.896 78.978 1.00 64.54 374 LEU A O 1
ATOM 2648 N N . GLU A 1 386 ? 121.159 105.720 78.425 1.00 69.07 375 GLU A N 1
ATOM 2649 C CA . GLU A 1 386 ? 122.443 105.821 77.742 1.00 69.07 375 GLU A CA 1
ATOM 2650 C C . GLU A 1 386 ? 122.373 106.794 76.574 1.00 69.07 375 GLU A C 1
ATOM 2651 O O . GLU A 1 386 ? 123.284 107.607 76.378 1.00 69.07 375 GLU A O 1
ATOM 2657 N N . ARG A 1 387 ? 121.298 106.732 75.787 1.00 69.42 376 ARG A N 1
ATOM 2658 C CA . ARG A 1 387 ? 121.226 107.531 74.568 1.00 69.42 376 ARG A CA 1
ATOM 2659 C C . ARG A 1 387 ? 121.075 109.016 74.868 1.00 69.42 376 ARG A C 1
ATOM 2660 O O . ARG A 1 387 ? 121.715 109.845 74.211 1.00 69.42 376 ARG A O 1
ATOM 2668 N N . VAL A 1 388 ? 120.242 109.371 75.838 1.00 67.08 377 VAL A N 1
ATOM 2669 C CA . VAL A 1 388 ? 120.013 110.772 76.183 1.00 67.08 377 VAL A CA 1
ATOM 2670 C C . VAL A 1 388 ? 120.336 110.960 77.660 1.00 67.08 377 VAL A C 1
ATOM 2671 O O . VAL A 1 388 ? 119.503 110.638 78.519 1.00 67.08 377 VAL A O 1
ATOM 2675 N N . PRO A 1 389 ? 121.519 111.472 78.009 1.00 66.46 378 PRO A N 1
ATOM 2676 C CA . PRO A 1 389 ? 121.879 111.570 79.431 1.00 66.46 378 PRO A CA 1
ATOM 2677 C C . PRO A 1 389 ? 120.900 112.382 80.253 1.00 66.46 378 PRO A C 1
ATOM 2678 O O . PRO A 1 389 ? 120.750 112.112 81.450 1.00 66.46 378 PRO A O 1
ATOM 2682 N N . ALA A 1 390 ? 120.225 113.363 79.656 1.00 63.94 379 ALA A N 1
ATOM 2683 C CA . ALA A 1 390 ? 119.281 114.183 80.404 1.00 63.94 379 ALA A CA 1
ATOM 2684 C C . ALA A 1 390 ? 118.077 113.394 80.895 1.00 63.94 379 ALA A C 1
ATOM 2685 O O . ALA A 1 390 ? 117.354 113.882 81.771 1.00 63.94 379 ALA A O 1
ATOM 2687 N N . MET A 1 391 ? 117.857 112.181 80.383 1.00 64.60 380 MET A N 1
ATOM 2688 C CA . MET A 1 391 ? 116.692 111.413 80.794 1.00 64.60 380 MET A CA 1
ATOM 2689 C C . MET A 1 391 ? 116.625 111.225 82.298 1.00 64.60 380 MET A C 1
ATOM 2690 O O . MET A 1 391 ? 115.533 110.989 82.824 1.00 64.60 380 MET A O 1
ATOM 2695 N N . SER A 1 392 ? 117.752 111.325 83.004 1.00 60.98 381 SER A N 1
ATOM 2696 C CA . SER A 1 392 ? 117.701 111.219 84.455 1.00 60.98 381 SER A CA 1
ATOM 2697 C C . SER A 1 392 ? 116.646 112.155 85.021 1.00 60.98 381 SER A C 1
ATOM 2698 O O . SER A 1 392 ? 115.798 111.733 85.815 1.00 60.98 381 SER A O 1
ATOM 2701 N N . TYR A 1 393 ? 116.641 113.415 84.578 1.00 59.88 382 TYR A N 1
ATOM 2702 C CA . TYR A 1 393 ? 115.631 114.351 85.066 1.00 59.88 382 TYR A CA 1
ATOM 2703 C C . TYR A 1 393 ? 114.229 113.797 84.857 1.00 59.88 382 TYR A C 1
ATOM 2704 O O . TYR A 1 393 ? 113.404 113.820 85.777 1.00 59.88 382 TYR A O 1
ATOM 2713 N N . VAL A 1 394 ? 113.942 113.278 83.661 1.00 60.16 383 VAL A N 1
ATOM 2714 C CA . VAL A 1 394 ? 112.655 112.623 83.447 1.00 60.16 383 VAL A CA 1
ATOM 2715 C C . VAL A 1 394 ? 112.391 111.630 84.566 1.00 60.16 383 VAL A C 1
ATOM 2716 O O . VAL A 1 394 ? 111.410 111.754 85.310 1.00 60.16 383 VAL A O 1
ATOM 2720 N N . SER A 1 395 ? 113.292 110.663 84.743 1.00 59.39 384 SER A N 1
ATOM 2721 C CA . SER A 1 395 ? 113.116 109.704 85.823 1.00 59.39 384 SER A CA 1
ATOM 2722 C C . SER A 1 395 ? 112.828 110.422 87.128 1.00 59.39 384 SER A C 1
ATOM 2723 O O . SER A 1 395 ? 111.846 110.111 87.812 1.00 59.39 384 SER A O 1
ATOM 2726 N N . ILE A 1 396 ? 113.633 111.433 87.453 1.00 57.83 385 ILE A N 1
ATOM 2727 C CA . ILE A 1 396 ? 113.450 112.185 88.685 1.00 57.83 385 ILE A CA 1
ATOM 2728 C C . ILE A 1 396 ? 111.981 112.570 88.760 1.00 57.83 385 ILE A C 1
ATOM 2729 O O . ILE A 1 396 ? 111.248 112.067 89.621 1.00 57.83 385 ILE A O 1
ATOM 2734 N N . VAL A 1 397 ? 111.508 113.363 87.791 1.00 57.95 386 VAL A N 1
ATOM 2735 C CA . VAL A 1 397 ? 110.137 113.860 87.882 1.00 57.95 386 VAL A CA 1
ATOM 2736 C C . VAL A 1 397 ? 109.167 112.697 87.965 1.00 57.95 386 VAL A C 1
ATOM 2737 O O . VAL A 1 397 ? 108.241 112.709 88.787 1.00 57.95 386 VAL A O 1
ATOM 2741 N N . ALA A 1 398 ? 109.395 111.649 87.170 1.00 57.21 387 ALA A N 1
ATOM 2742 C CA . ALA A 1 398 ? 108.461 110.532 87.160 1.00 57.21 387 ALA A CA 1
ATOM 2743 C C . ALA A 1 398 ? 108.186 110.048 88.573 1.00 57.21 387 ALA A C 1
ATOM 2744 O O . ALA A 1 398 ? 107.024 109.881 88.961 1.00 57.21 387 ALA A O 1
ATOM 2746 N N . ILE A 1 399 ? 109.234 109.879 89.381 1.00 55.89 388 ILE A N 1
ATOM 2747 C CA . ILE A 1 399 ? 109.017 109.315 90.706 1.00 55.89 388 ILE A CA 1
ATOM 2748 C C . ILE A 1 399 ? 108.049 110.184 91.492 1.00 55.89 388 ILE A C 1
ATOM 2749 O O . ILE A 1 399 ? 107.077 109.681 92.067 1.00 55.89 388 ILE A O 1
ATOM 2754 N N . PHE A 1 400 ? 108.255 111.503 91.489 1.00 55.91 389 PHE A N 1
ATOM 2755 C CA . PHE A 1 400 ? 107.312 112.357 92.202 1.00 55.91 389 PHE A CA 1
ATOM 2756 C C . PHE A 1 400 ? 105.900 112.120 91.699 1.00 55.91 389 PHE A C 1
ATOM 2757 O O . PHE A 1 400 ? 104.985 111.879 92.495 1.00 55.91 389 PHE A O 1
ATOM 2765 N N . GLY A 1 401 ? 105.712 112.121 90.378 1.00 56.00 390 GLY A N 1
ATOM 2766 C CA . GLY A 1 401 ? 104.406 111.782 89.846 1.00 56.00 390 GLY A CA 1
ATOM 2767 C C . GLY A 1 401 ? 103.885 110.499 90.455 1.00 56.00 390 GLY A C 1
ATOM 2768 O O . GLY A 1 401 ? 102.807 110.477 91.053 1.00 56.00 390 GLY A O 1
ATOM 2769 N N . PHE A 1 402 ? 104.675 109.429 90.369 1.00 56.07 391 PHE A N 1
ATOM 2770 C CA . PHE A 1 402 ? 104.316 108.198 91.055 1.00 56.07 391 PHE A CA 1
ATOM 2771 C C . PHE A 1 402 ? 103.846 108.508 92.467 1.00 56.07 391 PHE A C 1
ATOM 2772 O O . PHE A 1 402 ? 102.657 108.374 92.781 1.00 56.07 391 PHE A O 1
ATOM 2780 N N . VAL A 1 403 ? 104.743 109.044 93.297 1.00 55.51 392 VAL A N 1
ATOM 2781 C CA . VAL A 1 403 ? 104.377 109.338 94.677 1.00 55.51 392 VAL A CA 1
ATOM 2782 C C . VAL A 1 403 ? 103.145 110.222 94.702 1.00 55.51 392 VAL A C 1
ATOM 2783 O O . VAL A 1 403 ? 102.170 109.939 95.409 1.00 55.51 392 VAL A O 1
ATOM 2787 N N . ALA A 1 404 ? 103.154 111.281 93.892 1.00 55.88 393 ALA A N 1
ATOM 2788 C CA . ALA A 1 404 ? 102.000 112.162 93.810 1.00 55.88 393 ALA A CA 1
ATOM 2789 C C . ALA A 1 404 ? 100.719 111.357 93.711 1.00 55.88 393 ALA A C 1
ATOM 2790 O O . ALA A 1 404 ? 99.867 111.400 94.608 1.00 55.88 393 ALA A O 1
ATOM 2792 N N . PHE A 1 405 ? 100.600 110.553 92.656 1.00 56.21 394 PHE A N 1
ATOM 2793 C CA . PHE A 1 405 ? 99.351 109.850 92.429 1.00 56.21 394 PHE A CA 1
ATOM 2794 C C . PHE A 1 405 ? 99.034 108.915 93.581 1.00 56.21 394 PHE A C 1
ATOM 2795 O O . PHE A 1 405 ? 97.868 108.794 93.972 1.00 56.21 394 PHE A O 1
ATOM 2803 N N . PHE A 1 406 ? 100.049 108.282 94.168 1.00 57.35 395 PHE A N 1
ATOM 2804 C CA . PHE A 1 406 ? 99.777 107.362 95.262 1.00 57.35 395 PHE A CA 1
ATOM 2805 C C . PHE A 1 406 ? 99.057 108.077 96.392 1.00 57.35 395 PHE A C 1
ATOM 2806 O O . PHE A 1 406 ? 98.159 107.513 97.025 1.00 57.35 395 PHE A O 1
ATOM 2814 N N . GLU A 1 407 ? 99.440 109.322 96.668 1.00 58.13 396 GLU A N 1
ATOM 2815 C CA . GLU A 1 407 ? 98.828 110.007 97.795 1.00 58.13 396 GLU A CA 1
ATOM 2816 C C . GLU A 1 407 ? 97.417 110.468 97.481 1.00 58.13 396 GLU A C 1
ATOM 2817 O O . GLU A 1 407 ? 96.669 110.798 98.406 1.00 58.13 396 GLU A O 1
ATOM 2823 N N . ILE A 1 408 ? 97.031 110.493 96.208 1.00 58.45 397 ILE A N 1
ATOM 2824 C CA . ILE A 1 408 ? 95.692 110.931 95.841 1.00 58.45 397 ILE A CA 1
ATOM 2825 C C . ILE A 1 408 ? 94.730 109.764 95.986 1.00 58.45 397 ILE A C 1
ATOM 2826 O O . ILE A 1 408 ? 93.834 109.787 96.837 1.00 58.45 397 ILE A O 1
ATOM 2831 N N . GLY A 1 409 ? 94.912 108.733 95.167 1.00 60.51 398 GLY A N 1
ATOM 2832 C CA . GLY A 1 409 ? 93.967 107.647 95.116 1.00 60.51 398 GLY A CA 1
ATOM 2833 C C . GLY A 1 409 ? 94.152 106.587 96.181 1.00 60.51 398 GLY A C 1
ATOM 2834 O O . GLY A 1 409 ? 93.344 106.469 97.103 1.00 60.51 398 GLY A O 1
ATOM 2835 N N . PRO A 1 410 ? 95.233 105.806 96.100 1.00 57.86 399 PRO A N 1
ATOM 2836 C CA . PRO A 1 410 ? 95.347 104.627 96.962 1.00 57.86 399 PRO A CA 1
ATOM 2837 C C . PRO A 1 410 ? 95.946 104.874 98.331 1.00 57.86 399 PRO A C 1
ATOM 2838 O O . PRO A 1 410 ? 95.974 103.938 99.140 1.00 57.86 399 PRO A O 1
ATOM 2842 N N . GLY A 1 411 ? 96.424 106.074 98.625 1.00 59.12 400 GLY A N 1
ATOM 2843 C CA . GLY A 1 411 ? 96.994 106.336 99.919 1.00 59.12 400 GLY A CA 1
ATOM 2844 C C . GLY A 1 411 ? 95.944 106.244 101.003 1.00 59.12 400 GLY A C 1
ATOM 2845 O O . GLY A 1 411 ? 95.954 105.327 101.826 1.00 59.12 400 GLY A O 1
ATOM 2846 N N . PRO A 1 412 ? 95.017 107.195 101.029 1.00 60.56 401 PRO A N 1
ATOM 2847 C CA . PRO A 1 412 ? 93.966 107.168 102.054 1.00 60.56 401 PRO A CA 1
ATOM 2848 C C . PRO A 1 412 ? 92.780 106.275 101.721 1.00 60.56 401 PRO A C 1
ATOM 2849 O O . PRO A 1 412 ? 92.188 105.671 102.620 1.00 60.56 401 PRO A O 1
ATOM 2853 N N . ILE A 1 413 ? 92.420 106.185 100.438 1.00 61.43 402 ILE A N 1
ATOM 2854 C CA . ILE A 1 413 ? 91.088 105.693 100.075 1.00 61.43 402 ILE A CA 1
ATOM 2855 C C . ILE A 1 413 ? 90.827 104.276 100.566 1.00 61.43 402 ILE A C 1
ATOM 2856 O O . ILE A 1 413 ? 89.768 104.044 101.174 1.00 61.43 402 ILE A O 1
ATOM 2861 N N . PRO A 1 414 ? 91.712 103.299 100.354 1.00 60.53 403 PRO A N 1
ATOM 2862 C CA . PRO A 1 414 ? 91.384 101.930 100.780 1.00 60.53 403 PRO A CA 1
ATOM 2863 C C . PRO A 1 414 ? 90.840 101.861 102.193 1.00 60.53 403 PRO A C 1
ATOM 2864 O O . PRO A 1 414 ? 89.920 101.081 102.465 1.00 60.53 403 PRO A O 1
ATOM 2868 N N . TRP A 1 415 ? 91.362 102.686 103.098 1.00 60.85 404 TRP A N 1
ATOM 2869 C CA . TRP A 1 415 ? 90.873 102.665 104.470 1.00 60.85 404 TRP A CA 1
ATOM 2870 C C . TRP A 1 415 ? 89.455 103.209 104.564 1.00 60.85 404 TRP A C 1
ATOM 2871 O O . TRP A 1 415 ? 88.632 102.672 105.312 1.00 60.85 404 TRP A O 1
ATOM 2882 N N . PHE A 1 416 ? 89.141 104.260 103.808 1.00 62.77 405 PHE A N 1
ATOM 2883 C CA . PHE A 1 416 ? 87.772 104.761 103.795 1.00 62.77 405 PHE A CA 1
ATOM 2884 C C . PHE A 1 416 ? 86.817 103.704 103.261 1.00 62.77 405 PHE A C 1
ATOM 2885 O O . PHE A 1 416 ? 85.739 103.476 103.823 1.00 62.77 405 PHE A O 1
ATOM 2893 N N . ILE A 1 417 ? 87.204 103.043 102.171 1.00 64.54 406 ILE A N 1
ATOM 2894 C CA . ILE A 1 417 ? 86.344 102.022 101.581 1.00 64.54 406 ILE A CA 1
ATOM 2895 C C . ILE A 1 417 ? 86.111 100.895 102.576 1.00 64.54 406 ILE A C 1
ATOM 2896 O O . ILE A 1 417 ? 84.982 100.431 102.759 1.00 64.54 406 ILE A O 1
ATOM 2901 N N . VAL A 1 418 ? 87.174 100.439 103.239 1.00 65.04 407 VAL A N 1
ATOM 2902 C CA . VAL A 1 418 ? 87.020 99.338 104.184 1.00 65.04 407 VAL A CA 1
ATOM 2903 C C . VAL A 1 418 ? 86.146 99.763 105.355 1.00 65.04 407 VAL A C 1
ATOM 2904 O O . VAL A 1 418 ? 85.277 99.007 105.805 1.00 65.04 407 VAL A O 1
ATOM 2908 N N . ALA A 1 419 ? 86.362 100.971 105.875 1.00 67.40 408 ALA A N 1
ATOM 2909 C CA . ALA A 1 419 ? 85.593 101.423 107.028 1.00 67.40 408 ALA A CA 1
ATOM 2910 C C . ALA A 1 419 ? 84.113 101.537 106.697 1.00 67.40 408 ALA A C 1
ATOM 2911 O O . ALA A 1 419 ? 83.259 101.136 107.495 1.00 67.40 408 ALA A O 1
ATOM 2913 N N . GLU A 1 420 ? 83.786 102.082 105.527 1.00 69.01 409 GLU A N 1
ATOM 2914 C CA . GLU A 1 420 ? 82.391 102.275 105.155 1.00 69.01 409 GLU A CA 1
ATOM 2915 C C . GLU A 1 420 ? 81.756 101.026 104.561 1.00 69.01 409 GLU A C 1
ATOM 2916 O O . GLU A 1 420 ? 80.534 100.995 104.384 1.00 69.01 409 GLU A O 1
ATOM 2922 N N . LEU A 1 421 ? 82.552 100.002 104.252 1.00 69.04 410 LEU A N 1
ATOM 2923 C CA . LEU A 1 421 ? 82.004 98.783 103.668 1.00 69.04 410 LEU A CA 1
ATOM 2924 C C . LEU A 1 421 ? 81.292 97.936 104.714 1.00 69.04 410 LEU A C 1
ATOM 2925 O O . LEU A 1 421 ? 80.259 97.320 104.425 1.00 69.04 410 LEU A O 1
ATOM 2930 N N . PHE A 1 422 ? 81.829 97.889 105.929 1.00 71.22 411 PHE A N 1
ATOM 2931 C CA . PHE A 1 422 ? 81.375 96.970 106.961 1.00 71.22 411 PHE A CA 1
ATOM 2932 C C . PHE A 1 422 ? 80.510 97.688 107.987 1.00 71.22 411 PHE A C 1
ATOM 2933 O O . PHE A 1 422 ? 80.712 98.868 108.282 1.00 71.22 411 PHE A O 1
ATOM 2941 N N . SER A 1 423 ? 79.553 96.954 108.545 1.00 75.67 412 SER A N 1
ATOM 2942 C CA . SER A 1 423 ? 78.679 97.517 109.557 1.00 75.67 412 SER A CA 1
ATOM 2943 C C . SER A 1 423 ? 79.460 97.750 110.848 1.00 75.67 412 SER A C 1
ATOM 2944 O O . SER A 1 423 ? 80.672 97.539 110.923 1.00 75.67 412 SER A O 1
ATOM 2947 N N . GLN A 1 424 ? 78.749 98.209 111.878 1.00 83.13 413 GLN A N 1
ATOM 2948 C CA . GLN A 1 424 ? 79.397 98.508 113.152 1.00 83.13 413 GLN A CA 1
ATOM 2949 C C . GLN A 1 424 ? 80.001 97.252 113.768 1.00 83.13 413 GLN A C 1
ATOM 2950 O O . GLN A 1 424 ? 81.136 97.270 114.259 1.00 83.13 413 GLN A O 1
ATOM 2956 N N . GLY A 1 425 ? 79.255 96.154 113.756 1.00 79.42 414 GLY A N 1
ATOM 2957 C CA . GLY A 1 425 ? 79.659 94.956 114.446 1.00 79.42 414 GLY A CA 1
ATOM 2958 C C . GLY A 1 425 ? 80.937 94.362 113.897 1.00 79.42 414 GLY A C 1
ATOM 2959 O O . GLY A 1 425 ? 81.977 94.353 114.558 1.00 79.42 414 GLY A O 1
ATOM 2960 N N . PRO A 1 426 ? 80.884 93.850 112.668 1.00 72.87 415 PRO A N 1
ATOM 2961 C CA . PRO A 1 426 ? 82.031 93.140 112.095 1.00 72.87 415 PRO A CA 1
ATOM 2962 C C . PRO A 1 426 ? 83.138 94.030 111.552 1.00 72.87 415 PRO A C 1
ATOM 2963 O O . PRO A 1 426 ? 84.032 93.519 110.876 1.00 72.87 415 PRO A O 1
ATOM 2967 N N . ARG A 1 427 ? 83.113 95.340 111.809 1.00 73.30 416 ARG A N 1
ATOM 2968 C CA . ARG A 1 427 ? 84.205 96.185 111.328 1.00 73.30 416 ARG A CA 1
ATOM 2969 C C . ARG A 1 427 ? 85.531 95.839 111.984 1.00 73.30 416 ARG A C 1
ATOM 2970 O O . ARG A 1 427 ? 86.523 95.648 111.260 1.00 73.30 416 ARG A O 1
ATOM 2978 N N . PRO A 1 428 ? 85.635 95.737 113.314 1.00 72.48 417 PRO A N 1
ATOM 2979 C CA . PRO A 1 428 ? 86.966 95.587 113.922 1.00 72.48 417 PRO A CA 1
ATOM 2980 C C . PRO A 1 428 ? 87.730 94.391 113.395 1.00 72.48 417 PRO A C 1
ATOM 2981 O O . PRO A 1 428 ? 88.837 94.553 112.868 1.00 72.48 417 PRO A O 1
ATOM 2985 N N . ALA A 1 429 ? 87.161 93.189 113.504 1.00 70.14 418 ALA A N 1
ATOM 2986 C CA . ALA A 1 429 ? 87.848 92.011 112.993 1.00 70.14 418 ALA A CA 1
ATOM 2987 C C . ALA A 1 429 ? 88.287 92.221 111.552 1.00 70.14 418 ALA A C 1
ATOM 2988 O O . ALA A 1 429 ? 89.465 92.036 111.224 1.00 70.14 418 ALA A O 1
ATOM 2990 N N . ALA A 1 430 ? 87.367 92.653 110.687 1.00 68.21 419 ALA A N 1
ATOM 2991 C CA . ALA A 1 430 ? 87.731 92.916 109.301 1.00 68.21 419 ALA A CA 1
ATOM 2992 C C . ALA A 1 430 ? 88.941 93.830 109.222 1.00 68.21 419 ALA A C 1
ATOM 2993 O O . ALA A 1 430 ? 89.913 93.524 108.521 1.00 68.21 419 ALA A O 1
ATOM 2995 N N . MET A 1 431 ? 88.925 94.936 109.972 1.00 67.36 420 MET A N 1
ATOM 2996 C CA . MET A 1 431 ? 90.069 95.837 109.952 1.00 67.36 420 MET A CA 1
ATOM 2997 C C . MET A 1 431 ? 91.355 95.063 110.179 1.00 67.36 420 MET A C 1
ATOM 2998 O O . MET A 1 431 ? 92.291 95.144 109.372 1.00 67.36 420 MET A O 1
ATOM 3003 N N . ALA A 1 432 ? 91.390 94.247 111.234 1.00 64.91 421 ALA A N 1
ATOM 3004 C CA . ALA A 1 432 ? 92.593 93.481 111.523 1.00 64.91 421 ALA A CA 1
ATOM 3005 C C . ALA A 1 432 ? 93.047 92.712 110.295 1.00 64.91 421 ALA A C 1
ATOM 3006 O O . ALA A 1 432 ? 94.197 92.846 109.861 1.00 64.91 421 ALA A O 1
ATOM 3008 N N . VAL A 1 433 ? 92.137 91.957 109.675 1.00 64.18 422 VAL A N 1
ATOM 3009 C CA . VAL A 1 433 ? 92.528 91.182 108.506 1.00 64.18 422 VAL A CA 1
ATOM 3010 C C . VAL A 1 433 ? 93.134 92.099 107.461 1.00 64.18 422 VAL A C 1
ATOM 3011 O O . VAL A 1 433 ? 94.250 91.864 106.982 1.00 64.18 422 VAL A O 1
ATOM 3015 N N . ALA A 1 434 ? 92.445 93.195 107.142 1.00 61.64 423 ALA A N 1
ATOM 3016 C CA . ALA A 1 434 ? 93.000 94.131 106.178 1.00 61.64 423 ALA A CA 1
ATOM 3017 C C . ALA A 1 434 ? 94.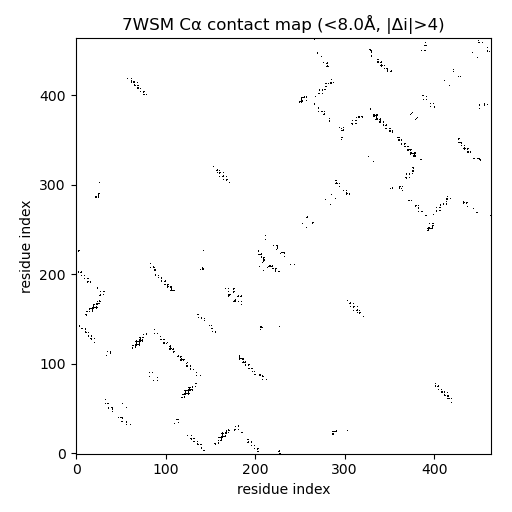404 94.532 106.591 1.00 61.64 423 ALA A C 1
ATOM 3018 O O . ALA A 1 434 ? 95.358 94.371 105.819 1.00 61.64 423 ALA A O 1
ATOM 3020 N N . GLY A 1 435 ? 94.564 94.971 107.840 1.00 59.57 424 GLY A N 1
ATOM 3021 C CA . GLY A 1 435 ? 95.885 95.344 108.307 1.00 59.57 424 GLY A CA 1
ATOM 3022 C C . GLY A 1 435 ? 96.893 94.240 108.075 1.00 59.57 424 GLY A C 1
ATOM 3023 O O . GLY A 1 435 ? 97.953 94.470 107.489 1.00 59.57 424 GLY A O 1
ATOM 3024 N N . PHE A 1 436 ? 96.550 93.014 108.474 1.00 58.68 425 PHE A N 1
ATOM 3025 C CA . PHE A 1 436 ? 97.471 91.909 108.251 1.00 58.68 425 PHE A CA 1
ATOM 3026 C C . PHE A 1 436 ? 97.865 91.850 106.787 1.00 58.68 425 PHE A C 1
ATOM 3027 O O . PHE A 1 436 ? 99.055 91.881 106.454 1.00 58.68 425 PHE A O 1
ATOM 3035 N N . SER A 1 437 ? 96.877 91.833 105.892 1.00 58.22 426 SER A N 1
ATOM 3036 C CA . SER A 1 437 ? 97.191 91.824 104.471 1.00 58.22 426 SER A CA 1
ATOM 3037 C C . SER A 1 437 ? 98.078 93.004 104.114 1.00 58.22 426 SER A C 1
ATOM 3038 O O . SER A 1 437 ? 99.132 92.832 103.487 1.00 58.22 426 SER A O 1
ATOM 3041 N N . ASN A 1 438 ? 97.704 94.204 104.562 1.00 58.71 427 ASN A N 1
ATOM 3042 C CA . ASN A 1 438 ? 98.506 95.377 104.242 1.00 58.71 427 ASN A CA 1
ATOM 3043 C C . ASN A 1 438 ? 99.948 95.174 104.661 1.00 58.71 427 ASN A C 1
ATOM 3044 O O . ASN A 1 438 ? 100.870 95.591 103.953 1.00 58.71 427 ASN A O 1
ATOM 3049 N N . TRP A 1 439 ? 100.169 94.535 105.809 1.00 56.50 428 TRP A N 1
ATOM 3050 C CA . TRP A 1 439 ? 101.540 94.275 106.225 1.00 56.50 428 TRP A CA 1
ATOM 3051 C C . TRP A 1 439 ? 102.163 93.172 105.384 1.00 56.50 428 TRP A C 1
ATOM 3052 O O . TRP A 1 439 ? 103.281 93.328 104.881 1.00 56.50 428 TRP A O 1
ATOM 3063 N N . THR A 1 440 ? 101.447 92.064 105.182 1.00 56.43 429 THR A N 1
ATOM 3064 C CA . THR A 1 440 ? 102.064 90.934 104.498 1.00 56.43 429 THR A CA 1
ATOM 3065 C C . THR A 1 440 ? 102.534 91.331 103.110 1.00 56.43 429 THR A C 1
ATOM 3066 O O . THR A 1 440 ? 103.704 91.135 102.765 1.00 56.43 429 THR A O 1
ATOM 3070 N N . SER A 1 441 ? 101.645 91.923 102.312 1.00 56.89 430 SER A N 1
ATOM 3071 C CA . SER A 1 441 ? 102.060 92.430 101.012 1.00 56.89 430 SER A CA 1
ATOM 3072 C C . SER A 1 441 ? 103.297 93.298 101.151 1.00 56.89 430 SER A C 1
ATOM 3073 O O . SER A 1 441 ? 104.291 93.095 100.443 1.00 56.89 430 SER A O 1
ATOM 3076 N N . ASN A 1 442 ? 103.271 94.244 102.093 1.00 55.28 431 ASN A N 1
ATOM 3077 C CA . ASN A 1 442 ? 104.447 95.068 102.331 1.00 55.28 431 ASN A CA 1
ATOM 3078 C C . ASN A 1 442 ? 105.689 94.200 102.456 1.00 55.28 431 ASN A C 1
ATOM 3079 O O . ASN A 1 442 ? 106.646 94.363 101.689 1.00 55.28 431 ASN A O 1
ATOM 3084 N N . PHE A 1 443 ? 105.671 93.236 103.379 1.00 55.13 432 PHE A N 1
ATOM 3085 C CA . PHE A 1 443 ? 106.820 92.354 103.536 1.00 55.13 432 PHE A CA 1
ATOM 3086 C C . PHE A 1 443 ? 107.333 91.914 102.177 1.00 55.13 432 PHE A C 1
ATOM 3087 O O . PHE A 1 443 ? 108.491 92.171 101.826 1.00 55.13 432 PHE A O 1
ATOM 3095 N N . ILE A 1 444 ? 106.456 91.320 101.362 1.00 55.47 433 ILE A N 1
ATOM 3096 C CA . ILE A 1 444 ? 106.885 90.818 100.061 1.00 55.47 433 ILE A CA 1
ATOM 3097 C C . ILE A 1 444 ? 107.688 91.882 99.337 1.00 55.47 433 ILE A C 1
ATOM 3098 O O . ILE A 1 444 ? 108.879 91.702 99.056 1.00 55.47 433 ILE A O 1
ATOM 3103 N N . ILE A 1 445 ? 107.070 93.031 99.076 1.00 55.64 434 ILE A N 1
ATOM 3104 C CA . ILE A 1 445 ? 107.775 94.052 98.318 1.00 55.64 434 ILE A CA 1
ATOM 3105 C C . ILE A 1 445 ? 109.025 94.475 99.077 1.00 55.64 434 ILE A C 1
ATOM 3106 O O . ILE A 1 445 ? 110.133 94.467 98.529 1.00 55.64 434 ILE A O 1
ATOM 3111 N N . GLY A 1 446 ? 108.884 94.733 100.379 1.00 54.16 435 GLY A N 1
ATOM 3112 C CA . GLY A 1 446 ? 110.032 95.144 101.161 1.00 54.16 435 GLY A CA 1
ATOM 3113 C C . GLY A 1 446 ? 111.136 94.113 101.138 1.00 54.16 435 GLY A C 1
ATOM 3114 O O . GLY A 1 446 ? 112.317 94.462 101.209 1.00 54.16 435 GLY A O 1
ATOM 3115 N N . MET A 1 447 ? 110.773 92.836 101.021 1.00 54.17 436 MET A N 1
ATOM 3116 C CA . MET A 1 447 ? 111.773 91.779 101.021 1.00 54.17 436 MET A CA 1
ATOM 3117 C C . MET A 1 447 ? 112.231 91.452 99.610 1.00 54.17 436 MET A C 1
ATOM 3118 O O . MET A 1 447 ? 113.326 90.914 99.422 1.00 54.17 436 MET A O 1
ATOM 3123 N N . GLY A 1 448 ? 111.419 91.774 98.608 1.00 53.94 437 GLY A N 1
ATOM 3124 C CA . GLY A 1 448 ? 111.662 91.240 97.285 1.00 53.94 437 GLY A CA 1
ATOM 3125 C C . GLY A 1 448 ? 112.368 92.190 96.346 1.00 53.94 437 GLY A C 1
ATOM 3126 O O . GLY A 1 448 ? 113.223 91.770 95.558 1.00 53.94 437 GLY A O 1
ATOM 3127 N N . PHE A 1 449 ? 112.032 93.477 96.445 1.00 53.46 438 PHE A N 1
ATOM 3128 C CA . PHE A 1 449 ? 112.395 94.428 95.400 1.00 53.46 438 PHE A CA 1
ATOM 3129 C C . PHE A 1 449 ? 113.835 94.230 94.950 1.00 53.46 438 PHE A C 1
ATOM 3130 O O . PHE A 1 449 ? 114.102 94.029 93.760 1.00 53.46 438 PHE A O 1
ATOM 3138 N N . GLN A 1 450 ? 114.774 94.226 95.896 1.00 53.82 439 GLN A N 1
ATOM 3139 C CA . GLN A 1 450 ? 116.181 94.191 95.517 1.00 53.82 439 GLN A CA 1
ATOM 3140 C C . GLN A 1 450 ? 116.473 93.031 94.580 1.00 53.82 439 GLN A C 1
ATOM 3141 O O . GLN A 1 450 ? 116.996 93.236 93.478 1.00 53.82 439 GLN A O 1
ATOM 3147 N N . TYR A 1 451 ? 116.100 91.811 94.971 1.00 56.17 440 TYR A N 1
ATOM 3148 C CA . TYR A 1 451 ? 116.329 90.675 94.086 1.00 56.17 440 TYR A CA 1
ATOM 3149 C C . TYR A 1 451 ? 115.723 90.936 92.718 1.00 56.17 440 TYR A C 1
ATOM 3150 O O . TYR A 1 451 ? 116.413 90.866 91.694 1.00 56.17 440 TYR A O 1
ATOM 3159 N N . VAL A 1 452 ? 114.442 91.305 92.687 1.00 55.54 441 VAL A N 1
ATOM 3160 C CA . VAL A 1 452 ? 113.797 91.578 91.409 1.00 55.54 441 VAL A CA 1
ATOM 3161 C C . VAL A 1 452 ? 114.561 92.665 90.672 1.00 55.54 441 VAL A C 1
ATOM 3162 O O . VAL A 1 452 ? 114.839 92.546 89.473 1.00 55.54 441 VAL A O 1
ATOM 3166 N N . ALA A 1 453 ? 114.960 93.716 91.389 1.00 56.56 442 ALA A N 1
ATOM 3167 C CA . ALA A 1 453 ? 115.662 94.816 90.744 1.00 56.56 442 ALA A CA 1
ATOM 3168 C C . ALA A 1 453 ? 116.879 94.308 89.990 1.00 56.56 442 ALA A C 1
ATOM 3169 O O . ALA A 1 453 ? 117.190 94.785 88.894 1.00 56.56 442 ALA A O 1
ATOM 3171 N N . GLU A 1 454 ? 117.582 93.330 90.560 1.00 60.11 443 GLU A N 1
ATOM 3172 C CA . GLU A 1 454 ? 118.785 92.831 89.907 1.00 60.11 443 GLU A CA 1
ATOM 3173 C C . GLU A 1 454 ? 118.434 91.884 88.770 1.00 60.11 443 GLU A C 1
ATOM 3174 O O . GLU A 1 454 ? 119.141 91.831 87.758 1.00 60.11 443 GLU A O 1
ATOM 3180 N N . ALA A 1 455 ? 117.348 91.126 88.917 1.00 59.04 444 ALA A N 1
ATOM 3181 C CA . ALA A 1 455 ? 117.031 90.110 87.922 1.00 59.04 444 ALA A CA 1
ATOM 3182 C C . ALA A 1 455 ? 116.485 90.732 86.647 1.00 59.04 444 ALA A C 1
ATOM 3183 O O . ALA A 1 455 ? 116.864 90.330 85.541 1.00 59.04 444 ALA A O 1
ATOM 3185 N N . MET A 1 456 ? 115.602 91.721 86.779 1.00 57.78 445 MET A N 1
ATOM 3186 C CA . MET A 1 456 ? 114.862 92.210 85.623 1.00 57.78 445 MET A CA 1
ATOM 3187 C C . MET A 1 456 ? 115.643 93.284 84.879 1.00 57.78 445 MET A C 1
ATOM 3188 O O . MET A 1 456 ? 115.814 93.201 83.659 1.00 57.78 445 MET A O 1
ATOM 3193 N N . GLY A 1 457 ? 116.131 94.292 85.595 1.00 58.41 446 GLY A N 1
ATOM 3194 C CA . GLY A 1 457 ? 116.835 95.391 84.981 1.00 58.41 446 GLY A CA 1
ATOM 3195 C C . GLY A 1 457 ? 116.005 96.658 85.010 1.00 58.41 446 GLY A C 1
ATOM 3196 O O . GLY A 1 457 ? 115.345 96.966 86.006 1.00 58.41 446 GLY A O 1
ATOM 3197 N N . PRO A 1 458 ? 116.026 97.430 83.923 1.00 59.08 447 PRO A N 1
ATOM 3198 C CA . PRO A 1 458 ? 115.161 98.617 83.874 1.00 59.08 447 PRO A CA 1
ATOM 3199 C C . PRO A 1 458 ? 113.686 98.287 83.983 1.00 59.08 447 PRO A C 1
ATOM 3200 O O . PRO A 1 458 ? 112.909 99.118 84.466 1.00 59.08 447 PRO A O 1
ATOM 3204 N N . TYR A 1 459 ? 113.276 97.093 83.565 1.00 59.01 448 TYR A N 1
ATOM 3205 C CA . TYR A 1 459 ? 111.866 96.755 83.431 1.00 59.01 448 TYR A CA 1
ATOM 3206 C C . TYR A 1 459 ? 111.176 96.487 84.759 1.00 59.01 448 TYR A C 1
ATOM 3207 O O . TYR A 1 459 ? 109.999 96.117 84.748 1.00 59.01 448 TYR A O 1
ATOM 3216 N N . VAL A 1 460 ? 111.852 96.670 85.895 1.00 57.60 449 VAL A N 1
ATOM 3217 C CA . VAL A 1 460 ? 111.225 96.352 87.177 1.00 57.60 449 VAL A CA 1
ATOM 3218 C C . VAL A 1 460 ? 109.909 97.095 87.313 1.00 57.60 449 VAL A C 1
ATOM 3219 O O . VAL A 1 460 ? 108.861 96.502 87.590 1.00 57.60 449 VAL A O 1
ATOM 3223 N N . PHE A 1 461 ? 109.939 98.406 87.092 1.00 56.97 450 PHE A N 1
ATOM 3224 C CA . PHE A 1 461 ? 108.730 99.198 87.224 1.00 56.97 450 PHE A CA 1
ATOM 3225 C C . PHE A 1 461 ? 107.674 98.781 86.224 1.00 56.97 450 PHE A C 1
ATOM 3226 O O . PHE A 1 461 ? 106.480 98.881 86.524 1.00 56.97 450 PHE A O 1
ATOM 3234 N N . LEU A 1 462 ? 108.078 98.289 85.055 1.00 57.63 451 LEU A N 1
ATOM 3235 C CA . LEU A 1 462 ? 107.089 97.764 84.129 1.00 57.63 451 LEU A CA 1
ATOM 3236 C C . LEU A 1 462 ? 106.239 96.704 84.807 1.00 57.63 451 LEU A C 1
ATOM 3237 O O . LEU A 1 462 ? 105.009 96.731 84.686 1.00 57.63 451 LEU A O 1
ATOM 3242 N N . LEU A 1 463 ? 106.864 95.802 85.568 1.00 58.24 452 LEU A N 1
ATOM 3243 C CA . LEU A 1 463 ? 106.086 94.844 86.344 1.00 58.24 452 LEU A CA 1
ATOM 3244 C C . LEU A 1 463 ? 105.047 95.563 87.188 1.00 58.24 452 LEU A C 1
ATOM 3245 O O . LEU A 1 463 ? 103.851 95.258 87.109 1.00 58.24 452 LEU A O 1
ATOM 3250 N N . PHE A 1 464 ? 105.478 96.560 87.963 1.00 57.78 453 PHE A N 1
ATOM 3251 C CA . PHE A 1 464 ? 104.523 97.326 88.750 1.00 57.78 453 PHE A CA 1
ATOM 3252 C C . PHE A 1 464 ? 103.383 97.812 87.873 1.00 57.78 453 PHE A C 1
ATOM 3253 O O . PHE A 1 464 ? 102.208 97.611 88.203 1.00 57.78 453 PHE A O 1
ATOM 3261 N N . ALA A 1 465 ? 103.708 98.404 86.721 1.00 57.72 454 ALA A N 1
ATOM 3262 C CA . ALA A 1 465 ? 102.654 98.883 85.840 1.00 57.72 454 ALA A CA 1
ATOM 3263 C C . ALA A 1 465 ? 101.634 97.787 85.590 1.00 57.72 454 ALA A C 1
ATOM 3264 O O . ALA A 1 465 ? 100.440 97.969 85.858 1.00 57.72 454 ALA A O 1
ATOM 3266 N N . VAL A 1 466 ? 102.097 96.606 85.175 1.00 57.81 455 VAL A N 1
ATOM 3267 C CA . VAL A 1 466 ? 101.162 95.521 84.911 1.00 57.81 455 VAL A CA 1
ATOM 3268 C C . VAL A 1 466 ? 100.285 95.291 86.127 1.00 57.81 455 VAL A C 1
ATOM 3269 O O . VAL A 1 466 ? 99.051 95.324 86.036 1.00 57.81 455 VAL A O 1
ATOM 3273 N N . LEU A 1 467 ? 100.902 95.135 87.299 1.00 58.41 456 LEU A N 1
ATOM 3274 C CA . LEU A 1 467 ? 100.109 94.927 88.502 1.00 58.41 456 LEU A CA 1
ATOM 3275 C C . LEU A 1 467 ? 99.088 96.038 88.659 1.00 58.41 456 LEU A C 1
ATOM 3276 O O . LEU A 1 467 ? 97.884 95.774 88.763 1.00 58.41 456 LEU A O 1
ATOM 3281 N N . LEU A 1 468 ? 99.539 97.292 88.608 1.00 57.91 457 LEU A N 1
ATOM 3282 C CA . LEU A 1 468 ? 98.594 98.392 88.712 1.00 57.91 457 LEU A CA 1
ATOM 3283 C C . LEU A 1 468 ? 97.477 98.223 87.702 1.00 57.91 457 LEU A C 1
ATOM 3284 O O . LEU A 1 468 ? 96.296 98.212 88.072 1.00 57.91 457 LEU A O 1
ATOM 3289 N N . LEU A 1 469 ? 97.830 98.001 86.435 1.00 58.73 458 LEU A N 1
ATOM 3290 C CA . LEU A 1 469 ? 96.797 97.817 85.429 1.00 58.73 458 LEU A CA 1
ATOM 3291 C C . LEU A 1 469 ? 95.812 96.759 85.884 1.00 58.73 458 LEU A C 1
ATOM 3292 O O . LEU A 1 469 ? 94.606 97.021 85.971 1.00 58.73 458 LEU A O 1
ATOM 3297 N N . GLY A 1 470 ? 96.315 95.586 86.267 1.00 57.22 459 GLY A N 1
ATOM 3298 C CA . GLY A 1 470 ? 95.428 94.569 86.797 1.00 57.22 459 GLY A CA 1
ATOM 3299 C C . GLY A 1 470 ? 94.477 95.144 87.824 1.00 57.22 459 GLY A C 1
ATOM 3300 O O . GLY A 1 470 ? 93.263 95.193 87.607 1.00 57.22 459 GLY A O 1
ATOM 3301 N N . PHE A 1 471 ? 95.025 95.662 88.923 1.00 58.14 460 PHE A N 1
ATOM 3302 C CA . PHE A 1 471 ? 94.167 96.183 89.977 1.00 58.14 460 PHE A CA 1
ATOM 3303 C C . PHE A 1 471 ? 93.155 97.163 89.413 1.00 58.14 460 PHE A C 1
ATOM 3304 O O . PHE A 1 471 ? 91.954 97.045 89.684 1.00 58.14 460 PHE A O 1
ATOM 3312 N N . PHE A 1 472 ? 93.606 98.093 88.569 1.00 58.25 461 PHE A N 1
ATOM 3313 C CA . PHE A 1 472 ? 92.684 99.092 88.049 1.00 58.25 461 PHE A CA 1
ATOM 3314 C C . PHE A 1 472 ? 91.462 98.416 87.454 1.00 58.25 461 PHE A C 1
ATOM 3315 O O . PHE A 1 472 ? 90.331 98.660 87.892 1.00 58.25 461 PHE A O 1
ATOM 3323 N N . ILE A 1 473 ? 91.679 97.474 86.536 1.00 59.49 462 ILE A N 1
ATOM 3324 C CA . ILE A 1 473 ? 90.547 96.820 85.896 1.00 59.49 462 ILE A CA 1
ATOM 3325 C C . ILE A 1 473 ? 89.623 96.253 86.956 1.00 59.49 462 ILE A C 1
ATOM 3326 O O . ILE A 1 473 ? 88.426 96.564 86.996 1.00 59.49 462 ILE A O 1
ATOM 3331 N N . PHE A 1 474 ? 90.186 95.488 87.891 1.00 60.76 463 PHE A N 1
ATOM 3332 C CA . PHE A 1 474 ? 89.364 94.894 88.933 1.00 60.76 463 PHE A CA 1
ATOM 3333 C C . PHE A 1 474 ? 88.564 95.969 89.647 1.00 60.76 463 PHE A C 1
ATOM 3334 O O . PHE A 1 474 ? 87.326 95.924 89.680 1.00 60.76 463 PHE A O 1
ATOM 3342 N N . THR A 1 475 ? 89.251 97.000 90.139 1.00 60.60 464 THR A N 1
ATOM 3343 C CA . THR A 1 475 ? 88.549 98.074 90.825 1.00 60.60 464 THR A CA 1
ATOM 3344 C C . THR A 1 475 ? 87.434 98.602 89.941 1.00 60.60 464 THR A C 1
ATOM 3345 O O . THR A 1 475 ? 86.260 98.602 90.330 1.00 60.60 464 THR A O 1
ATOM 3349 N N . PHE A 1 476 ? 87.773 98.930 88.693 1.00 60.00 465 PHE A N 1
ATOM 3350 C CA . PHE A 1 476 ? 86.833 99.624 87.825 1.00 60.00 465 PHE A CA 1
ATOM 3351 C C . PHE A 1 476 ? 85.520 98.877 87.735 1.00 60.00 465 PHE A C 1
ATOM 3352 O O . PHE A 1 476 ? 84.468 99.484 87.505 1.00 60.00 465 PHE A O 1
ATOM 3360 N N . LEU A 1 477 ? 85.552 97.561 87.916 1.00 61.16 466 LEU A N 1
ATOM 3361 C CA . LEU A 1 477 ? 84.370 96.754 87.683 1.00 61.16 466 LEU A CA 1
ATOM 3362 C C . LEU A 1 477 ? 83.910 95.985 88.908 1.00 61.16 466 LEU A C 1
ATOM 3363 O O . LEU A 1 477 ? 82.959 95.207 88.798 1.00 61.16 466 LEU A O 1
ATOM 3368 N N . ARG A 1 478 ? 84.537 96.181 90.070 1.00 62.73 467 ARG A N 1
ATOM 3369 C CA . ARG A 1 478 ? 84.113 95.344 91.190 1.00 62.73 467 ARG A CA 1
ATOM 3370 C C . ARG A 1 478 ? 83.801 96.114 92.463 1.00 62.73 467 ARG A C 1
ATOM 3371 O O . ARG A 1 478 ? 82.889 95.722 93.192 1.00 62.73 467 ARG A O 1
ATOM 3379 N N . VAL A 1 479 ? 84.530 97.183 92.760 1.00 64.90 468 VAL A N 1
ATOM 3380 C CA . VAL A 1 479 ? 84.329 97.906 94.014 1.00 64.90 468 VAL A CA 1
ATOM 3381 C C . VAL A 1 479 ? 83.151 98.867 93.876 1.00 64.90 468 VAL A C 1
ATOM 3382 O O . VAL A 1 479 ? 83.063 99.590 92.874 1.00 64.90 468 VAL A O 1
ATOM 3386 N N . PRO A 1 480 ? 82.226 98.909 94.828 1.00 70.44 469 PRO A N 1
ATOM 3387 C CA . PRO A 1 480 ? 81.130 99.879 94.762 1.00 70.44 469 PRO A CA 1
ATOM 3388 C C . PRO A 1 480 ? 81.619 101.279 95.113 1.00 70.44 469 PRO A C 1
ATOM 3389 O O . PRO A 1 480 ? 82.805 101.520 95.322 1.00 70.44 469 PRO A O 1
ATOM 3393 N N . GLU A 1 481 ? 80.667 102.203 95.185 1.00 71.70 470 GLU A N 1
ATOM 3394 C CA . GLU A 1 481 ? 80.924 103.595 95.540 1.00 71.70 470 GLU A CA 1
ATOM 3395 C C . GLU A 1 481 ? 80.319 103.827 96.916 1.00 71.70 470 GLU A C 1
ATOM 3396 O O . GLU A 1 481 ? 79.096 103.763 97.079 1.00 71.70 470 GLU A O 1
ATOM 3402 N N . THR A 1 482 ? 81.168 104.094 97.905 1.00 70.86 471 THR A N 1
ATOM 3403 C CA . THR A 1 482 ? 80.723 104.166 99.292 1.00 70.86 471 THR A CA 1
ATOM 3404 C C . THR A 1 482 ? 80.408 105.579 99.760 1.00 70.86 471 THR A C 1
ATOM 3405 O O . THR A 1 482 ? 79.618 105.744 100.694 1.00 70.86 471 THR A O 1
ATOM 3409 N N . ARG A 1 483 ? 81.001 106.601 99.150 1.00 69.30 472 ARG A N 1
ATOM 3410 C CA . ARG A 1 483 ? 80.743 107.966 99.582 1.00 69.30 472 ARG A CA 1
ATOM 3411 C C . ARG A 1 483 ? 79.268 108.300 99.425 1.00 69.30 472 ARG A C 1
ATOM 3412 O O . ARG A 1 483 ? 78.660 108.016 98.390 1.00 69.30 472 ARG A O 1
ATOM 3420 N N . GLY A 1 484 ? 78.696 108.913 100.455 1.00 75.12 473 GLY A N 1
ATOM 3421 C CA . GLY A 1 484 ? 77.298 109.308 100.396 1.00 75.12 473 GLY A CA 1
ATOM 3422 C C . GLY A 1 484 ? 76.367 108.148 100.126 1.00 75.12 473 GLY A C 1
ATOM 3423 O O . GLY A 1 484 ? 75.408 108.288 99.359 1.00 75.12 473 GLY A O 1
ATOM 3424 N N . ARG A 1 485 ? 76.632 106.998 100.740 1.00 77.22 474 ARG A N 1
ATOM 3425 C CA . ARG A 1 485 ? 75.823 105.808 100.540 1.00 77.22 474 ARG A CA 1
ATOM 3426 C C . ARG A 1 485 ? 75.571 105.154 101.890 1.00 77.22 474 ARG A C 1
ATOM 3427 O O . ARG A 1 485 ? 76.430 105.171 102.774 1.00 77.22 474 ARG A O 1
ATOM 3435 N N . THR A 1 486 ? 74.426 104.508 102.051 1.00 80.70 475 THR A N 1
ATOM 3436 C CA . THR A 1 486 ? 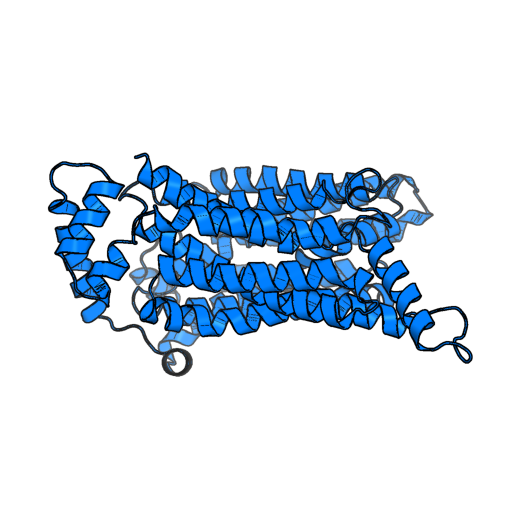74.072 103.824 103.310 1.00 80.70 475 THR A CA 1
ATOM 3437 C C . THR A 1 486 ? 74.654 102.428 103.299 1.00 80.70 475 THR A C 1
ATOM 3438 O O . THR A 1 486 ? 74.752 101.843 102.219 1.00 80.70 475 THR A O 1
ATOM 3442 N N . PHE A 1 487 ? 75.069 101.913 104.441 1.00 81.12 476 PHE A N 1
ATOM 3443 C CA . PHE A 1 487 ? 75.486 100.505 104.475 1.00 81.12 476 PHE A CA 1
ATOM 3444 C C . PHE A 1 487 ? 74.323 99.773 103.849 1.00 81.12 476 PHE A C 1
ATOM 3445 O O . PHE A 1 487 ? 74.525 98.769 103.179 1.00 81.12 476 PHE A O 1
ATOM 3453 N N . ASP A 1 488 ? 73.123 100.283 104.070 1.00 82.48 477 ASP A N 1
ATOM 3454 C CA . ASP A 1 488 ? 71.917 99.592 103.565 1.00 82.48 477 ASP A CA 1
ATOM 3455 C C . ASP A 1 488 ? 72.109 99.363 102.078 1.00 82.48 477 ASP A C 1
ATOM 3456 O O . ASP A 1 488 ? 72.319 98.224 101.669 1.00 82.48 477 ASP A O 1
ATOM 3461 N N . GLN A 1 489 ? 72.093 100.429 101.311 1.00 79.73 478 GLN A N 1
ATOM 3462 C CA . GLN A 1 489 ? 72.188 100.322 99.855 1.00 79.73 478 GLN A CA 1
ATOM 3463 C C . GLN A 1 489 ? 73.415 99.491 99.541 1.00 79.73 478 GLN A C 1
ATOM 3464 O O . GLN A 1 489 ? 73.278 98.582 98.749 1.00 79.73 478 GLN A O 1
ATOM 3470 N N . ILE A 1 490 ? 74.563 99.756 100.159 1.00 76.69 479 ILE A N 1
ATOM 3471 C CA . ILE A 1 490 ? 75.799 99.052 99.713 1.00 76.69 479 ILE A CA 1
ATOM 3472 C C . ILE A 1 490 ? 75.475 97.560 99.696 1.00 76.69 479 ILE A C 1
ATOM 3473 O O . ILE A 1 490 ? 75.664 96.953 98.657 1.00 76.69 479 ILE A O 1
ATOM 3478 N N . SER A 1 491 ? 74.963 97.024 100.808 1.00 79.30 480 SER A N 1
ATOM 3479 C CA . SER A 1 491 ? 74.579 95.594 100.925 1.00 79.30 480 SER A CA 1
ATOM 3480 C C . SER A 1 491 ? 73.776 95.179 99.689 1.00 79.30 480 SER A C 1
ATOM 3481 O O . SER A 1 491 ? 74.111 94.130 99.105 1.00 79.30 480 SER A O 1
ATOM 3484 N N . ALA A 1 492 ? 72.765 95.963 99.296 1.00 80.13 481 ALA A N 1
ATOM 3485 C CA . ALA A 1 492 ? 71.982 95.659 98.105 1.00 80.13 481 ALA A CA 1
ATOM 3486 C C . ALA A 1 492 ? 72.856 95.649 96.860 1.00 80.13 481 ALA A C 1
ATOM 3487 O O . ALA A 1 492 ? 72.694 94.782 95.994 1.00 80.13 481 ALA A O 1
ATOM 3489 N N . ALA A 1 493 ? 73.787 96.597 96.755 1.00 78.85 482 ALA A N 1
ATOM 3490 C CA . ALA A 1 493 ? 74.677 96.642 95.601 1.00 78.85 482 ALA A CA 1
ATOM 3491 C C . ALA A 1 493 ? 75.460 95.341 95.473 1.00 78.85 482 ALA A C 1
ATOM 3492 O O . ALA A 1 493 ? 75.670 94.832 94.367 1.00 78.85 482 ALA A O 1
ATOM 3494 N N . PHE A 1 494 ? 75.903 94.790 96.600 1.00 75.94 483 PHE A N 1
ATOM 3495 C CA . PHE A 1 494 ? 76.605 93.512 96.588 1.00 75.94 483 PHE A CA 1
ATOM 3496 C C . PHE A 1 494 ? 75.684 92.364 96.199 1.00 75.94 483 PHE A C 1
ATOM 3497 O O . PHE A 1 494 ? 76.155 91.256 95.924 1.00 75.94 483 PHE A O 1
ATOM 3505 N N . HIS A 1 495 ? 74.380 92.611 96.174 1.00 80.78 484 HIS A N 1
ATOM 3506 C CA . HIS A 1 495 ? 73.420 91.567 95.842 1.00 80.78 484 HIS A CA 1
ATOM 3507 C C . HIS A 1 495 ? 72.709 91.882 94.531 1.00 80.78 484 HIS A C 1
ATOM 3508 O O . HIS A 1 495 ? 73.168 91.495 93.456 1.00 80.78 484 HIS A O 1
#